Protein AF-A0A433U2Y7-F1 (afdb_monomer_lite)

Foldseek 3Di:
DVLVVLLCLQQVLDEDEAEAPQLDDQVVLVVVLVQLVQSVVCLVVVHQWGQGPNDIGGGDNSRHYHYDHDPPAPSGHDHDPSNVVSDDDDDPDDDDQLVVQLVLLVVLPDPCSNLVSVLLLVLLVVLVVFADDDLQDDSDPVLSVLLSVQLSVLVVVVQVVPPPDDPPQDNLNSLLSSLVSNCLSPVLRDDPVSVVVSVVSSCVSVPPRDHDDDDPPLLLVLLVVLCVVVVHDDDVVLSVNLVSVVSCVVRDVDDDQDDDVVPCSVVSVSSNQSSLQQSQQWDFDDPPPDPDDDDDDDDDDDDDDPDPPDTDTDRDPDHGFAEAEDEDAPVVDDPCQAAWDQDPPPRDTDGHPVRVLVVVVVVVVPPDDPPPPPDDDDDDDDDDDDDDDDDDDDDDDDDDDDDDDDDDDDDDDDDDDDDDDDDDDDDDDDDDDDDDPDDDDPPPPPPPDDNRYHYDYHNDYDDDSSVD

Structure (mmCIF, N/CA/C/O backbone):
data_AF-A0A433U2Y7-F1
#
_entry.id   AF-A0A433U2Y7-F1
#
loop_
_atom_site.group_PDB
_atom_site.id
_atom_site.type_symbol
_atom_site.label_atom_id
_atom_site.label_alt_id
_atom_site.label_comp_id
_atom_site.label_asym_id
_atom_site.label_entity_id
_atom_site.label_seq_id
_atom_site.pdbx_PDB_ins_code
_atom_site.Cartn_x
_atom_site.Cartn_y
_atom_site.Cartn_z
_atom_site.occupancy
_atom_site.B_iso_or_equiv
_atom_site.auth_seq_id
_atom_site.auth_comp_id
_atom_site.auth_asym_id
_atom_site.auth_atom_id
_atom_site.pdbx_PDB_model_num
ATOM 1 N N . MET A 1 1 ? -21.630 -8.034 16.734 1.00 72.31 1 MET A N 1
ATOM 2 C CA . MET A 1 1 ? -20.185 -8.379 16.773 1.00 72.31 1 MET A CA 1
ATOM 3 C C . MET A 1 1 ? -19.344 -7.382 17.573 1.00 72.31 1 MET A C 1
ATOM 5 O O . MET A 1 1 ? -18.579 -7.829 18.418 1.00 72.31 1 MET A O 1
ATOM 9 N N . LEU A 1 2 ? -19.508 -6.066 17.385 1.00 82.88 2 LEU A N 1
ATOM 10 C CA . LEU A 1 2 ? -18.701 -5.026 18.056 1.00 82.88 2 LEU A CA 1
ATOM 11 C C . LEU A 1 2 ? -18.719 -5.072 19.596 1.00 82.88 2 LEU A C 1
ATOM 13 O O . LEU A 1 2 ? -17.667 -4.944 20.211 1.00 82.88 2 LEU A O 1
ATOM 17 N N . GLY A 1 3 ? -19.860 -5.359 20.229 1.00 87.06 3 GLY A N 1
ATOM 18 C CA . GLY A 1 3 ? -19.926 -5.499 21.692 1.00 87.06 3 GLY A CA 1
ATOM 19 C C . GLY A 1 3 ? -19.020 -6.611 22.239 1.00 87.06 3 GLY A C 1
ATOM 20 O O . GLY A 1 3 ? -18.286 -6.414 23.206 1.00 87.06 3 GLY A O 1
ATOM 21 N N . LYS A 1 4 ? -18.950 -7.764 21.552 1.00 89.94 4 LYS A N 1
ATOM 22 C CA . LYS A 1 4 ? -18.001 -8.841 21.898 1.00 89.94 4 LYS A CA 1
ATOM 23 C C . LYS A 1 4 ? -16.546 -8.377 21.753 1.00 89.94 4 LYS A C 1
ATOM 25 O O . LYS A 1 4 ? -15.726 -8.719 22.599 1.00 89.94 4 LYS A O 1
ATOM 30 N N . PHE A 1 5 ? -16.243 -7.581 20.726 1.00 92.62 5 PHE A N 1
ATOM 31 C CA . PHE A 1 5 ? -14.908 -7.022 20.511 1.00 92.62 5 PHE A CA 1
ATOM 32 C C . PHE A 1 5 ? -14.502 -6.069 21.642 1.00 92.62 5 PHE A C 1
ATOM 34 O O . PHE A 1 5 ? -13.456 -6.260 22.255 1.00 92.62 5 PHE A O 1
ATOM 41 N N . PHE A 1 6 ? -15.349 -5.093 21.980 1.00 94.31 6 PHE A N 1
ATOM 42 C CA . PHE A 1 6 ? -15.087 -4.143 23.066 1.00 94.31 6 PHE A CA 1
ATOM 43 C C . PHE A 1 6 ? -15.024 -4.814 24.442 1.00 94.31 6 PHE A C 1
ATOM 45 O O . PHE A 1 6 ? -14.178 -4.462 25.261 1.00 94.31 6 PHE A O 1
ATOM 52 N N . SER A 1 7 ? -15.852 -5.835 24.675 1.00 94.50 7 SER A N 1
ATOM 53 C CA . SER A 1 7 ? -15.758 -6.680 25.868 1.00 94.50 7 SER A CA 1
ATOM 54 C C . SER A 1 7 ? -14.416 -7.419 25.940 1.00 94.50 7 SER A C 1
ATOM 56 O O . SER A 1 7 ? -13.819 -7.495 27.015 1.00 94.50 7 SER A O 1
ATOM 58 N N . GLY A 1 8 ? -13.919 -7.933 24.810 1.00 94.75 8 GLY A N 1
ATOM 59 C CA . GLY A 1 8 ? -12.591 -8.539 24.712 1.00 94.75 8 GLY A CA 1
ATOM 60 C C . GLY A 1 8 ? -11.474 -7.532 24.986 1.00 94.75 8 GLY A C 1
ATOM 61 O O . GLY A 1 8 ? -10.616 -7.798 25.821 1.00 94.75 8 GLY A O 1
ATOM 62 N N . LEU A 1 9 ? -11.538 -6.353 24.362 1.00 95.25 9 LEU A N 1
ATOM 63 C CA . LEU A 1 9 ? -10.577 -5.258 24.529 1.00 95.25 9 LEU A CA 1
ATOM 64 C C . LEU A 1 9 ? -10.464 -4.798 25.992 1.00 95.25 9 LEU A C 1
ATOM 66 O O . LEU A 1 9 ? -9.359 -4.651 26.519 1.00 95.25 9 LEU A O 1
ATOM 70 N N . ALA A 1 10 ? -11.607 -4.594 26.653 1.00 95.69 10 ALA A N 1
ATOM 71 C CA . ALA A 1 10 ? -11.664 -4.158 28.046 1.00 95.69 10 ALA A CA 1
ATOM 72 C C . ALA A 1 10 ? -11.059 -5.196 29.003 1.00 95.69 10 ALA A C 1
ATOM 74 O O . ALA A 1 10 ? -10.402 -4.828 29.975 1.00 95.69 10 ALA A O 1
ATOM 75 N N . GLN A 1 11 ? -11.248 -6.489 28.724 1.00 95.75 11 GLN A N 1
ATOM 76 C CA . GLN A 1 11 ? -10.745 -7.575 29.567 1.00 95.75 11 GLN A CA 1
ATOM 77 C C . GLN A 1 11 ? -9.275 -7.915 29.294 1.00 95.75 11 GLN A C 1
ATOM 79 O O . GLN A 1 11 ? -8.541 -8.222 30.235 1.00 95.75 11 GLN A O 1
ATOM 84 N N . SER A 1 12 ? -8.832 -7.854 28.034 1.00 96.31 12 SER A N 1
ATOM 85 C CA . SER A 1 12 ? -7.451 -8.168 27.657 1.00 96.31 12 SER A CA 1
ATOM 86 C C . SER A 1 12 ? -6.474 -7.064 28.055 1.00 96.31 12 SER A C 1
ATOM 88 O O . SER A 1 12 ? -5.317 -7.348 28.351 1.00 96.31 12 SER A O 1
ATOM 90 N N . GLY A 1 13 ? -6.926 -5.806 28.093 1.00 94.81 13 GLY A N 1
ATOM 91 C CA . GLY A 1 13 ? -6.047 -4.659 28.322 1.00 94.81 13 GLY A CA 1
ATOM 92 C C . GLY A 1 13 ? -5.248 -4.235 27.093 1.00 94.81 13 GLY A C 1
ATOM 93 O O . GLY A 1 13 ? -4.292 -3.471 27.227 1.00 94.81 13 GLY A O 1
ATOM 94 N N . SER A 1 14 ? -5.616 -4.732 25.911 1.00 95.69 14 SER A N 1
ATOM 95 C CA . SER A 1 14 ? -4.948 -4.415 24.649 1.00 95.69 14 SER A CA 1
ATOM 96 C C . SER A 1 14 ? -5.243 -2.985 24.191 1.00 95.69 14 SER A C 1
ATOM 98 O O . SER A 1 14 ? -6.210 -2.350 24.622 1.00 95.69 14 SER A O 1
ATOM 100 N N . TRP A 1 15 ? -4.399 -2.475 23.297 1.00 96.25 15 TRP A N 1
ATOM 101 C CA . TRP A 1 15 ? -4.652 -1.231 22.575 1.00 96.25 15 TRP A CA 1
ATOM 102 C C . TRP A 1 15 ? -5.171 -1.567 21.184 1.00 96.25 15 TRP A C 1
ATOM 104 O O . TRP A 1 15 ? -4.594 -2.402 20.493 1.00 96.25 15 TRP A O 1
ATOM 114 N N . CYS A 1 16 ? -6.260 -0.922 20.782 1.00 95.06 16 CYS A N 1
ATOM 115 C CA . CYS A 1 16 ? -6.843 -1.089 19.459 1.00 95.06 16 CYS A CA 1
ATOM 116 C C . CYS A 1 16 ? -6.884 0.250 18.732 1.00 95.06 16 CYS A C 1
ATOM 118 O O . CYS A 1 16 ? -7.354 1.241 19.287 1.00 95.06 16 CYS A O 1
ATOM 120 N N . CYS A 1 17 ? -6.428 0.262 17.482 1.00 95.06 17 CYS A N 1
ATOM 121 C CA . CYS A 1 17 ? -6.614 1.374 16.564 1.00 95.06 17 CYS A CA 1
ATOM 122 C C . CYS A 1 17 ? -7.600 0.939 15.479 1.00 95.06 17 CYS A C 1
ATOM 124 O O . CYS A 1 17 ? -7.306 0.020 14.716 1.00 95.06 17 CYS A O 1
ATOM 126 N N . PHE A 1 18 ? -8.776 1.560 15.436 1.00 91.81 18 PHE A N 1
ATOM 127 C CA . PHE A 1 18 ? -9.746 1.328 14.374 1.00 91.81 18 PHE A CA 1
ATOM 128 C C . PHE A 1 18 ? -9.403 2.224 13.191 1.00 91.81 18 PHE A C 1
ATOM 130 O O . PHE A 1 18 ? -9.591 3.443 13.249 1.00 91.81 18 PHE A O 1
ATOM 137 N N . ASP A 1 19 ? -8.883 1.607 12.136 1.00 91.81 19 ASP A N 1
ATOM 138 C CA . ASP A 1 19 ? -8.581 2.312 10.900 1.00 91.81 19 ASP A CA 1
ATOM 139 C C . ASP A 1 19 ? -9.865 2.574 10.102 1.00 91.81 19 ASP A C 1
ATOM 141 O O . ASP A 1 19 ? -10.780 1.751 10.090 1.00 91.81 19 ASP A O 1
ATOM 145 N N . GLU A 1 20 ? -9.946 3.734 9.454 1.00 88.06 20 GLU A N 1
ATOM 146 C CA . GLU A 1 20 ? -11.093 4.139 8.630 1.00 88.06 20 GLU A CA 1
ATOM 147 C C . GLU A 1 20 ? -12.459 4.090 9.336 1.00 88.06 20 GLU A C 1
ATOM 149 O O . GLU A 1 20 ? -13.489 3.799 8.725 1.00 88.06 20 GLU A O 1
ATOM 154 N N . PHE A 1 21 ? -12.486 4.436 10.623 1.00 88.88 21 PHE A N 1
ATOM 155 C CA . PHE A 1 21 ? -13.659 4.280 11.489 1.00 88.88 21 PHE A CA 1
ATOM 156 C C . PHE A 1 21 ? -14.915 5.015 10.987 1.00 88.88 21 PHE A C 1
ATOM 158 O O . PHE A 1 21 ? -16.044 4.611 11.256 1.00 88.88 21 PHE A O 1
ATOM 165 N N . ASN A 1 22 ? -14.723 6.070 10.195 1.00 84.56 22 ASN A N 1
ATOM 166 C CA . ASN A 1 22 ? -15.788 6.843 9.567 1.00 84.56 22 ASN A CA 1
ATOM 167 C C . ASN A 1 22 ? -16.426 6.192 8.320 1.00 84.56 22 ASN A C 1
ATOM 169 O O . ASN A 1 22 ? -17.208 6.847 7.636 1.00 84.56 22 ASN A O 1
ATOM 173 N N . ARG A 1 23 ? -16.110 4.931 8.002 1.00 87.06 23 ARG A N 1
ATOM 174 C CA . ARG A 1 23 ? -16.838 4.123 7.001 1.00 87.06 23 ARG A CA 1
ATOM 175 C C . ARG A 1 23 ? -17.995 3.308 7.580 1.00 87.06 23 ARG A C 1
ATOM 177 O O . ARG A 1 23 ? -18.709 2.654 6.831 1.00 87.06 23 ARG A O 1
ATOM 184 N N . ILE A 1 24 ? -18.151 3.308 8.900 1.00 86.56 24 ILE A N 1
ATOM 185 C CA . ILE A 1 24 ? -19.224 2.586 9.582 1.00 86.56 24 ILE A CA 1
ATOM 186 C C . ILE A 1 24 ? -20.518 3.401 9.493 1.00 86.56 24 ILE A C 1
ATOM 188 O O . ILE A 1 24 ? -20.497 4.623 9.654 1.00 86.56 24 ILE A O 1
ATOM 192 N N . ASP A 1 25 ? -21.642 2.715 9.289 1.00 86.12 25 ASP A N 1
ATOM 193 C CA . ASP A 1 25 ? -22.966 3.333 9.278 1.00 86.12 25 ASP A CA 1
ATOM 194 C C . ASP A 1 25 ? -23.269 4.073 10.590 1.00 86.12 25 ASP A C 1
ATOM 196 O O . ASP A 1 25 ? -22.952 3.614 11.693 1.00 86.12 25 ASP A O 1
ATOM 200 N N . VAL A 1 26 ? -23.949 5.215 10.474 1.00 84.12 26 VAL A N 1
ATOM 201 C CA . VAL A 1 26 ? -24.251 6.122 11.599 1.00 84.12 26 VAL A CA 1
ATOM 202 C C . VAL A 1 26 ? -25.037 5.433 12.715 1.00 84.12 26 VAL A C 1
ATOM 204 O O . VAL A 1 26 ? -24.801 5.686 13.901 1.00 84.12 26 VAL A O 1
ATOM 207 N N . GLU A 1 27 ? -25.950 4.533 12.352 1.00 85.19 27 GLU A N 1
ATOM 208 C CA . GLU A 1 27 ? -26.761 3.768 13.304 1.00 85.19 27 GLU A CA 1
ATOM 209 C C . GLU A 1 27 ? -25.880 2.881 14.193 1.00 85.19 27 GLU A C 1
ATOM 211 O O . GLU A 1 27 ? -26.018 2.868 15.418 1.00 85.19 27 GLU A O 1
ATOM 216 N N . VAL A 1 28 ? -24.896 2.207 13.591 1.00 87.25 28 VAL A N 1
ATOM 217 C CA . VAL A 1 28 ? -23.942 1.351 14.305 1.00 87.25 28 VAL A CA 1
ATOM 218 C C . VAL A 1 28 ? -22.992 2.198 15.151 1.00 87.25 28 VAL A C 1
ATOM 220 O O . VAL A 1 28 ? -22.738 1.860 16.309 1.00 87.25 28 VAL A O 1
ATOM 223 N N . LEU A 1 29 ? -22.510 3.328 14.621 1.00 87.25 29 LEU A N 1
ATOM 224 C CA . LEU A 1 29 ? -21.663 4.268 15.365 1.00 87.25 29 LEU A CA 1
ATOM 225 C C . LEU A 1 29 ? -22.339 4.777 16.645 1.00 87.25 29 LEU A C 1
ATOM 227 O O . LEU A 1 29 ? -21.677 4.916 17.674 1.00 87.25 29 LEU A O 1
ATOM 231 N N . SER A 1 30 ? -23.653 5.000 16.616 1.00 83.88 30 SER A N 1
ATOM 232 C CA . SER A 1 30 ? -24.413 5.450 17.788 1.00 83.88 30 SER A CA 1
ATOM 233 C C . SER A 1 30 ? -24.409 4.405 18.913 1.00 83.88 30 SER A C 1
ATOM 235 O O . SER A 1 30 ? -24.214 4.749 20.080 1.00 83.88 30 SER A O 1
ATOM 237 N N . VAL A 1 31 ? -24.539 3.117 18.575 1.00 88.25 31 VAL A N 1
ATOM 238 C CA . VAL A 1 31 ? -24.432 2.015 19.548 1.00 88.25 31 VAL A CA 1
ATOM 239 C C . VAL A 1 31 ? -23.004 1.899 20.086 1.00 88.25 31 VAL A C 1
ATOM 241 O O . VAL A 1 31 ? -22.800 1.730 21.290 1.00 88.25 31 VAL A O 1
ATOM 244 N N . VAL A 1 32 ? -22.004 2.046 19.214 1.00 90.44 32 VAL A N 1
ATOM 245 C CA . VAL A 1 32 ? -20.589 2.028 19.612 1.00 90.44 32 VAL A CA 1
ATOM 246 C C . VAL A 1 32 ? -20.262 3.176 20.570 1.00 90.44 32 VAL A C 1
ATOM 248 O O . VAL A 1 32 ? -19.521 2.969 21.530 1.00 90.44 32 VAL A O 1
ATOM 251 N N . ALA A 1 33 ? -20.852 4.359 20.384 1.00 90.38 33 ALA A N 1
ATOM 252 C CA . ALA A 1 33 ? -20.681 5.488 21.297 1.00 90.38 33 ALA A CA 1
ATOM 253 C C . ALA A 1 33 ? -21.110 5.141 22.725 1.00 90.38 33 ALA A C 1
ATOM 255 O O . ALA A 1 33 ? -20.363 5.394 23.670 1.00 90.38 33 ALA A O 1
ATOM 256 N N . MET A 1 34 ? -22.267 4.493 22.882 1.00 90.38 34 MET A N 1
ATOM 257 C CA . MET A 1 34 ? -22.733 4.018 24.185 1.00 90.38 34 MET A CA 1
ATOM 258 C C . MET A 1 34 ? -21.752 3.006 24.796 1.00 90.38 34 MET A C 1
ATOM 260 O O . MET A 1 34 ? -21.390 3.136 25.963 1.00 90.38 34 MET A O 1
ATOM 264 N N . GLN A 1 35 ? -21.271 2.038 24.010 1.00 93.25 35 GLN A N 1
ATOM 265 C CA . GLN A 1 35 ? -20.327 1.015 24.481 1.00 93.25 35 GLN A CA 1
ATOM 266 C C . GLN A 1 35 ? -18.995 1.628 24.947 1.00 93.25 35 GLN A C 1
ATOM 268 O O . GLN A 1 35 ? -18.513 1.321 26.040 1.00 93.25 35 GLN A O 1
ATOM 273 N N . ILE A 1 36 ? -18.411 2.525 24.148 1.00 93.75 36 ILE A N 1
ATOM 274 C CA . ILE A 1 36 ? -17.165 3.222 24.491 1.00 93.75 36 ILE A CA 1
ATOM 275 C C . ILE A 1 36 ? -17.370 4.106 25.722 1.00 93.75 36 ILE A C 1
ATOM 277 O O . ILE A 1 36 ? -16.521 4.107 26.614 1.00 93.75 36 ILE A O 1
ATOM 281 N N . HIS A 1 37 ? -18.501 4.811 25.813 1.00 93.75 37 HIS A N 1
ATOM 282 C CA . HIS A 1 37 ? -18.835 5.621 26.980 1.00 93.75 37 HIS A CA 1
ATOM 283 C C . HIS A 1 37 ? -18.870 4.773 28.258 1.00 93.75 37 HIS A C 1
ATOM 285 O O . HIS A 1 37 ? -18.235 5.140 29.242 1.00 93.75 37 HIS A O 1
ATOM 291 N N . THR A 1 38 ? -19.536 3.611 28.253 1.00 94.69 38 THR A N 1
ATOM 292 C CA . THR A 1 38 ? -19.577 2.709 29.418 1.00 94.69 38 THR A CA 1
ATOM 293 C C . THR A 1 38 ? -18.176 2.275 29.863 1.00 94.69 38 THR A C 1
ATOM 295 O O . THR A 1 38 ? -17.876 2.301 31.057 1.00 94.69 38 THR A O 1
ATOM 298 N N . ILE A 1 39 ? -17.296 1.927 28.917 1.00 94.81 39 ILE A N 1
ATOM 299 C CA . ILE A 1 39 ? -15.899 1.562 29.211 1.00 94.81 39 ILE A CA 1
ATOM 300 C C . ILE A 1 39 ? -15.137 2.757 29.790 1.00 94.81 39 ILE A C 1
ATOM 302 O O . ILE A 1 39 ? -14.426 2.616 30.787 1.00 94.81 39 ILE A O 1
ATOM 306 N N . LYS A 1 40 ? -15.299 3.941 29.191 1.00 94.19 40 LYS A N 1
ATOM 307 C CA . LYS A 1 40 ? -14.665 5.175 29.655 1.00 94.19 40 LYS A CA 1
ATOM 308 C C . LYS A 1 40 ? -15.088 5.517 31.082 1.00 94.19 40 LYS A C 1
ATOM 310 O O . LYS A 1 40 ? -14.219 5.743 31.915 1.00 94.19 40 LYS A O 1
ATOM 315 N N . THR A 1 41 ? -16.385 5.494 31.387 1.00 94.88 41 THR A N 1
ATOM 316 C CA . THR A 1 41 ? -16.893 5.767 32.738 1.00 94.88 41 THR A CA 1
ATOM 317 C C . THR A 1 41 ? -16.324 4.786 33.760 1.00 94.88 41 THR A C 1
ATOM 319 O O . THR A 1 41 ? -15.884 5.206 34.827 1.00 94.88 41 THR A O 1
ATOM 322 N N . ALA A 1 42 ? -16.271 3.490 33.435 1.00 95.44 42 ALA A N 1
ATOM 323 C CA . ALA A 1 42 ? -15.686 2.486 34.322 1.00 95.44 42 ALA A CA 1
ATOM 324 C C . ALA A 1 42 ? -14.183 2.719 34.562 1.00 95.44 42 ALA A C 1
ATOM 326 O O . ALA A 1 42 ? -13.700 2.545 35.684 1.00 95.44 42 ALA A O 1
ATOM 327 N N . LYS A 1 43 ? -13.451 3.153 33.527 1.00 94.69 43 LYS A N 1
ATOM 328 C CA . LYS A 1 43 ? -12.026 3.495 33.613 1.00 94.69 43 LYS A CA 1
ATOM 329 C C . LYS A 1 43 ? -11.784 4.759 34.438 1.00 94.69 43 LYS A C 1
ATOM 331 O O . LYS A 1 43 ? -10.903 4.750 35.293 1.00 94.69 43 LYS A O 1
ATOM 336 N N . ASP A 1 44 ? -12.581 5.803 34.223 1.00 94.62 44 ASP A N 1
ATOM 337 C CA . ASP A 1 44 ? -12.511 7.063 34.972 1.00 94.62 44 ASP A CA 1
ATOM 338 C C . ASP A 1 44 ? -12.844 6.840 36.460 1.00 94.62 44 ASP A C 1
ATOM 340 O O . ASP A 1 44 ? -12.199 7.411 37.335 1.00 94.62 44 ASP A O 1
ATOM 344 N N . ALA A 1 45 ? -13.788 5.941 36.758 1.00 95.88 45 ALA A N 1
ATOM 345 C CA . ALA A 1 45 ? -14.118 5.509 38.116 1.00 95.88 45 ALA A CA 1
ATOM 346 C C . ALA A 1 45 ? -13.118 4.496 38.713 1.00 95.88 45 ALA A C 1
ATOM 348 O O . ALA A 1 45 ? -13.338 4.008 39.820 1.00 95.88 45 ALA A O 1
ATOM 349 N N . GLN A 1 46 ? -12.060 4.126 37.979 1.00 94.88 46 GLN A N 1
ATOM 350 C CA . GLN A 1 46 ? -11.061 3.120 38.367 1.00 94.88 46 GLN A CA 1
ATOM 351 C C . GLN A 1 46 ? -11.676 1.792 38.852 1.00 94.88 46 GLN A C 1
ATOM 353 O O . GLN A 1 46 ? -11.165 1.134 39.760 1.00 94.88 46 GLN A O 1
ATOM 358 N N . SER A 1 47 ? -12.792 1.385 38.245 1.00 94.38 47 SER A N 1
ATOM 359 C CA . SER A 1 47 ? -13.514 0.174 38.634 1.00 94.38 47 SER A CA 1
ATOM 360 C C . SER A 1 47 ? -12.778 -1.082 38.158 1.00 94.38 47 SER A C 1
ATOM 362 O O . SER A 1 47 ? -12.348 -1.161 37.013 1.00 94.38 47 SER A O 1
ATOM 364 N N . LEU A 1 48 ? -12.660 -2.104 39.013 1.00 94.44 48 LEU A N 1
ATOM 365 C CA . LEU A 1 48 ? -12.048 -3.393 38.637 1.00 94.44 48 LEU A CA 1
ATOM 366 C C . LEU A 1 48 ? -12.972 -4.264 37.775 1.00 94.44 48 LEU A C 1
ATOM 368 O O . LEU A 1 48 ? -12.516 -5.140 37.036 1.00 94.44 48 LEU A O 1
ATOM 372 N N . ARG A 1 49 ? -14.282 -4.054 37.911 1.00 96.62 49 ARG A N 1
ATOM 373 C CA . ARG A 1 49 ? -15.349 -4.747 37.191 1.00 96.62 49 ARG A CA 1
ATOM 374 C C . ARG A 1 49 ? -16.470 -3.758 36.907 1.00 96.62 49 ARG A C 1
ATOM 376 O O . ARG A 1 49 ? -16.647 -2.808 37.668 1.00 96.62 49 ARG A O 1
ATOM 383 N N . PHE A 1 50 ? -17.195 -3.960 35.819 1.00 96.69 50 PHE A N 1
ATOM 384 C CA . PHE A 1 50 ? -18.297 -3.092 35.431 1.00 96.69 50 PHE A CA 1
ATOM 385 C C . PHE A 1 50 ? -19.313 -3.849 34.582 1.00 96.69 50 PHE A C 1
ATOM 387 O O . PHE A 1 50 ? -18.997 -4.841 33.922 1.00 96.69 50 PHE A O 1
ATOM 394 N N . MET A 1 51 ? -20.548 -3.352 34.583 1.00 95.81 51 MET A N 1
ATOM 395 C CA . MET A 1 51 ? -21.615 -3.902 33.761 1.00 95.81 51 MET A CA 1
ATOM 396 C C . MET A 1 51 ? -21.482 -3.396 32.322 1.00 95.81 51 MET A C 1
ATOM 398 O O . MET A 1 51 ? -21.589 -2.199 32.063 1.00 95.81 51 MET A O 1
ATOM 402 N N . PHE A 1 52 ? -21.286 -4.315 31.383 1.00 95.31 52 PHE A N 1
ATOM 403 C CA . PHE A 1 52 ? -21.173 -4.041 29.956 1.00 95.31 52 PHE A CA 1
ATOM 404 C C . PHE A 1 52 ? -22.114 -4.959 29.174 1.00 95.31 52 PHE A C 1
ATOM 406 O O . PHE A 1 52 ? -22.015 -6.183 29.269 1.00 95.31 52 PHE A O 1
ATOM 413 N N . GLU A 1 53 ? -23.052 -4.377 28.421 1.00 90.81 53 GLU A N 1
ATOM 414 C CA . GLU A 1 53 ? -24.098 -5.118 27.691 1.00 90.81 53 GLU A CA 1
ATOM 415 C C . GLU A 1 53 ? -24.816 -6.173 28.560 1.00 90.81 53 GLU A C 1
ATOM 417 O O . GLU A 1 53 ? -25.001 -7.321 28.158 1.00 90.81 53 GLU A O 1
ATOM 422 N N . GLY A 1 54 ? -25.159 -5.800 29.798 1.00 90.94 54 GLY A N 1
ATOM 423 C CA . GLY A 1 54 ? -25.849 -6.678 30.751 1.00 90.94 54 GLY A CA 1
ATOM 424 C C . GLY A 1 54 ? -24.978 -7.770 31.384 1.00 90.94 54 GLY A C 1
ATOM 425 O O . GLY A 1 54 ? -25.493 -8.595 32.133 1.00 90.94 54 GLY A O 1
ATOM 426 N N . ARG A 1 55 ? -23.666 -7.789 31.119 1.00 93.62 55 ARG A N 1
ATOM 427 C CA . ARG A 1 55 ? -22.717 -8.739 31.715 1.00 93.62 55 ARG A CA 1
ATOM 428 C C . ARG A 1 55 ? -21.718 -8.018 32.604 1.00 93.62 55 ARG A C 1
ATOM 430 O O . ARG A 1 55 ? -21.169 -6.994 32.214 1.00 93.62 55 ARG A O 1
ATOM 437 N N . ASP A 1 56 ? -21.461 -8.569 33.783 1.00 96.31 56 ASP A N 1
ATOM 438 C CA . ASP A 1 56 ? -20.398 -8.077 34.657 1.00 96.31 56 ASP A CA 1
ATOM 439 C C . ASP A 1 56 ? -19.039 -8.603 34.174 1.00 96.31 56 ASP A C 1
ATOM 441 O O . ASP A 1 56 ? -18.762 -9.805 34.249 1.00 96.31 56 ASP A O 1
ATOM 445 N N . ILE A 1 57 ? -18.208 -7.705 33.641 1.00 96.69 57 ILE A N 1
ATOM 446 C CA . ILE A 1 57 ? -16.905 -8.037 33.059 1.00 96.69 57 ILE A CA 1
ATOM 447 C C . ILE A 1 57 ? -15.771 -7.368 33.832 1.00 96.69 57 ILE A C 1
ATOM 449 O O . ILE A 1 57 ? -15.920 -6.286 34.399 1.00 96.69 57 ILE A O 1
ATOM 453 N N . LYS A 1 58 ? -14.601 -8.012 33.836 1.00 96.38 58 LYS A N 1
ATOM 454 C CA . LYS A 1 58 ? -13.378 -7.426 34.394 1.00 96.38 58 LYS A CA 1
ATOM 455 C C . LYS A 1 58 ? -12.913 -6.263 33.515 1.00 96.38 58 LYS A C 1
ATOM 457 O O . LYS A 1 58 ? -12.916 -6.380 32.292 1.00 96.38 58 LYS A O 1
ATOM 462 N N . LEU A 1 59 ? -12.458 -5.181 34.136 1.00 96.88 59 LEU A N 1
ATOM 463 C CA . LEU A 1 59 ? -11.771 -4.098 33.442 1.00 96.88 59 LEU A CA 1
ATOM 464 C C . LEU A 1 59 ? -10.265 -4.213 33.672 1.00 96.88 59 LEU A C 1
ATOM 466 O O . LEU A 1 59 ? -9.798 -4.281 34.810 1.00 96.88 59 LEU A O 1
ATOM 470 N N . ASN A 1 60 ? -9.500 -4.214 32.587 1.00 96.12 60 ASN A N 1
ATOM 471 C CA . ASN A 1 60 ? -8.067 -3.986 32.633 1.00 96.12 60 ASN A CA 1
ATOM 472 C C . ASN A 1 60 ? -7.787 -2.504 32.309 1.00 96.12 60 ASN A C 1
ATOM 474 O O . ASN A 1 60 ? -8.049 -2.078 31.182 1.00 96.12 60 ASN A O 1
ATOM 478 N N . PRO A 1 61 ? -7.241 -1.704 33.249 1.00 93.38 61 PRO A N 1
ATOM 479 C CA . PRO A 1 61 ? -7.039 -0.265 33.053 1.00 93.38 61 PRO A CA 1
ATOM 480 C C . PRO A 1 61 ? -6.069 0.071 31.912 1.00 93.38 61 PRO A C 1
ATOM 482 O O . PRO A 1 61 ? -6.083 1.201 31.412 1.00 93.38 61 PRO A O 1
ATOM 485 N N . THR A 1 62 ? -5.248 -0.889 31.470 1.00 95.31 62 THR A N 1
ATOM 486 C CA . THR A 1 62 ? -4.337 -0.694 30.339 1.00 95.31 62 THR A CA 1
ATOM 487 C C . THR A 1 62 ? -5.060 -0.629 29.001 1.00 95.31 62 THR A C 1
ATOM 489 O O . THR A 1 62 ? -4.444 -0.180 28.041 1.00 95.31 62 THR A O 1
ATOM 492 N N . CYS A 1 63 ? -6.338 -1.027 28.905 1.00 95.19 63 CYS A N 1
ATOM 493 C CA . CYS A 1 63 ? -7.045 -1.028 27.629 1.00 95.19 63 CYS A CA 1
ATOM 494 C C . CYS A 1 63 ? -7.098 0.379 27.012 1.00 95.19 63 CYS A C 1
ATOM 496 O O . CYS A 1 63 ? -7.359 1.381 27.697 1.00 95.19 63 CYS A O 1
ATOM 498 N N . GLY A 1 64 ? -6.865 0.443 25.704 1.00 94.06 64 GLY A N 1
ATOM 499 C CA . GLY A 1 64 ? -6.818 1.678 24.929 1.00 94.06 64 GLY A CA 1
ATOM 500 C C . GLY A 1 64 ? -7.573 1.530 23.617 1.00 94.06 64 GLY A C 1
ATOM 501 O O . GLY A 1 64 ? -7.543 0.472 22.989 1.00 94.06 64 GLY A O 1
ATOM 502 N N . TYR A 1 65 ? -8.254 2.592 23.204 1.00 93.56 65 TYR A N 1
ATOM 503 C CA . TYR A 1 65 ? -8.949 2.649 21.928 1.00 93.56 65 TYR A CA 1
ATOM 504 C C . TYR A 1 65 ? -8.579 3.947 21.209 1.00 93.56 65 TYR A C 1
ATOM 506 O O . TYR A 1 65 ? -8.568 5.027 21.798 1.00 93.56 65 TYR A O 1
ATOM 514 N N . PHE A 1 66 ? -8.268 3.820 19.928 1.00 95.31 66 PHE A N 1
ATOM 515 C CA . PHE A 1 66 ? -7.897 4.902 19.031 1.00 95.31 66 PHE A CA 1
ATOM 516 C C . PHE A 1 66 ? -8.660 4.720 17.731 1.00 95.31 66 PHE A C 1
ATOM 518 O O . PHE A 1 66 ? -9.020 3.600 17.368 1.00 95.31 66 PHE A O 1
ATOM 525 N N . ILE A 1 67 ? -8.908 5.817 17.032 1.00 93.75 67 ILE A N 1
ATOM 526 C CA . ILE A 1 67 ? -9.548 5.794 15.723 1.00 93.75 67 ILE A CA 1
ATOM 527 C C . ILE A 1 67 ? -8.714 6.627 14.764 1.00 93.75 67 ILE A C 1
ATOM 529 O O . ILE A 1 67 ? -8.143 7.646 15.158 1.00 93.75 67 ILE A O 1
ATOM 533 N N . THR A 1 68 ? -8.678 6.219 13.505 1.00 92.81 68 THR A N 1
ATOM 534 C CA . THR A 1 68 ? -8.230 7.076 12.412 1.00 92.81 68 THR A CA 1
ATOM 535 C C . THR A 1 68 ? -9.434 7.416 11.543 1.00 92.81 68 THR A C 1
ATOM 537 O O . THR A 1 68 ? -10.381 6.637 11.380 1.00 92.81 68 THR A O 1
ATOM 540 N N . MET A 1 69 ? -9.413 8.615 10.980 1.00 88.38 69 MET A N 1
ATOM 541 C CA . MET A 1 69 ? -10.393 9.037 9.996 1.00 88.38 69 MET A CA 1
ATOM 542 C C . MET A 1 69 ? -9.729 9.955 8.994 1.00 88.38 69 MET A C 1
ATOM 544 O O . MET A 1 69 ? -8.916 10.800 9.357 1.00 88.38 69 MET A O 1
ATOM 548 N N . ASN A 1 70 ? -10.146 9.814 7.744 1.00 83.62 70 ASN A N 1
ATOM 549 C CA . ASN A 1 70 ? -9.832 10.773 6.705 1.00 83.62 70 ASN A CA 1
ATOM 550 C C . ASN A 1 70 ? -11.119 11.559 6.439 1.00 83.62 70 ASN A C 1
ATOM 552 O O . ASN A 1 70 ? -12.028 11.020 5.793 1.00 83.62 70 ASN A O 1
ATOM 556 N N . PRO A 1 71 ? -11.268 12.771 7.005 1.00 72.19 71 PRO A N 1
ATOM 557 C CA . PRO A 1 71 ? -12.386 13.638 6.657 1.00 72.19 71 PRO A CA 1
ATOM 558 C C . PRO A 1 71 ? -12.300 13.976 5.162 1.00 72.19 71 PRO A C 1
ATOM 560 O O . PRO A 1 71 ? -11.203 14.002 4.612 1.00 72.19 71 PRO A O 1
ATOM 563 N N . THR A 1 72 ? -13.436 14.230 4.506 1.00 70.75 72 THR A N 1
ATOM 564 C CA . THR A 1 72 ? -13.576 14.638 3.082 1.00 70.75 72 THR A CA 1
ATOM 565 C C . THR A 1 72 ? -13.469 13.564 1.987 1.00 70.75 72 THR A C 1
ATOM 567 O O . THR A 1 72 ? -13.756 13.866 0.833 1.00 70.75 72 THR A O 1
ATOM 570 N N . TYR A 1 73 ? -13.154 12.304 2.306 1.00 67.56 73 TYR A N 1
ATOM 571 C CA . TYR A 1 73 ? -13.124 11.230 1.298 1.00 67.56 73 TYR A CA 1
ATOM 572 C C . TYR A 1 73 ? -14.520 10.652 1.004 1.00 67.56 73 TYR A C 1
ATOM 574 O O . TYR A 1 73 ? -15.381 10.599 1.882 1.00 67.56 73 TYR A O 1
ATOM 582 N N . ALA A 1 74 ? -14.744 10.174 -0.224 1.00 67.25 74 ALA A N 1
ATOM 583 C CA . ALA A 1 74 ? -16.021 9.593 -0.639 1.00 67.25 74 ALA A CA 1
ATOM 584 C C . ALA A 1 74 ? -16.409 8.352 0.195 1.00 67.25 74 ALA A C 1
ATOM 586 O O . ALA A 1 74 ? -15.562 7.531 0.560 1.00 67.25 74 ALA A O 1
ATOM 587 N N . GLY A 1 75 ? -17.708 8.211 0.490 1.00 71.06 75 GLY A N 1
ATOM 588 C CA . GLY A 1 75 ? -18.242 7.096 1.284 1.00 71.06 75 GLY A CA 1
ATOM 589 C C . GLY A 1 75 ? -17.863 7.143 2.769 1.00 71.06 75 GLY A C 1
ATOM 590 O O . GLY A 1 75 ? -17.807 6.102 3.420 1.00 71.06 75 GLY A O 1
ATOM 591 N N . ARG A 1 76 ? -17.545 8.331 3.293 1.00 81.38 76 ARG A N 1
ATOM 592 C CA . ARG A 1 76 ? -17.193 8.557 4.698 1.00 81.38 76 ARG A CA 1
ATOM 593 C C . ARG A 1 76 ? -18.265 9.408 5.357 1.00 81.38 76 ARG A C 1
ATOM 595 O O . ARG A 1 76 ? -18.718 10.388 4.771 1.00 81.38 76 ARG A O 1
ATOM 602 N N . VAL A 1 77 ? -18.627 9.057 6.583 1.00 80.69 77 VAL A N 1
ATOM 603 C CA . VAL A 1 77 ? -19.633 9.779 7.358 1.00 80.69 77 VAL A CA 1
ATOM 604 C C . VAL A 1 77 ? -18.968 10.578 8.465 1.00 80.69 77 VAL A C 1
ATOM 606 O O . VAL A 1 77 ? -17.989 10.139 9.067 1.00 80.69 77 VAL A O 1
ATOM 609 N N . GLU A 1 78 ? -19.472 11.773 8.751 1.00 82.12 78 GLU A N 1
ATOM 610 C CA . GLU A 1 78 ? -19.016 12.477 9.942 1.00 82.12 78 GLU A CA 1
ATOM 611 C C . GLU A 1 78 ? -19.401 11.715 11.208 1.00 82.12 78 GLU A C 1
ATOM 613 O O . GLU A 1 78 ? -20.479 11.128 11.307 1.00 82.12 78 GLU A O 1
ATOM 618 N N . LEU A 1 79 ? -18.518 11.753 12.206 1.00 86.44 79 LEU A N 1
ATOM 619 C CA . LEU A 1 79 ? -18.855 11.179 13.497 1.00 86.44 79 LEU A CA 1
ATOM 620 C C . LEU A 1 79 ? -20.007 11.954 14.157 1.00 86.44 79 LEU A C 1
ATOM 622 O O . LEU A 1 79 ? -19.965 13.188 14.191 1.00 86.44 79 LEU A O 1
ATOM 626 N N . PRO A 1 80 ? -20.968 11.248 14.771 1.00 87.69 80 PRO A N 1
ATOM 627 C CA . PRO A 1 80 ? -21.935 11.847 15.683 1.00 87.69 80 PRO A CA 1
ATOM 628 C C . PRO A 1 80 ? -21.260 12.625 16.826 1.00 87.69 80 PRO A C 1
ATOM 630 O O . PRO A 1 80 ? -20.214 12.215 17.335 1.00 87.69 80 PRO A O 1
ATOM 633 N N . ASP A 1 81 ? -21.857 13.733 17.271 1.00 86.31 81 ASP A N 1
ATOM 634 C CA . ASP A 1 81 ? -21.241 14.624 18.270 1.00 86.31 81 ASP A CA 1
ATOM 635 C C . ASP A 1 81 ? -21.031 13.959 19.639 1.00 86.31 81 ASP A C 1
ATOM 637 O O . ASP A 1 81 ? -20.008 14.168 20.296 1.00 86.31 81 ASP A O 1
ATOM 641 N N . ASN A 1 82 ? -21.956 13.084 20.042 1.00 85.00 82 ASN A N 1
ATOM 642 C CA . ASN A 1 82 ? -21.829 12.259 21.248 1.00 85.00 82 ASN A CA 1
ATOM 643 C C . ASN A 1 82 ? -20.602 11.334 21.199 1.00 85.00 82 ASN A C 1
ATOM 645 O O . ASN A 1 82 ? -19.992 11.059 22.230 1.00 85.00 82 ASN A O 1
ATOM 649 N N . LEU A 1 83 ? -20.226 10.875 20.006 1.00 88.12 83 LEU A N 1
ATOM 650 C CA . LEU A 1 83 ? -19.048 10.052 19.782 1.00 88.12 83 LEU A CA 1
ATOM 651 C C . LEU A 1 83 ? -17.790 10.916 19.699 1.00 88.12 83 LEU A C 1
ATOM 653 O O . LEU A 1 83 ? -16.795 10.567 20.324 1.00 88.12 83 LEU A O 1
ATOM 657 N N . LYS A 1 84 ? -17.840 12.072 19.019 1.00 89.31 84 LYS A N 1
ATOM 658 C CA . LYS A 1 84 ? -16.726 13.038 18.955 1.00 89.31 84 LYS A CA 1
ATOM 659 C C . LYS A 1 84 ? -16.236 13.430 20.356 1.00 89.31 84 LYS A C 1
ATOM 661 O O . LYS A 1 84 ? -15.029 13.460 20.576 1.00 89.31 84 LYS A O 1
ATOM 666 N N . TYR A 1 85 ? -17.145 13.643 21.315 1.00 89.62 85 TYR A N 1
ATOM 667 C CA . TYR A 1 85 ? -16.799 13.989 22.704 1.00 89.62 85 TYR A CA 1
ATOM 668 C C . TYR A 1 85 ? -15.970 12.912 23.435 1.00 89.62 85 TYR A C 1
ATOM 670 O O . TYR A 1 85 ? -15.218 13.222 24.358 1.00 89.62 85 TYR A O 1
ATOM 678 N N . LEU A 1 86 ? -16.066 11.644 23.022 1.00 91.75 86 LEU A N 1
ATOM 679 C CA . LEU A 1 86 ? -15.325 10.533 23.633 1.00 91.75 86 LEU A CA 1
ATOM 680 C C . LEU A 1 86 ? -13.862 10.452 23.178 1.00 91.75 86 LEU A C 1
ATOM 682 O O . LEU A 1 86 ? -13.099 9.655 23.733 1.00 91.75 86 LEU A O 1
ATOM 686 N N . PHE A 1 87 ? -13.467 11.263 22.194 1.00 93.25 87 PHE A N 1
ATOM 687 C CA . PHE A 1 87 ? -12.131 11.263 21.615 1.00 93.25 87 PHE A CA 1
ATOM 688 C C . PHE A 1 87 ? -11.452 12.621 21.752 1.00 93.25 87 PHE A C 1
ATOM 690 O O . PHE A 1 87 ? -12.074 13.679 21.715 1.00 93.25 87 PHE A O 1
ATOM 697 N N . ARG A 1 88 ? -10.122 12.583 21.849 1.00 94.25 88 ARG A N 1
ATOM 698 C CA . ARG A 1 88 ? -9.282 13.772 21.726 1.00 94.25 88 ARG A CA 1
ATOM 699 C C . ARG A 1 88 ? -8.759 13.860 20.288 1.00 94.25 88 ARG A C 1
ATOM 701 O O . ARG A 1 88 ? -8.036 12.950 19.883 1.00 94.25 88 ARG A O 1
ATOM 708 N N . PRO A 1 89 ? -9.084 14.916 19.522 1.00 92.75 89 PRO A N 1
ATOM 709 C CA . PRO A 1 89 ? -8.598 15.051 18.156 1.00 92.75 89 PRO A CA 1
ATOM 710 C C . PRO A 1 89 ? -7.102 15.384 18.130 1.00 92.75 89 PRO A C 1
ATOM 712 O O . PRO A 1 89 ? -6.600 16.136 18.970 1.00 92.75 89 PRO A O 1
ATOM 715 N N . VAL A 1 90 ? -6.404 14.842 17.132 1.00 93.31 90 VAL A N 1
ATOM 716 C CA . VAL A 1 90 ? -5.007 15.156 16.812 1.00 93.31 90 VAL A CA 1
ATOM 717 C C . VAL A 1 90 ? -4.930 15.433 15.314 1.00 93.31 90 VAL A C 1
ATOM 719 O O . VAL A 1 90 ? -5.359 14.610 14.509 1.00 93.31 90 VAL A O 1
ATOM 722 N N . ALA A 1 91 ? -4.417 16.603 14.937 1.00 90.88 91 ALA A N 1
ATOM 723 C CA . ALA A 1 91 ? -4.280 16.989 13.538 1.00 90.88 91 ALA A CA 1
ATOM 724 C C . ALA A 1 91 ? -2.980 16.415 12.951 1.00 90.88 91 ALA A C 1
ATOM 726 O O . ALA A 1 91 ? -1.892 16.774 13.393 1.00 90.88 91 ALA A O 1
ATOM 727 N N . MET A 1 92 ? -3.102 15.553 11.938 1.00 89.44 92 MET A N 1
ATOM 728 C CA . MET A 1 92 ? -1.982 14.877 11.263 1.00 89.44 92 MET A CA 1
ATOM 729 C C . MET A 1 92 ? -1.903 15.303 9.785 1.00 89.44 92 MET A C 1
ATOM 731 O O . MET A 1 92 ? -1.958 14.465 8.891 1.00 89.44 92 MET A O 1
ATOM 735 N N . MET A 1 93 ? -1.859 16.617 9.523 1.00 84.62 93 MET A N 1
ATOM 736 C CA . MET A 1 93 ? -2.075 17.173 8.174 1.00 84.62 93 MET A CA 1
ATOM 737 C C . MET A 1 93 ? -0.878 17.022 7.227 1.00 84.62 93 MET A C 1
ATOM 739 O O . MET A 1 93 ? -1.050 16.583 6.095 1.00 84.62 93 MET A O 1
ATOM 743 N N . VAL A 1 94 ? 0.326 17.416 7.654 1.00 86.69 94 VAL A N 1
ATOM 744 C CA . VAL A 1 94 ? 1.517 17.440 6.789 1.00 86.69 94 VAL A CA 1
ATOM 745 C C . VAL A 1 94 ? 2.720 16.929 7.581 1.00 86.69 94 VAL A C 1
ATOM 747 O O . VAL A 1 94 ? 3.092 17.564 8.569 1.00 86.69 94 VAL A O 1
ATOM 750 N N . PRO A 1 95 ? 3.318 15.788 7.199 1.00 92.12 95 PRO A N 1
ATOM 751 C CA . PRO A 1 95 ? 4.557 15.318 7.803 1.00 92.12 95 PRO A CA 1
ATOM 752 C C . PRO A 1 95 ? 5.780 16.010 7.179 1.00 92.12 95 PRO A C 1
ATOM 754 O O . PRO A 1 95 ? 5.719 16.555 6.077 1.00 92.12 95 PRO A O 1
ATOM 757 N N . ASP A 1 96 ? 6.916 15.940 7.869 1.00 93.69 96 ASP A N 1
ATOM 758 C CA . ASP A 1 96 ? 8.203 16.419 7.360 1.00 93.69 96 ASP A CA 1
ATOM 759 C C . ASP A 1 96 ? 8.794 15.402 6.364 1.00 93.69 96 ASP A C 1
ATOM 761 O O . ASP A 1 96 ? 9.437 14.424 6.754 1.00 93.69 96 ASP A O 1
ATOM 765 N N . TYR A 1 97 ? 8.526 15.590 5.066 1.00 95.06 97 TYR A N 1
ATOM 766 C CA . TYR A 1 97 ? 9.021 14.678 4.027 1.00 95.06 97 TYR A CA 1
ATOM 767 C C . TYR A 1 97 ? 10.557 14.612 3.948 1.00 95.06 97 TYR A C 1
ATOM 769 O O . TYR A 1 97 ? 11.068 13.490 3.876 1.00 95.06 97 TYR A O 1
ATOM 777 N N . PRO A 1 98 ? 11.307 15.739 3.960 1.00 95.31 98 PRO A N 1
ATOM 778 C CA . PRO A 1 98 ? 12.768 15.697 3.883 1.00 95.31 98 PRO A CA 1
ATOM 779 C C . PRO A 1 98 ? 13.409 14.896 5.014 1.00 95.31 98 PRO A C 1
ATOM 781 O O . PRO A 1 98 ? 14.250 14.039 4.739 1.00 95.31 98 PRO A O 1
ATOM 784 N N . LEU A 1 99 ? 12.979 15.121 6.260 1.00 96.44 99 LEU A N 1
ATOM 785 C CA . LEU A 1 99 ? 13.539 14.432 7.422 1.00 96.44 99 LEU A CA 1
ATOM 786 C C . LEU A 1 99 ? 13.279 12.923 7.364 1.00 96.44 99 LEU A C 1
ATOM 788 O O . LEU A 1 99 ? 14.181 12.123 7.610 1.00 96.44 99 LEU A O 1
ATOM 792 N N . ILE A 1 100 ? 12.056 12.519 7.008 1.00 96.19 100 ILE A N 1
ATOM 793 C CA . ILE A 1 100 ? 11.710 11.097 6.898 1.00 96.19 100 ILE A CA 1
ATOM 794 C C . ILE A 1 100 ? 12.524 10.436 5.780 1.00 96.19 100 ILE A C 1
ATOM 796 O O . ILE A 1 100 ? 13.063 9.348 5.978 1.00 96.19 100 ILE A O 1
ATOM 800 N N . ALA A 1 101 ? 12.638 11.086 4.618 1.00 96.88 101 ALA A N 1
ATOM 801 C CA . ALA A 1 101 ? 13.407 10.558 3.496 1.00 96.88 101 ALA A CA 1
ATOM 802 C C . ALA A 1 101 ? 14.904 10.437 3.822 1.00 96.88 101 ALA A C 1
ATOM 804 O O . ALA A 1 101 ? 15.514 9.431 3.468 1.00 96.88 101 ALA A O 1
ATOM 805 N N . GLU A 1 102 ? 15.481 11.411 4.533 1.00 97.06 102 GLU A N 1
ATOM 806 C CA . GLU A 1 102 ? 16.874 11.370 4.995 1.00 97.06 102 GLU A CA 1
ATOM 807 C C . GLU A 1 102 ? 17.121 10.179 5.923 1.00 97.06 102 GLU A C 1
ATOM 809 O O . GLU A 1 102 ? 18.021 9.384 5.662 1.00 97.06 102 GLU A O 1
ATOM 814 N N . ILE A 1 103 ? 16.287 10.005 6.956 1.00 96.81 103 ILE A N 1
ATOM 815 C CA . ILE A 1 103 ? 16.414 8.897 7.915 1.00 96.81 103 ILE A CA 1
ATOM 816 C C . ILE A 1 103 ? 16.268 7.545 7.210 1.00 96.81 103 ILE A C 1
ATOM 818 O O . ILE A 1 103 ? 17.025 6.618 7.492 1.00 96.81 103 ILE A O 1
ATOM 822 N N . MET A 1 104 ? 15.324 7.425 6.273 1.00 95.75 104 MET A N 1
ATOM 823 C CA . MET A 1 104 ? 15.120 6.191 5.516 1.00 95.75 104 MET A CA 1
ATOM 824 C C . MET A 1 104 ? 16.320 5.856 4.622 1.00 95.75 104 MET A C 1
ATOM 826 O O . MET A 1 104 ? 16.818 4.734 4.682 1.00 95.75 104 MET A O 1
ATOM 830 N N . LEU A 1 105 ? 16.824 6.814 3.836 1.00 95.69 105 LEU A N 1
ATOM 831 C CA . LEU A 1 105 ? 18.025 6.606 3.017 1.00 95.69 105 LEU A CA 1
ATOM 832 C C . LEU A 1 105 ? 19.230 6.244 3.888 1.00 95.69 105 LEU A C 1
ATOM 834 O O . LEU A 1 105 ? 19.950 5.296 3.582 1.00 95.69 105 LEU A O 1
ATOM 838 N N . PHE A 1 106 ? 19.415 6.955 5.000 1.00 95.12 106 PHE A N 1
ATOM 839 C CA . PHE A 1 106 ? 20.495 6.680 5.938 1.00 95.12 106 PHE A CA 1
ATOM 840 C C . PHE A 1 106 ? 20.391 5.265 6.527 1.00 95.12 106 PHE A C 1
ATOM 842 O O . PHE A 1 106 ? 21.394 4.560 6.601 1.00 95.12 106 PHE A O 1
ATOM 849 N N . SER A 1 107 ? 19.182 4.802 6.868 1.00 94.56 107 SER A N 1
ATOM 850 C CA . SER A 1 107 ? 18.957 3.440 7.376 1.00 94.56 107 SER A CA 1
ATOM 851 C C . SER A 1 107 ? 19.254 2.336 6.352 1.00 94.56 107 SER A C 1
ATOM 853 O O . SER A 1 107 ? 19.654 1.243 6.737 1.00 94.56 107 SER A O 1
ATOM 855 N N . GLU A 1 108 ? 19.137 2.632 5.054 1.00 91.44 108 GLU A N 1
ATOM 856 C CA . GLU A 1 108 ? 19.535 1.737 3.955 1.00 91.44 108 GLU A CA 1
ATOM 857 C C . GLU A 1 108 ? 21.045 1.839 3.632 1.00 91.44 108 GLU A C 1
ATOM 859 O O . GLU A 1 108 ? 21.551 1.161 2.736 1.00 91.44 108 GLU A O 1
ATOM 864 N N . GLY A 1 109 ? 21.781 2.688 4.359 1.00 90.56 109 GLY A N 1
ATOM 865 C CA . GLY A 1 109 ? 23.233 2.851 4.282 1.00 90.56 109 GLY A CA 1
ATOM 866 C C . GLY A 1 109 ? 23.720 4.012 3.412 1.00 90.56 109 GLY A C 1
ATOM 867 O O . GLY A 1 109 ? 24.931 4.133 3.220 1.00 90.56 109 GLY A O 1
ATOM 868 N N . PHE A 1 110 ? 22.832 4.848 2.863 1.00 93.25 110 PHE A N 1
ATOM 869 C CA . PHE A 1 110 ? 23.232 5.961 1.993 1.00 93.25 110 PHE A CA 1
ATOM 870 C C . PHE A 1 110 ? 24.093 6.988 2.731 1.00 93.25 110 PHE A C 1
ATOM 872 O O . PHE A 1 110 ? 23.689 7.506 3.773 1.00 93.25 110 PHE A O 1
ATOM 879 N N . THR A 1 111 ? 25.263 7.310 2.177 1.00 92.62 111 THR A N 1
ATOM 880 C CA . THR A 1 111 ? 26.190 8.297 2.753 1.00 92.62 111 THR A CA 1
ATOM 881 C C . THR A 1 111 ? 25.741 9.719 2.429 1.00 92.62 111 THR A C 1
ATOM 883 O O . THR A 1 111 ? 25.764 10.596 3.293 1.00 92.62 111 THR A O 1
ATOM 886 N N . SER A 1 112 ? 25.221 9.935 1.219 1.00 92.75 112 SER A N 1
ATOM 887 C CA . SER A 1 112 ? 24.746 11.234 0.728 1.00 92.75 112 SER A CA 1
ATOM 888 C C . SER A 1 112 ? 23.251 11.497 1.011 1.00 92.75 112 SER A C 1
ATOM 890 O O . SER A 1 112 ? 22.624 12.366 0.395 1.00 92.75 112 SER A O 1
ATOM 892 N N . ALA A 1 113 ? 22.675 10.787 1.994 1.00 95.00 113 ALA A N 1
ATOM 893 C CA . ALA A 1 113 ? 21.244 10.767 2.324 1.00 95.00 113 ALA A CA 1
ATOM 894 C C . ALA A 1 113 ? 20.603 12.159 2.466 1.00 95.00 113 ALA A C 1
ATOM 896 O O . ALA A 1 113 ? 19.508 12.382 1.952 1.00 95.00 113 ALA A O 1
ATOM 897 N N . LYS A 1 114 ? 21.294 13.111 3.105 1.00 94.69 114 LYS A N 1
ATOM 898 C CA . LYS A 1 114 ? 20.802 14.481 3.325 1.00 94.69 114 LYS A CA 1
ATOM 899 C C . LYS A 1 114 ? 20.619 15.282 2.033 1.00 94.69 114 LYS A C 1
ATOM 901 O O . LYS A 1 114 ? 19.660 16.035 1.895 1.00 94.69 114 LYS A O 1
ATOM 906 N N . SER A 1 115 ? 21.551 15.145 1.091 1.00 94.75 115 SER A N 1
ATOM 907 C CA . SER A 1 115 ? 21.468 15.825 -0.209 1.00 94.75 115 SER A CA 1
ATOM 908 C C . SER A 1 115 ? 20.389 15.176 -1.078 1.00 94.75 115 SER A C 1
ATOM 910 O O . SER A 1 115 ? 19.542 15.852 -1.663 1.00 94.75 115 SER A O 1
ATOM 912 N N . LEU A 1 116 ? 20.370 13.841 -1.108 1.00 95.12 116 LEU A N 1
ATOM 913 C CA . LEU A 1 116 ? 19.427 13.065 -1.906 1.00 95.12 116 LEU A CA 1
ATOM 914 C C . LEU A 1 116 ? 17.974 13.217 -1.430 1.00 95.12 116 LEU A C 1
ATOM 916 O O . LEU A 1 116 ? 17.081 13.358 -2.264 1.00 95.12 116 LEU A O 1
ATOM 920 N N . SER A 1 117 ? 17.719 13.253 -0.119 1.00 96.31 117 SER A N 1
ATOM 921 C CA . SER A 1 117 ? 16.367 13.409 0.437 1.00 96.31 117 SER A CA 1
ATOM 922 C C . SER A 1 117 ? 15.704 14.713 -0.010 1.00 96.31 117 SER A C 1
ATOM 924 O O . SER A 1 117 ? 14.554 14.705 -0.456 1.00 96.31 117 SER A O 1
ATOM 926 N N . GLN A 1 118 ? 16.447 15.824 0.021 1.00 95.94 118 GLN A N 1
ATOM 927 C CA . GLN A 1 118 ? 15.974 17.128 -0.443 1.00 95.94 118 GLN A CA 1
ATOM 928 C C . GLN A 1 118 ? 15.633 17.099 -1.934 1.00 95.94 118 GLN A C 1
ATOM 930 O O . GLN A 1 118 ? 14.580 17.597 -2.332 1.00 95.94 118 GLN A O 1
ATOM 935 N N . LYS A 1 119 ? 16.474 16.461 -2.758 1.00 94.94 119 LYS A N 1
ATOM 936 C CA . LYS A 1 119 ? 16.215 16.310 -4.198 1.00 94.94 119 LYS A CA 1
ATOM 937 C C . LYS A 1 119 ? 14.950 15.505 -4.478 1.00 94.94 119 LYS A C 1
ATOM 939 O O . LYS A 1 119 ? 14.158 15.922 -5.315 1.00 94.94 119 LYS A O 1
ATOM 944 N N . ILE A 1 120 ? 14.721 14.399 -3.765 1.00 95.00 120 ILE A N 1
ATOM 945 C CA . ILE A 1 120 ? 13.507 13.577 -3.929 1.00 95.00 120 ILE A CA 1
ATOM 946 C C . ILE A 1 120 ? 12.263 14.396 -3.600 1.00 95.00 120 ILE A C 1
ATOM 948 O O . ILE A 1 120 ? 11.311 14.416 -4.375 1.00 95.00 120 ILE A O 1
ATOM 952 N N . VAL A 1 121 ? 12.258 15.085 -2.459 1.00 95.25 121 VAL A N 1
ATOM 953 C CA . VAL A 1 121 ? 11.094 15.876 -2.047 1.00 95.25 121 VAL A CA 1
ATOM 954 C C . VAL A 1 121 ? 10.835 17.011 -3.035 1.00 95.25 121 VAL A C 1
ATOM 956 O O . VAL A 1 121 ? 9.690 17.203 -3.443 1.00 95.25 121 VAL A O 1
ATOM 959 N N . ASN A 1 122 ? 11.882 17.706 -3.483 1.00 95.31 122 ASN A N 1
ATOM 960 C CA . ASN A 1 122 ? 11.759 18.761 -4.487 1.00 95.31 122 ASN A CA 1
ATOM 961 C C . ASN A 1 122 ? 11.246 18.218 -5.827 1.00 95.31 122 ASN A C 1
ATOM 963 O O . ASN A 1 122 ? 10.362 18.835 -6.414 1.00 95.31 122 ASN A O 1
ATOM 967 N N . LEU A 1 123 ? 11.719 17.050 -6.276 1.00 95.38 123 LEU A N 1
ATOM 968 C CA . LEU A 1 123 ? 11.220 16.383 -7.483 1.00 95.38 123 LEU A CA 1
ATOM 969 C C . LEU A 1 123 ? 9.711 16.153 -7.391 1.00 95.38 123 LEU A C 1
ATOM 971 O O . LEU A 1 123 ? 8.986 16.555 -8.289 1.00 95.38 123 LEU A O 1
ATOM 975 N N . TYR A 1 124 ? 9.218 15.558 -6.302 1.00 94.75 124 TYR A N 1
ATOM 976 C CA . TYR A 1 124 ? 7.784 15.297 -6.125 1.00 94.75 124 TYR A CA 1
ATOM 977 C C . TYR A 1 124 ? 6.957 16.589 -5.986 1.00 94.75 124 TYR A C 1
ATOM 979 O O . TYR A 1 124 ? 5.842 16.679 -6.505 1.00 94.75 124 TYR A O 1
ATOM 987 N N . GLN A 1 125 ? 7.506 17.622 -5.342 1.00 93.94 125 GLN A N 1
ATOM 988 C CA . GLN A 1 125 ? 6.862 18.936 -5.258 1.00 93.94 125 GLN A CA 1
ATOM 989 C C . GLN A 1 125 ? 6.771 19.642 -6.615 1.00 93.94 125 GLN A C 1
ATOM 991 O O . GLN A 1 125 ? 5.746 20.251 -6.907 1.00 93.94 125 GLN A O 1
ATOM 996 N N . LEU A 1 126 ? 7.819 19.582 -7.438 1.00 95.06 126 LEU A N 1
ATOM 997 C CA . LEU A 1 126 ? 7.803 20.125 -8.797 1.00 95.06 126 LEU A CA 1
ATOM 998 C C . LEU A 1 126 ? 6.886 19.295 -9.689 1.00 95.06 126 LEU A C 1
ATOM 1000 O O . LEU A 1 126 ? 6.057 19.854 -10.402 1.00 95.06 126 LEU A O 1
ATOM 1004 N N . ALA A 1 127 ? 6.962 17.971 -9.565 1.00 94.38 127 ALA A N 1
ATOM 1005 C CA . ALA A 1 127 ? 6.171 17.054 -10.354 1.00 94.38 127 ALA A CA 1
ATOM 1006 C C . ALA A 1 127 ? 4.664 17.288 -10.150 1.00 94.38 127 ALA A C 1
ATOM 1008 O O . ALA A 1 127 ? 3.928 17.499 -11.108 1.00 94.38 127 ALA A O 1
ATOM 1009 N N . SER A 1 128 ? 4.217 17.385 -8.895 1.00 93.75 128 SER A N 1
ATOM 1010 C CA . SER A 1 128 ? 2.811 17.675 -8.572 1.00 93.75 128 SER A CA 1
ATOM 1011 C C . SER A 1 128 ? 2.291 19.027 -9.086 1.00 93.75 128 SER A C 1
ATOM 1013 O O . SER A 1 128 ? 1.080 19.216 -9.154 1.00 93.75 128 SER A O 1
ATOM 1015 N N . LYS A 1 129 ? 3.179 19.970 -9.431 1.00 93.94 129 LYS A N 1
ATOM 1016 C CA . LYS A 1 129 ? 2.821 21.302 -9.945 1.00 93.94 129 LYS A CA 1
ATOM 1017 C C . LYS A 1 129 ? 2.921 21.419 -11.465 1.00 93.94 129 LYS A C 1
ATOM 1019 O O . LYS A 1 129 ? 2.256 22.281 -12.031 1.00 93.94 129 LYS A O 1
ATOM 1024 N N . GLN A 1 130 ? 3.801 20.643 -12.093 1.00 93.50 130 GLN A N 1
ATOM 1025 C CA . GLN A 1 130 ? 4.131 20.773 -13.515 1.00 93.50 130 GLN A CA 1
ATOM 1026 C C . GLN A 1 130 ? 3.476 19.707 -14.394 1.00 93.50 130 GLN A C 1
ATOM 1028 O O . GLN A 1 130 ? 3.189 19.990 -15.554 1.00 93.50 130 GLN A O 1
ATOM 1033 N N . LEU A 1 131 ? 3.252 18.501 -13.867 1.00 94.56 131 LEU A N 1
ATOM 1034 C CA . LEU A 1 131 ? 2.562 17.446 -14.605 1.00 94.56 131 LEU A CA 1
ATOM 1035 C C . LEU A 1 131 ? 1.057 17.701 -14.661 1.00 94.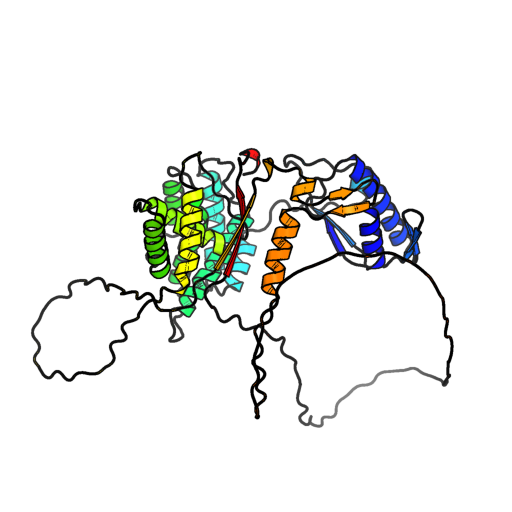56 131 LEU A C 1
ATOM 1037 O O . LEU A 1 131 ? 0.497 18.440 -13.845 1.00 94.56 131 LEU A O 1
ATOM 1041 N N . SER A 1 132 ? 0.396 17.055 -15.621 1.00 93.88 132 SER A N 1
ATOM 1042 C CA . SER A 1 132 ? -1.057 17.114 -15.721 1.00 93.88 132 SER A CA 1
ATOM 1043 C C . SER A 1 132 ? -1.746 16.557 -14.463 1.00 93.88 132 SER A C 1
ATOM 1045 O O . SER A 1 132 ? -1.242 15.660 -13.782 1.00 93.88 132 SER A O 1
ATOM 1047 N N . GLN A 1 133 ? -2.924 17.095 -14.138 1.00 90.56 133 GLN A N 1
ATOM 1048 C CA . GLN A 1 133 ? -3.725 16.597 -13.025 1.00 90.56 133 GLN A CA 1
ATOM 1049 C C . GLN A 1 133 ? -4.467 15.329 -13.459 1.00 90.56 133 GLN A C 1
ATOM 1051 O O . GLN A 1 133 ? -5.399 15.396 -14.258 1.00 90.56 133 GLN A O 1
ATOM 1056 N N . GLN A 1 134 ? -4.056 14.185 -12.916 1.00 89.50 134 GLN A N 1
ATOM 1057 C CA . GLN A 1 134 ? -4.693 12.889 -13.140 1.00 89.50 134 GLN A CA 1
ATOM 1058 C C . GLN A 1 134 ? -5.139 12.285 -11.810 1.00 89.50 134 GLN A C 1
ATOM 1060 O O . GLN A 1 134 ? -4.397 12.356 -10.832 1.00 89.50 134 GLN A O 1
ATOM 1065 N N . ASP A 1 135 ? -6.299 11.624 -11.792 1.00 85.25 135 ASP A N 1
ATOM 1066 C CA . ASP A 1 135 ? -6.839 10.988 -10.576 1.00 85.25 135 ASP A CA 1
ATOM 1067 C C . ASP A 1 135 ? -5.869 9.945 -9.991 1.00 85.25 135 ASP A C 1
ATOM 1069 O O . ASP A 1 135 ? -5.688 9.842 -8.785 1.00 85.25 135 ASP A O 1
ATOM 1073 N N . HIS A 1 136 ? -5.154 9.237 -10.867 1.00 87.44 136 HIS A N 1
ATOM 1074 C CA . HIS A 1 136 ? -4.242 8.151 -10.511 1.00 87.44 136 HIS A CA 1
ATOM 1075 C C . HIS A 1 136 ? -2.822 8.594 -10.132 1.00 87.44 136 HIS A C 1
ATOM 1077 O O . HIS A 1 136 ? -1.956 7.748 -9.872 1.00 87.44 136 HIS A O 1
ATOM 1083 N N . TYR A 1 137 ? -2.536 9.898 -10.148 1.00 91.94 137 TYR A N 1
ATOM 1084 C CA . TYR A 1 137 ? -1.228 10.411 -9.756 1.00 91.94 137 TYR A CA 1
ATOM 1085 C C . TYR A 1 137 ? -1.150 10.566 -8.236 1.00 91.94 137 TYR A C 1
ATOM 1087 O O . TYR A 1 137 ? -1.856 11.363 -7.627 1.00 91.94 137 TYR A O 1
ATOM 1095 N N . ASP A 1 138 ? -0.220 9.831 -7.626 1.00 89.25 138 ASP A N 1
ATOM 1096 C CA . ASP A 1 138 ? 0.105 9.937 -6.203 1.00 89.25 138 ASP A CA 1
ATOM 1097 C C . ASP A 1 138 ? 1.522 10.492 -6.036 1.00 89.25 138 ASP A C 1
ATOM 1099 O O . ASP A 1 138 ? 2.511 9.818 -6.348 1.00 89.25 138 ASP A O 1
ATOM 1103 N N . PHE A 1 139 ? 1.601 11.717 -5.517 1.00 91.38 139 PHE A N 1
ATOM 1104 C CA . PHE A 1 139 ? 2.844 12.397 -5.147 1.00 91.38 139 PHE A CA 1
ATOM 1105 C C . PHE A 1 139 ? 3.010 12.534 -3.620 1.00 91.38 139 PHE A C 1
ATOM 1107 O O . PHE A 1 139 ? 3.836 13.315 -3.150 1.00 91.38 139 PHE A O 1
ATOM 1114 N N . GLY A 1 140 ? 2.213 11.805 -2.830 1.00 90.38 140 GLY A N 1
ATOM 1115 C CA . GLY A 1 140 ? 2.252 11.838 -1.371 1.00 90.38 140 GLY A CA 1
ATOM 1116 C C . GLY A 1 140 ? 3.327 10.937 -0.749 1.00 90.38 140 GLY A C 1
ATOM 1117 O O . GLY A 1 140 ? 4.137 10.295 -1.423 1.00 90.38 140 GLY A O 1
ATOM 1118 N N . MET A 1 141 ? 3.303 10.825 0.586 1.00 89.81 141 MET A N 1
ATOM 1119 C CA . MET A 1 141 ? 4.311 10.063 1.345 1.00 89.81 141 MET A CA 1
ATOM 1120 C C . MET A 1 141 ? 4.403 8.588 0.941 1.00 89.81 141 MET A C 1
ATOM 1122 O O . MET A 1 141 ? 5.472 7.987 1.019 1.00 89.81 141 MET A O 1
ATOM 1126 N N . ARG A 1 142 ? 3.291 7.972 0.522 1.00 90.06 142 ARG A N 1
ATOM 1127 C CA . ARG A 1 142 ? 3.274 6.560 0.107 1.00 90.06 142 ARG A CA 1
ATOM 1128 C C . ARG A 1 142 ? 4.088 6.342 -1.169 1.00 90.06 142 ARG A C 1
ATOM 1130 O O . ARG A 1 142 ? 4.822 5.351 -1.259 1.00 90.06 142 ARG A O 1
ATOM 1137 N N . ALA A 1 143 ? 4.007 7.271 -2.121 1.00 90.69 143 ALA A N 1
ATOM 1138 C CA . ALA A 1 143 ? 4.830 7.260 -3.323 1.00 90.69 143 ALA A CA 1
ATOM 1139 C C . ALA A 1 143 ? 6.315 7.443 -2.985 1.00 90.69 143 ALA A C 1
ATOM 1141 O O . ALA A 1 143 ? 7.126 6.605 -3.383 1.00 90.69 143 ALA A O 1
ATOM 1142 N N . ILE A 1 144 ? 6.649 8.440 -2.158 1.00 93.50 144 ILE A N 1
ATOM 1143 C CA . ILE A 1 144 ? 8.025 8.687 -1.696 1.00 93.50 144 ILE A CA 1
ATOM 1144 C C . ILE A 1 144 ? 8.585 7.449 -0.981 1.00 93.50 144 ILE A C 1
ATOM 1146 O O . ILE A 1 144 ? 9.644 6.951 -1.351 1.00 93.50 144 ILE A O 1
ATOM 1150 N N . LYS A 1 145 ? 7.842 6.874 -0.027 1.00 91.69 145 LYS A N 1
ATOM 1151 C CA . LYS A 1 145 ? 8.240 5.650 0.686 1.00 91.69 145 LYS A CA 1
ATOM 1152 C C . LYS A 1 145 ? 8.533 4.494 -0.276 1.00 91.69 145 LYS A C 1
ATOM 1154 O O . LYS A 1 145 ? 9.503 3.773 -0.074 1.00 91.69 145 LYS A O 1
ATOM 1159 N N . SER A 1 146 ? 7.719 4.326 -1.321 1.00 90.69 146 SER A N 1
ATOM 1160 C CA . SER A 1 146 ? 7.924 3.264 -2.320 1.00 90.69 146 SER A CA 1
ATOM 1161 C C . SER A 1 146 ? 9.256 3.426 -3.058 1.00 90.69 146 SER A C 1
ATOM 1163 O O . SER A 1 146 ? 9.977 2.447 -3.219 1.00 90.69 146 SER A O 1
ATOM 1165 N N . VAL A 1 147 ? 9.602 4.656 -3.461 1.00 94.00 147 VAL A N 1
ATOM 1166 C CA . VAL A 1 147 ? 10.896 4.958 -4.101 1.00 94.00 147 VAL A CA 1
ATOM 1167 C C . VAL A 1 147 ? 12.054 4.663 -3.159 1.00 94.00 147 VAL A C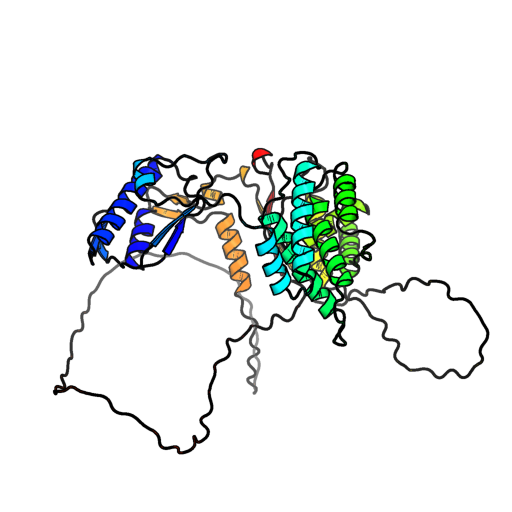 1
ATOM 1169 O O . VAL A 1 147 ? 13.041 4.071 -3.575 1.00 94.00 147 VAL A O 1
ATOM 1172 N N . LEU A 1 148 ? 11.946 5.068 -1.893 1.00 93.88 148 LEU A N 1
ATOM 1173 C CA . LEU A 1 148 ? 13.017 4.879 -0.913 1.00 93.88 148 LEU A CA 1
ATOM 1174 C C . LEU A 1 148 ? 13.300 3.392 -0.667 1.00 93.88 148 LEU A C 1
ATOM 1176 O O . LEU A 1 148 ? 14.457 2.982 -0.632 1.00 93.88 148 LEU A O 1
ATOM 1180 N N . VAL A 1 149 ? 12.248 2.572 -0.591 1.00 91.56 149 VAL A N 1
ATOM 1181 C CA . VAL A 1 149 ? 12.372 1.109 -0.497 1.00 91.56 149 VAL A CA 1
ATOM 1182 C C . VAL A 1 149 ? 12.986 0.516 -1.774 1.00 91.56 149 VAL A C 1
ATOM 1184 O O . VAL A 1 149 ? 13.862 -0.346 -1.684 1.00 91.56 149 VAL A O 1
ATOM 1187 N N . MET A 1 150 ? 12.584 0.996 -2.960 1.00 91.00 150 MET A N 1
ATOM 1188 C CA . MET A 1 150 ? 13.213 0.611 -4.236 1.00 91.00 150 MET A CA 1
ATOM 1189 C C . MET A 1 150 ? 14.710 0.938 -4.252 1.00 91.00 150 MET A C 1
ATOM 1191 O O . MET A 1 150 ? 15.508 0.083 -4.631 1.00 91.00 150 MET A O 1
ATOM 1195 N N . ALA A 1 151 ? 15.096 2.125 -3.779 1.00 92.81 151 ALA A N 1
ATOM 1196 C CA . ALA A 1 151 ? 16.487 2.565 -3.730 1.00 92.81 151 ALA A CA 1
ATOM 1197 C C . ALA A 1 151 ? 17.328 1.705 -2.779 1.00 92.81 151 ALA A C 1
ATOM 1199 O O . ALA A 1 151 ? 18.425 1.282 -3.145 1.00 92.81 151 ALA A O 1
ATOM 1200 N N . GLY A 1 152 ? 16.796 1.369 -1.600 1.00 91.50 152 GLY A N 1
ATOM 1201 C CA . GLY A 1 152 ? 17.445 0.446 -0.665 1.00 91.50 152 GLY A CA 1
ATOM 1202 C C . GLY A 1 152 ? 17.656 -0.953 -1.252 1.00 91.50 152 GLY A C 1
ATOM 1203 O O . GLY A 1 152 ? 18.734 -1.542 -1.137 1.00 91.50 152 GLY A O 1
ATOM 1204 N N . HIS A 1 153 ? 16.658 -1.489 -1.960 1.00 88.38 153 HIS A N 1
ATOM 1205 C CA . HIS A 1 153 ? 16.796 -2.765 -2.667 1.00 88.38 153 HIS A CA 1
ATOM 1206 C C . HIS A 1 153 ? 17.810 -2.690 -3.821 1.00 88.38 153 HIS A C 1
ATOM 1208 O O . HIS A 1 153 ? 18.668 -3.565 -3.939 1.00 88.38 153 HIS A O 1
ATOM 1214 N N . GLY A 1 154 ? 17.768 -1.626 -4.629 1.00 88.12 154 GLY A N 1
ATOM 1215 C CA . GLY A 1 154 ? 18.720 -1.394 -5.717 1.00 88.12 154 GLY A CA 1
ATOM 1216 C C . GLY A 1 154 ? 20.163 -1.330 -5.218 1.00 88.12 154 GLY A C 1
ATOM 1217 O O . GLY A 1 154 ? 21.044 -1.981 -5.777 1.00 88.12 154 GLY A O 1
ATOM 1218 N N . ARG A 1 155 ? 20.396 -0.643 -4.095 1.00 88.50 155 ARG A N 1
ATOM 1219 C CA . ARG A 1 155 ? 21.703 -0.599 -3.430 1.00 88.50 155 ARG A CA 1
ATOM 1220 C C . ARG A 1 155 ? 22.183 -1.990 -3.011 1.00 88.50 155 ARG A C 1
ATOM 1222 O O . ARG A 1 155 ? 23.316 -2.361 -3.312 1.00 88.50 155 ARG A O 1
ATOM 1229 N N . ARG A 1 156 ? 21.326 -2.783 -2.358 1.00 87.25 156 ARG A N 1
ATOM 1230 C CA . ARG A 1 156 ? 21.660 -4.160 -1.947 1.00 87.25 156 ARG A CA 1
ATOM 1231 C C . ARG A 1 156 ? 22.026 -5.049 -3.136 1.00 87.25 156 ARG A C 1
ATOM 1233 O O . ARG A 1 156 ? 22.981 -5.814 -3.042 1.00 87.25 156 ARG A O 1
ATOM 1240 N N . GLN A 1 157 ? 21.331 -4.916 -4.266 1.00 82.00 157 GLN A N 1
ATOM 1241 C CA . GLN A 1 157 ? 21.660 -5.670 -5.481 1.00 82.00 157 GLN A CA 1
ATOM 1242 C C . GLN A 1 157 ? 23.031 -5.311 -6.056 1.00 82.00 157 GLN A C 1
ATOM 1244 O O . GLN A 1 157 ? 23.752 -6.201 -6.504 1.00 82.00 157 GLN A O 1
ATOM 1249 N N . VAL A 1 158 ? 23.399 -4.026 -6.051 1.00 82.12 158 VAL A N 1
ATOM 1250 C CA . VAL A 1 158 ? 24.728 -3.585 -6.503 1.00 82.12 158 VAL A CA 1
ATOM 1251 C C . VAL A 1 158 ? 25.817 -4.211 -5.630 1.00 82.12 158 VAL A C 1
ATOM 1253 O O . VAL A 1 158 ? 26.770 -4.766 -6.166 1.00 82.12 158 VAL A O 1
ATOM 1256 N N . LEU A 1 159 ? 25.627 -4.221 -4.306 1.00 80.62 159 LEU A N 1
ATOM 1257 C CA . LEU A 1 159 ? 26.570 -4.842 -3.368 1.00 80.62 159 LEU A CA 1
ATOM 1258 C C . LEU A 1 159 ? 26.695 -6.362 -3.553 1.00 80.62 159 LEU A C 1
ATOM 1260 O O . LEU A 1 159 ? 27.781 -6.905 -3.393 1.00 80.62 159 LEU A O 1
ATOM 1264 N N . GLN A 1 160 ? 25.604 -7.054 -3.892 1.00 73.50 160 GLN A N 1
ATOM 1265 C CA . GLN A 1 160 ? 25.613 -8.508 -4.098 1.00 73.50 160 GLN A CA 1
ATOM 1266 C C . GLN A 1 160 ? 26.280 -8.937 -5.412 1.00 73.50 160 GLN A C 1
ATOM 1268 O O . GLN A 1 160 ? 26.870 -10.014 -5.464 1.00 73.50 160 GLN A O 1
ATOM 1273 N N . LYS A 1 161 ? 26.186 -8.125 -6.476 1.00 70.00 161 LYS A N 1
ATOM 1274 C CA . LYS A 1 161 ? 26.802 -8.438 -7.780 1.00 70.00 161 LYS A CA 1
ATOM 1275 C C . LYS A 1 161 ? 28.333 -8.437 -7.717 1.00 70.00 161 LYS A C 1
ATOM 1277 O O . LYS A 1 161 ? 28.963 -9.214 -8.434 1.00 70.00 161 LYS A O 1
ATOM 1282 N N . ASP A 1 162 ? 28.922 -7.638 -6.831 1.00 65.81 162 ASP A N 1
ATOM 1283 C CA . ASP A 1 162 ? 30.356 -7.672 -6.541 1.00 65.81 162 ASP A CA 1
ATOM 1284 C C . ASP A 1 162 ? 30.675 -8.776 -5.517 1.00 65.81 162 ASP A C 1
ATOM 1286 O O . ASP A 1 162 ? 30.979 -8.530 -4.351 1.00 65.81 162 ASP A O 1
ATOM 1290 N N . HIS A 1 163 ? 30.664 -10.032 -5.980 1.00 54.66 163 HIS A N 1
ATOM 1291 C CA . HIS A 1 163 ? 31.034 -11.232 -5.207 1.00 54.66 163 HIS A CA 1
ATOM 1292 C C . HIS A 1 163 ? 32.460 -11.215 -4.602 1.00 54.66 163 HIS A C 1
ATOM 1294 O O . HIS A 1 163 ? 32.838 -12.158 -3.911 1.00 54.66 163 HIS A O 1
ATOM 1300 N N . LEU A 1 164 ? 33.260 -10.174 -4.859 1.00 51.62 164 LEU A N 1
ATOM 1301 C CA . LEU A 1 164 ? 34.655 -10.039 -4.423 1.00 51.62 164 LEU A CA 1
ATOM 1302 C C . LEU A 1 164 ? 34.878 -9.044 -3.276 1.00 51.62 164 LEU A C 1
ATOM 1304 O O . LEU A 1 164 ? 36.005 -8.935 -2.807 1.00 51.62 164 LEU A O 1
ATOM 1308 N N . GLY A 1 165 ? 33.823 -8.402 -2.766 1.00 53.53 165 GLY A N 1
ATOM 1309 C CA . GLY A 1 165 ? 33.908 -7.572 -1.567 1.00 53.53 165 GLY A CA 1
ATOM 1310 C C . GLY A 1 165 ? 34.579 -6.214 -1.799 1.00 53.53 165 GLY A C 1
ATOM 1311 O O . GLY A 1 165 ? 35.689 -6.107 -2.308 1.00 53.53 165 GLY A O 1
ATOM 1312 N N . ILE A 1 166 ? 33.905 -5.171 -1.310 1.00 56.56 166 ILE A N 1
ATOM 1313 C CA . ILE A 1 166 ? 34.386 -3.785 -1.217 1.00 56.56 166 ILE A CA 1
ATOM 1314 C C . ILE A 1 166 ? 34.460 -3.052 -2.570 1.00 56.56 166 ILE A C 1
ATOM 1316 O O . ILE A 1 166 ? 35.503 -2.535 -2.964 1.00 56.56 166 ILE A O 1
ATOM 1320 N N . LYS A 1 167 ? 33.319 -2.900 -3.253 1.00 64.44 167 LYS A N 1
ATOM 1321 C CA . LYS A 1 167 ? 33.101 -1.654 -3.998 1.00 64.44 167 LYS A CA 1
ATOM 1322 C C . LYS A 1 167 ? 32.510 -0.643 -3.019 1.00 64.44 167 LYS A C 1
ATOM 1324 O O . LYS A 1 167 ? 31.368 -0.794 -2.587 1.00 64.44 167 LYS A O 1
ATOM 1329 N N . GLU A 1 168 ? 33.293 0.365 -2.637 1.00 70.50 168 GLU A N 1
ATOM 1330 C CA . GLU A 1 168 ? 32.721 1.554 -2.005 1.00 70.50 168 GLU A CA 1
ATOM 1331 C C . GLU A 1 168 ? 31.756 2.192 -3.007 1.00 70.50 168 GLU A C 1
ATOM 1333 O O . GLU A 1 168 ? 32.137 2.544 -4.125 1.00 70.50 168 GLU A O 1
ATOM 1338 N N . ILE A 1 169 ? 30.481 2.273 -2.628 1.00 80.94 169 ILE A N 1
ATOM 1339 C CA . ILE A 1 169 ? 29.472 2.958 -3.429 1.00 80.94 169 ILE A CA 1
ATOM 1340 C C . ILE A 1 169 ? 29.783 4.448 -3.335 1.00 80.94 169 ILE A C 1
ATOM 1342 O O . ILE A 1 169 ? 29.728 5.034 -2.254 1.00 80.94 169 ILE A O 1
ATOM 1346 N N . THR A 1 170 ? 30.136 5.048 -4.467 1.00 86.50 170 THR A N 1
ATOM 1347 C CA . THR A 1 170 ? 30.400 6.485 -4.536 1.00 86.50 170 THR A CA 1
ATOM 1348 C C . THR A 1 170 ? 29.094 7.276 -4.451 1.00 86.50 170 THR A C 1
ATOM 1350 O O . THR A 1 170 ? 28.019 6.756 -4.750 1.00 86.50 170 THR A O 1
ATOM 1353 N N . GLU A 1 171 ? 29.164 8.565 -4.116 1.00 84.94 171 GLU A N 1
ATOM 1354 C CA . GLU A 1 171 ? 27.979 9.441 -4.131 1.00 84.94 171 GLU A CA 1
ATOM 1355 C C . GLU A 1 171 ? 27.285 9.468 -5.510 1.00 84.94 171 GLU A C 1
ATOM 1357 O O . GLU A 1 171 ? 26.061 9.571 -5.601 1.00 84.94 171 GLU A O 1
ATOM 1362 N N . ALA A 1 172 ? 28.053 9.320 -6.596 1.00 86.12 172 ALA A N 1
ATOM 1363 C CA . ALA A 1 172 ? 27.515 9.223 -7.951 1.00 86.12 172 ALA A CA 1
ATOM 1364 C C . ALA A 1 172 ? 26.752 7.907 -8.178 1.00 86.12 172 ALA A C 1
ATOM 1366 O O . ALA A 1 172 ? 25.665 7.923 -8.753 1.00 86.12 172 ALA A O 1
ATOM 1367 N N . ASP A 1 173 ? 27.274 6.781 -7.677 1.00 87.31 173 ASP A N 1
ATOM 1368 C CA . ASP A 1 173 ? 26.574 5.492 -7.722 1.00 87.31 173 ASP A CA 1
ATOM 1369 C C . ASP A 1 173 ? 25.255 5.549 -6.923 1.00 87.31 173 ASP A C 1
ATOM 1371 O O . ASP A 1 173 ? 24.230 5.041 -7.381 1.00 87.31 173 ASP A O 1
ATOM 1375 N N . GLU A 1 174 ? 25.248 6.209 -5.757 1.00 91.06 174 GLU A N 1
ATOM 1376 C CA . GLU A 1 174 ? 24.029 6.427 -4.962 1.00 91.06 174 GLU A CA 1
ATOM 1377 C C . GLU A 1 174 ? 22.983 7.246 -5.730 1.00 91.06 174 GLU A C 1
ATOM 1379 O O . GLU A 1 174 ? 21.797 6.898 -5.735 1.00 91.06 174 GLU A O 1
ATOM 1384 N N . ALA A 1 175 ? 23.419 8.297 -6.432 1.00 91.69 175 ALA A N 1
ATOM 1385 C CA . ALA A 1 175 ? 22.550 9.081 -7.299 1.00 91.69 175 ALA A CA 1
ATOM 1386 C C . ALA A 1 175 ? 21.990 8.240 -8.461 1.00 91.69 175 ALA A C 1
ATOM 1388 O O . ALA A 1 175 ? 20.796 8.331 -8.746 1.00 91.69 175 ALA A O 1
ATOM 1389 N N . PHE A 1 176 ? 22.793 7.372 -9.089 1.00 91.38 176 PHE A N 1
ATOM 1390 C CA . PHE A 1 176 ? 22.314 6.472 -10.147 1.00 91.38 176 PHE A CA 1
ATOM 1391 C C . PHE A 1 176 ? 21.238 5.507 -9.644 1.00 91.38 176 PHE A C 1
ATOM 1393 O O . PHE A 1 176 ? 20.187 5.371 -10.274 1.00 91.38 176 PHE A O 1
ATOM 1400 N N . ILE A 1 177 ? 21.463 4.877 -8.486 1.00 91.44 177 ILE A N 1
ATOM 1401 C CA . ILE A 1 177 ? 20.489 3.974 -7.852 1.00 91.44 177 ILE A CA 1
ATOM 1402 C C . ILE A 1 177 ? 19.170 4.708 -7.595 1.00 91.44 177 ILE A C 1
ATOM 1404 O O . ILE A 1 177 ? 18.083 4.175 -7.854 1.00 91.44 177 ILE A O 1
ATOM 1408 N N . LEU A 1 178 ? 19.254 5.947 -7.109 1.00 93.25 178 LEU A N 1
ATOM 1409 C CA . LEU A 1 178 ? 18.076 6.749 -6.831 1.00 93.25 178 LEU A CA 1
ATOM 1410 C C . LEU A 1 178 ? 17.320 7.138 -8.107 1.00 93.25 178 LEU A C 1
ATOM 1412 O O . LEU A 1 178 ? 16.097 7.011 -8.142 1.00 93.25 178 LEU A O 1
ATOM 1416 N N . ILE A 1 179 ? 18.019 7.568 -9.160 1.00 92.81 179 ILE A N 1
ATOM 1417 C CA . ILE A 1 179 ? 17.406 7.930 -10.448 1.00 92.81 179 ILE A CA 1
ATOM 1418 C C . ILE A 1 179 ? 16.686 6.722 -11.060 1.00 92.81 179 ILE A C 1
ATOM 1420 O O . ILE A 1 179 ? 15.547 6.860 -11.508 1.00 92.81 179 ILE A O 1
ATOM 1424 N N . HIS A 1 180 ? 17.293 5.531 -11.025 1.00 90.88 180 HIS A N 1
ATOM 1425 C CA . HIS A 1 180 ? 16.622 4.300 -11.456 1.00 90.88 180 HIS A CA 1
ATOM 1426 C C . HIS A 1 180 ? 15.344 4.041 -10.665 1.00 90.88 180 HIS A C 1
ATOM 1428 O O . HIS A 1 180 ? 14.286 3.836 -11.252 1.00 90.88 180 HIS A O 1
ATOM 1434 N N . SER A 1 181 ? 15.422 4.138 -9.340 1.00 92.62 181 SER A N 1
ATOM 1435 C CA . SER A 1 181 ? 14.277 3.910 -8.455 1.00 92.62 181 SER A CA 1
ATOM 1436 C C . SER A 1 181 ? 13.149 4.916 -8.700 1.00 92.62 181 SER A C 1
ATOM 1438 O O . SER A 1 181 ? 11.972 4.559 -8.681 1.00 92.62 181 SER A O 1
ATOM 1440 N N . LEU A 1 182 ? 13.493 6.179 -8.969 1.00 94.00 182 LEU A N 1
ATOM 1441 C CA . LEU A 1 182 ? 12.540 7.232 -9.314 1.00 94.00 182 LEU A CA 1
ATOM 1442 C C . LEU A 1 182 ? 11.846 6.970 -10.651 1.00 94.00 182 LEU A C 1
ATOM 1444 O O . LEU A 1 182 ? 10.630 7.157 -10.743 1.00 94.00 182 LEU A O 1
ATOM 1448 N N . ARG A 1 183 ? 12.594 6.523 -11.666 1.00 92.12 183 ARG A N 1
ATOM 1449 C CA . ARG A 1 183 ? 12.042 6.147 -12.973 1.00 92.12 183 ARG A CA 1
ATOM 1450 C C . ARG A 1 183 ? 11.137 4.924 -12.842 1.00 92.12 183 ARG A C 1
ATOM 1452 O O . ARG A 1 183 ? 9.969 4.991 -13.219 1.00 92.12 183 ARG A O 1
ATOM 1459 N N . ASP A 1 184 ? 11.616 3.852 -12.222 1.00 90.06 184 ASP A N 1
ATOM 1460 C CA . ASP A 1 184 ? 10.861 2.607 -12.054 1.00 90.06 184 ASP A CA 1
ATOM 1461 C C . ASP A 1 184 ? 9.552 2.813 -11.286 1.00 90.06 184 ASP A C 1
ATOM 1463 O O . ASP A 1 184 ? 8.524 2.225 -11.634 1.00 90.06 184 ASP A O 1
ATOM 1467 N N . ALA A 1 185 ? 9.561 3.678 -10.267 1.00 91.75 185 ALA A N 1
ATOM 1468 C CA . ALA A 1 185 ? 8.385 3.973 -9.459 1.00 91.75 185 ALA A CA 1
ATOM 1469 C C . ALA A 1 185 ? 7.304 4.772 -10.198 1.00 91.75 185 ALA A C 1
ATOM 1471 O O . ALA A 1 185 ? 6.125 4.635 -9.856 1.00 91.75 185 ALA A O 1
ATOM 1472 N N . ASN A 1 186 ? 7.686 5.636 -11.144 1.00 92.50 186 ASN A N 1
ATOM 1473 C CA . ASN A 1 186 ? 6.803 6.686 -11.658 1.00 92.50 186 ASN A CA 1
ATOM 1474 C C . ASN A 1 186 ? 6.501 6.583 -13.153 1.00 92.50 186 ASN A C 1
ATOM 1476 O O . ASN A 1 186 ? 5.355 6.789 -13.544 1.00 92.50 186 ASN A O 1
ATOM 1480 N N . MET A 1 187 ? 7.457 6.150 -13.976 1.00 91.56 187 MET A N 1
ATOM 1481 C CA . MET A 1 187 ? 7.256 5.960 -15.419 1.00 91.56 187 MET A CA 1
ATOM 1482 C C . MET A 1 187 ? 6.071 5.045 -15.775 1.00 91.56 187 MET A C 1
ATOM 1484 O O . MET A 1 187 ? 5.397 5.316 -16.768 1.00 91.56 187 MET A O 1
ATOM 1488 N N . PRO A 1 188 ? 5.739 3.986 -15.003 1.00 91.38 188 PRO A N 1
ATOM 1489 C CA . PRO A 1 188 ? 4.567 3.166 -15.305 1.00 91.38 188 PRO A CA 1
ATOM 1490 C C . PRO A 1 188 ? 3.229 3.895 -15.125 1.00 91.38 188 PRO A C 1
ATOM 1492 O O . PRO A 1 188 ? 2.229 3.428 -15.668 1.00 91.38 188 PRO A O 1
ATOM 1495 N N . LYS A 1 189 ? 3.209 4.988 -14.348 1.00 90.94 189 LYS A N 1
ATOM 1496 C CA . LYS A 1 189 ? 2.003 5.747 -13.996 1.00 90.94 189 LYS A CA 1
ATOM 1497 C C . LYS A 1 189 ? 1.718 6.875 -14.980 1.00 90.94 189 LYS A C 1
ATOM 1499 O O . LYS A 1 189 ? 0.556 7.178 -15.196 1.00 90.94 189 LYS A O 1
ATOM 1504 N N . PHE A 1 190 ? 2.756 7.501 -15.532 1.00 93.19 190 PHE A N 1
ATOM 1505 C CA . PHE A 1 190 ? 2.600 8.722 -16.317 1.00 93.19 190 PHE A CA 1
ATOM 1506 C C . PHE A 1 190 ? 2.009 8.491 -17.707 1.00 93.19 190 PHE A C 1
ATOM 1508 O O . PHE A 1 190 ? 2.237 7.467 -18.358 1.00 93.19 190 PHE A O 1
ATOM 1515 N N . LEU A 1 191 ? 1.279 9.502 -18.173 1.00 92.81 191 LEU A N 1
ATOM 1516 C CA . LEU A 1 191 ? 0.887 9.642 -19.569 1.00 92.81 191 LEU A CA 1
ATOM 1517 C C . LEU A 1 191 ? 2.115 9.912 -20.449 1.00 92.81 191 LEU A C 1
ATOM 1519 O O . LEU A 1 191 ? 3.118 10.458 -19.997 1.00 92.81 191 LEU A O 1
ATOM 1523 N N . ALA A 1 192 ? 2.026 9.570 -21.735 1.00 91.75 192 ALA A N 1
ATOM 1524 C CA . ALA A 1 192 ? 3.140 9.743 -22.670 1.00 91.75 192 ALA A CA 1
ATOM 1525 C C . ALA A 1 192 ? 3.593 11.210 -22.815 1.00 91.75 192 ALA A C 1
ATOM 1527 O O . ALA A 1 192 ? 4.774 11.460 -23.018 1.00 91.75 192 ALA A O 1
ATOM 1528 N N . GLU A 1 193 ? 2.669 12.165 -22.687 1.00 93.88 193 GLU A N 1
ATOM 1529 C CA . GLU A 1 193 ? 2.939 13.613 -22.765 1.00 93.88 193 GLU A CA 1
ATOM 1530 C C . GLU A 1 193 ? 3.640 14.155 -21.511 1.00 93.88 193 GLU A C 1
ATOM 1532 O O . GLU A 1 193 ? 4.395 15.120 -21.571 1.00 93.88 193 GLU A O 1
ATOM 1537 N N . ASP A 1 194 ? 3.408 13.493 -20.381 1.00 95.94 194 ASP A N 1
ATOM 1538 C CA . ASP A 1 194 ? 3.900 13.851 -19.054 1.00 95.94 194 ASP A CA 1
ATOM 1539 C C . ASP A 1 194 ? 5.304 13.279 -18.783 1.00 95.94 194 ASP A C 1
ATOM 1541 O O . ASP A 1 194 ? 6.062 13.815 -17.973 1.00 95.94 194 ASP A O 1
ATOM 1545 N N . VAL A 1 195 ? 5.677 12.205 -19.487 1.00 94.19 195 VAL A N 1
ATOM 1546 C CA . VAL A 1 195 ? 6.992 11.557 -19.367 1.00 94.19 195 VAL A CA 1
ATOM 1547 C C . VAL A 1 195 ? 8.152 12.525 -19.660 1.00 94.19 195 VAL A C 1
ATOM 1549 O O . VAL A 1 195 ? 9.019 12.645 -18.793 1.00 94.19 195 VAL A O 1
ATOM 1552 N N . PRO A 1 196 ? 8.179 13.270 -20.787 1.00 95.19 196 PRO A N 1
ATOM 1553 C CA . PRO A 1 196 ? 9.262 14.217 -21.061 1.00 95.19 196 PRO A CA 1
ATOM 1554 C C . PRO A 1 196 ? 9.360 15.341 -20.024 1.00 95.19 196 PRO A C 1
ATOM 1556 O O . PRO A 1 196 ? 10.456 15.791 -19.697 1.00 95.19 196 PRO A O 1
ATOM 1559 N N . LEU A 1 197 ? 8.220 15.782 -19.475 1.00 95.06 197 LEU A N 1
ATOM 1560 C CA . LEU A 1 197 ? 8.193 16.792 -18.415 1.00 95.06 197 LEU A CA 1
ATOM 1561 C C . LEU A 1 197 ? 8.867 16.253 -17.154 1.00 95.06 197 LEU A C 1
ATOM 1563 O O . LEU A 1 197 ? 9.762 16.898 -16.613 1.00 95.06 197 LEU A O 1
ATOM 1567 N N . PHE A 1 198 ? 8.506 15.045 -16.722 1.00 95.12 198 PHE A N 1
ATOM 1568 C CA . PHE A 1 198 ? 9.151 14.411 -15.576 1.00 95.12 198 PHE A CA 1
ATOM 1569 C C . PHE A 1 198 ? 10.655 14.198 -15.789 1.00 95.12 198 PHE A C 1
ATOM 1571 O O . PHE A 1 198 ? 11.441 14.448 -14.875 1.00 95.12 198 PHE A O 1
ATOM 1578 N N . GLU A 1 199 ? 11.063 13.761 -16.982 1.00 93.38 199 GLU A N 1
ATOM 1579 C CA . GLU A 1 199 ? 12.478 13.587 -17.323 1.00 93.38 199 GLU A CA 1
ATOM 1580 C C . GLU A 1 199 ? 13.247 14.912 -17.256 1.00 93.38 199 GLU A C 1
ATOM 1582 O O . GLU A 1 199 ? 14.324 14.940 -16.667 1.00 93.38 199 GLU A O 1
ATOM 1587 N N . SER A 1 200 ? 12.664 16.021 -17.724 1.00 93.19 200 SER A N 1
ATOM 1588 C CA . SER A 1 200 ? 13.287 17.349 -17.617 1.00 93.19 200 SER A CA 1
ATOM 1589 C C . SER A 1 200 ? 13.491 17.794 -16.162 1.00 93.19 200 SER A C 1
ATOM 1591 O O . SER A 1 200 ? 14.575 18.242 -15.794 1.00 93.19 200 SER A O 1
ATOM 1593 N N . VAL A 1 201 ? 12.500 17.570 -15.287 1.00 94.12 201 VAL A N 1
ATOM 1594 C CA . VAL A 1 201 ? 12.617 17.883 -13.850 1.00 94.12 201 VAL A CA 1
ATOM 1595 C C . VAL A 1 201 ? 13.709 17.030 -13.196 1.00 94.12 201 VAL A C 1
ATOM 1597 O O . VAL A 1 201 ? 14.420 17.483 -12.296 1.00 94.12 201 VAL A O 1
ATOM 1600 N N . LEU A 1 202 ? 13.842 15.777 -13.632 1.00 92.94 202 LEU A N 1
ATOM 1601 C CA . LEU A 1 202 ? 14.863 14.862 -13.139 1.00 92.94 202 LEU A CA 1
ATOM 1602 C C . LEU A 1 202 ? 16.269 15.303 -13.575 1.00 92.94 202 LEU A C 1
ATOM 1604 O O . LEU A 1 202 ? 17.181 15.286 -12.751 1.00 92.94 202 LEU A O 1
ATOM 1608 N N . GLU A 1 203 ? 16.436 15.731 -14.827 1.00 92.56 203 GLU A N 1
ATOM 1609 C CA . GLU A 1 203 ? 17.698 16.265 -15.358 1.00 92.56 203 GLU A CA 1
ATOM 1610 C C . GLU A 1 203 ? 18.126 17.558 -14.647 1.00 92.56 203 GLU A C 1
ATOM 1612 O O . GLU A 1 203 ? 19.295 17.693 -14.279 1.00 92.56 203 GLU A O 1
ATOM 1617 N N . ASP A 1 204 ? 17.181 18.455 -14.351 1.00 92.62 204 ASP A N 1
ATOM 1618 C CA . ASP A 1 204 ? 17.441 19.702 -13.620 1.00 92.62 204 ASP A CA 1
ATOM 1619 C C . ASP A 1 204 ? 17.941 19.456 -12.182 1.00 92.62 204 ASP A C 1
ATOM 1621 O O . ASP A 1 204 ? 18.809 20.171 -11.674 1.00 92.62 204 ASP A O 1
ATOM 1625 N N . LEU A 1 205 ? 17.415 18.431 -11.500 1.00 90.94 205 LEU A N 1
ATOM 1626 C CA . LEU A 1 205 ? 17.803 18.090 -10.121 1.00 90.94 205 LEU A CA 1
ATOM 1627 C C . LEU A 1 205 ? 19.081 17.237 -10.036 1.00 90.94 205 LEU A C 1
ATOM 1629 O O . LEU A 1 205 ? 19.768 17.221 -8.999 1.00 90.94 205 LEU A O 1
ATOM 1633 N N . PHE A 1 206 ? 19.416 16.530 -11.115 1.00 89.38 206 PHE A N 1
ATOM 1634 C CA . PHE A 1 206 ? 20.588 15.663 -11.230 1.00 89.38 206 PHE A CA 1
ATOM 1635 C C . PHE A 1 206 ? 21.411 15.995 -12.492 1.00 89.38 206 PHE A C 1
ATOM 1637 O O . PHE A 1 206 ? 21.557 15.153 -13.382 1.00 89.38 206 PHE A O 1
ATOM 1644 N N . PRO A 1 207 ? 22.000 17.204 -12.573 1.00 87.19 207 PRO A N 1
ATOM 1645 C CA . PRO A 1 207 ? 22.708 17.646 -13.769 1.00 87.19 207 PRO A CA 1
ATOM 1646 C C . PRO A 1 207 ? 23.965 16.803 -14.016 1.00 87.19 207 PRO A C 1
ATOM 1648 O O . PRO A 1 207 ? 24.765 16.579 -13.107 1.00 87.19 207 PRO A O 1
ATOM 1651 N N . GLY A 1 208 ? 24.156 16.350 -15.258 1.00 81.00 208 GLY A N 1
ATOM 1652 C CA . GLY A 1 208 ? 25.332 15.568 -15.666 1.00 81.00 208 GLY A CA 1
ATOM 1653 C C . GLY A 1 208 ? 25.358 14.121 -15.158 1.00 81.00 208 GLY A C 1
ATOM 1654 O O . GLY A 1 208 ? 26.361 13.433 -15.341 1.00 81.00 208 GLY A O 1
ATOM 1655 N N . VAL A 1 209 ? 24.272 13.642 -14.545 1.00 78.31 209 VAL A N 1
ATOM 1656 C CA . VAL A 1 209 ? 24.161 12.290 -13.985 1.00 78.31 209 VAL A CA 1
ATOM 1657 C C . VAL A 1 209 ? 23.294 11.438 -14.914 1.00 78.31 209 VAL A C 1
ATOM 1659 O O . VAL A 1 209 ? 22.071 11.423 -14.808 1.00 78.31 209 VAL A O 1
ATOM 1662 N N . THR A 1 210 ? 23.924 10.717 -15.843 1.00 79.06 210 THR A N 1
ATOM 1663 C CA . THR A 1 210 ? 23.228 9.754 -16.712 1.00 79.06 210 THR A CA 1
ATOM 1664 C C . THR A 1 210 ? 23.489 8.333 -16.213 1.00 79.06 210 THR A C 1
ATOM 1666 O O . THR A 1 210 ? 24.616 7.848 -16.314 1.00 79.06 210 THR A O 1
ATOM 1669 N N . PRO A 1 211 ? 22.489 7.662 -15.614 1.00 77.88 211 PRO A N 1
ATOM 1670 C CA . PRO A 1 211 ? 22.685 6.309 -15.121 1.00 77.88 211 PRO A CA 1
ATOM 1671 C C . PRO A 1 211 ? 22.806 5.311 -16.289 1.00 77.88 211 PRO A C 1
ATOM 1673 O O . PRO A 1 211 ? 22.160 5.509 -17.323 1.00 77.88 211 PRO A O 1
ATOM 1676 N N . PRO A 1 212 ? 23.604 4.238 -16.142 1.00 79.19 212 PRO A N 1
ATOM 1677 C CA . PRO A 1 212 ? 23.716 3.189 -17.153 1.00 79.19 212 PRO A CA 1
ATOM 1678 C C . PRO A 1 212 ? 22.403 2.412 -17.297 1.00 79.19 212 PRO A C 1
ATOM 1680 O O . PRO A 1 212 ? 21.648 2.280 -16.339 1.00 79.19 212 PRO A O 1
ATOM 1683 N N . ASP A 1 213 ? 22.141 1.840 -18.472 1.00 76.25 213 ASP A N 1
ATOM 1684 C CA . ASP A 1 213 ? 20.946 1.015 -18.670 1.00 76.25 213 ASP A CA 1
ATOM 1685 C C . ASP A 1 213 ? 20.932 -0.201 -17.729 1.00 76.25 213 ASP A C 1
ATOM 1687 O O . ASP A 1 213 ? 21.939 -0.887 -17.524 1.00 76.25 213 ASP A O 1
ATOM 1691 N N . GLN A 1 214 ? 19.762 -0.485 -17.159 1.00 72.69 214 GLN A N 1
ATOM 1692 C CA . GLN A 1 214 ? 19.587 -1.584 -16.217 1.00 72.69 214 GLN A CA 1
ATOM 1693 C C . GLN A 1 214 ? 19.516 -2.922 -16.968 1.00 72.69 214 GLN A C 1
ATOM 1695 O O . GLN A 1 214 ? 18.671 -3.119 -17.842 1.00 72.69 214 GLN A O 1
ATOM 1700 N N . ASP A 1 215 ? 20.397 -3.863 -16.621 1.00 73.38 215 ASP A N 1
ATOM 1701 C CA . ASP A 1 215 ? 20.419 -5.187 -17.248 1.00 73.38 215 ASP A CA 1
ATOM 1702 C C . ASP A 1 215 ? 19.326 -6.101 -16.668 1.00 73.38 215 ASP A C 1
ATOM 1704 O O . ASP A 1 215 ? 19.423 -6.589 -15.537 1.00 73.38 215 ASP A O 1
ATOM 1708 N N . TYR A 1 216 ? 18.292 -6.350 -17.474 1.00 75.31 216 TYR A N 1
ATOM 1709 C CA . TYR A 1 216 ? 17.188 -7.266 -17.178 1.00 75.31 216 TYR A CA 1
ATOM 1710 C C . TYR A 1 216 ? 17.424 -8.695 -17.698 1.00 75.31 216 TYR A C 1
ATOM 1712 O O . TYR A 1 216 ? 16.495 -9.501 -17.667 1.00 75.31 216 TYR A O 1
ATOM 1720 N N . GLY A 1 217 ? 18.619 -9.034 -18.194 1.00 81.31 217 GLY A N 1
ATOM 1721 C CA . GLY A 1 217 ? 18.886 -10.158 -19.103 1.00 81.31 217 GLY A CA 1
ATOM 1722 C C . GLY A 1 217 ? 18.111 -11.461 -18.860 1.00 81.31 217 GLY A C 1
ATOM 1723 O O . GLY A 1 217 ? 17.445 -11.960 -19.772 1.00 81.31 217 GLY A O 1
ATOM 1724 N N . ALA A 1 218 ? 18.136 -12.013 -17.641 1.00 86.19 218 ALA A N 1
ATOM 1725 C CA . ALA A 1 218 ? 17.406 -13.249 -17.330 1.00 86.19 218 ALA A CA 1
ATOM 1726 C C . ALA A 1 218 ? 15.875 -13.076 -17.417 1.00 86.19 218 ALA A C 1
ATOM 1728 O O . ALA A 1 218 ? 15.185 -13.917 -17.999 1.00 86.19 218 ALA A O 1
ATOM 1729 N N . LEU A 1 219 ? 15.354 -11.960 -16.898 1.00 89.50 219 LEU A N 1
ATOM 1730 C CA . LEU A 1 219 ? 13.935 -11.610 -16.947 1.00 89.50 219 LEU A CA 1
ATOM 1731 C C . LEU A 1 219 ? 13.474 -11.339 -18.378 1.00 89.50 219 LEU A C 1
ATOM 1733 O O . LEU A 1 219 ? 12.459 -11.877 -18.810 1.00 89.50 219 LEU A O 1
ATOM 1737 N N . GLU A 1 220 ? 14.229 -10.561 -19.148 1.00 91.06 220 GLU A N 1
ATOM 1738 C CA . GLU A 1 220 ? 13.887 -10.258 -20.539 1.00 91.06 220 GLU A CA 1
ATOM 1739 C C . GLU A 1 220 ? 13.847 -11.519 -21.412 1.00 91.06 220 GLU A C 1
ATOM 1741 O O . GLU A 1 220 ? 12.943 -11.688 -22.242 1.00 91.06 220 GLU A O 1
ATOM 1746 N N . LYS A 1 221 ? 14.772 -12.459 -21.175 1.00 90.25 221 LYS A N 1
ATOM 1747 C CA . LYS A 1 221 ? 14.744 -13.767 -21.828 1.00 90.25 221 LYS A CA 1
ATOM 1748 C C . LYS A 1 221 ? 13.520 -14.586 -21.405 1.00 90.25 221 LYS A C 1
ATOM 1750 O O . LYS A 1 221 ? 12.855 -15.149 -22.278 1.00 90.25 221 LYS A O 1
ATOM 1755 N N . ALA A 1 222 ? 13.180 -14.611 -20.113 1.00 92.38 222 ALA A N 1
ATOM 1756 C CA . ALA A 1 222 ? 11.989 -15.296 -19.598 1.00 92.38 222 ALA A CA 1
ATOM 1757 C C . ALA A 1 222 ? 10.697 -14.754 -20.229 1.00 92.38 222 ALA A C 1
ATOM 1759 O O . ALA A 1 222 ? 9.832 -15.521 -20.662 1.00 92.38 222 ALA A O 1
ATOM 1760 N N . ILE A 1 223 ? 10.588 -13.426 -20.332 1.00 94.62 223 ILE A N 1
ATOM 1761 C CA . ILE A 1 223 ? 9.460 -12.734 -20.961 1.00 94.62 223 ILE A CA 1
ATOM 1762 C C . ILE A 1 223 ? 9.387 -13.097 -22.444 1.00 94.62 223 ILE A C 1
ATOM 1764 O O . ILE A 1 223 ? 8.333 -13.501 -22.927 1.00 94.62 223 ILE A O 1
ATOM 1768 N N . SER A 1 224 ? 10.509 -13.030 -23.162 1.00 93.19 224 SER A N 1
ATOM 1769 C CA . SER A 1 224 ? 10.557 -13.341 -24.596 1.00 93.19 224 SER A CA 1
ATOM 1770 C C . SER A 1 224 ? 10.162 -14.791 -24.900 1.00 93.19 224 SER A C 1
ATOM 1772 O O . SER A 1 224 ? 9.455 -15.049 -25.876 1.00 93.19 224 SER A O 1
ATOM 1774 N N . MET A 1 225 ? 10.569 -15.742 -24.052 1.00 92.38 225 MET A N 1
ATOM 1775 C CA . MET A 1 225 ? 10.121 -17.138 -24.133 1.00 92.38 225 MET A CA 1
ATOM 1776 C C . MET A 1 225 ? 8.616 -17.257 -23.858 1.00 92.38 225 MET A C 1
ATOM 1778 O O . MET A 1 225 ? 7.898 -17.901 -24.616 1.00 92.38 225 MET A O 1
ATOM 1782 N N . SER A 1 226 ? 8.118 -16.556 -22.839 1.00 93.69 226 SER A N 1
ATOM 1783 C CA . SER A 1 226 ? 6.700 -16.566 -22.460 1.00 93.69 226 SER A CA 1
ATOM 1784 C C . SER A 1 226 ? 5.780 -16.002 -23.543 1.00 93.69 226 SER A C 1
ATOM 1786 O O . SER A 1 226 ? 4.713 -16.561 -23.787 1.00 93.69 226 SER A O 1
ATOM 1788 N N . VAL A 1 227 ? 6.199 -14.926 -24.220 1.00 95.06 227 VAL A N 1
ATOM 1789 C CA . VAL A 1 227 ? 5.487 -14.328 -25.364 1.00 95.06 227 VAL A CA 1
ATOM 1790 C C . VAL A 1 227 ? 5.332 -15.352 -26.490 1.00 95.06 227 VAL A C 1
ATOM 1792 O O . VAL A 1 227 ? 4.232 -15.527 -27.014 1.00 95.06 227 VAL A O 1
ATOM 1795 N N . ARG A 1 228 ? 6.406 -16.085 -26.811 1.00 93.69 228 ARG A N 1
ATOM 1796 C CA . ARG A 1 228 ? 6.385 -17.146 -27.828 1.00 93.69 228 ARG A CA 1
ATOM 1797 C C . ARG A 1 228 ? 5.474 -18.301 -27.423 1.00 93.69 228 ARG A C 1
ATOM 1799 O O . ARG A 1 228 ? 4.653 -18.732 -28.226 1.00 93.69 228 ARG A O 1
ATOM 1806 N N . ASP A 1 229 ? 5.566 -18.756 -26.178 1.00 93.25 229 ASP A N 1
ATOM 1807 C CA . ASP A 1 229 ? 4.750 -19.863 -25.671 1.00 93.25 229 ASP A CA 1
ATOM 1808 C C . ASP A 1 229 ? 3.259 -19.508 -25.568 1.00 93.25 229 ASP A C 1
ATOM 1810 O O . ASP A 1 229 ? 2.414 -20.396 -25.468 1.00 93.25 229 ASP A O 1
ATOM 1814 N N . LEU A 1 230 ? 2.920 -18.220 -25.497 1.00 93.50 230 LEU A N 1
ATOM 1815 C CA . LEU A 1 230 ? 1.543 -17.716 -25.551 1.00 93.50 230 LEU A CA 1
ATOM 1816 C C . LEU A 1 230 ? 1.095 -17.380 -26.981 1.00 93.50 230 LEU A C 1
ATOM 1818 O O . LEU A 1 230 ? -0.036 -16.944 -27.167 1.00 93.50 230 LEU A O 1
ATOM 1822 N N . SER A 1 231 ? 1.948 -17.614 -27.985 1.00 95.19 231 SER A N 1
ATOM 1823 C CA . SER A 1 231 ? 1.693 -17.288 -29.395 1.00 95.19 231 SER A CA 1
ATOM 1824 C C . SER A 1 231 ? 1.363 -15.809 -29.635 1.00 95.19 231 SER A C 1
ATOM 1826 O O . SER A 1 231 ? 0.583 -15.473 -30.525 1.00 95.19 231 SER A O 1
ATOM 1828 N N . PHE A 1 232 ? 1.955 -14.909 -28.847 1.00 93.56 232 PHE A N 1
ATOM 1829 C CA . PHE A 1 232 ? 1.834 -13.468 -29.054 1.00 93.56 232 PHE A CA 1
ATOM 1830 C C . PHE A 1 232 ? 2.917 -12.941 -29.998 1.00 93.56 232 PHE A C 1
ATOM 1832 O O . PHE A 1 232 ? 4.024 -13.479 -30.080 1.00 93.56 232 PHE A O 1
ATOM 1839 N N . GLN A 1 233 ? 2.603 -11.851 -30.700 1.00 93.06 233 GLN A N 1
ATOM 1840 C CA . GLN A 1 233 ? 3.592 -11.121 -31.485 1.00 93.06 233 GLN A CA 1
ATOM 1841 C C . GLN A 1 233 ? 4.606 -10.455 -30.551 1.00 93.06 233 GLN A C 1
ATOM 1843 O O . GLN A 1 233 ? 4.246 -9.867 -29.533 1.00 93.06 233 GLN A O 1
ATOM 1848 N N . HIS A 1 234 ? 5.884 -10.522 -30.917 1.00 91.62 234 HIS A N 1
ATOM 1849 C CA . HIS A 1 234 ? 6.935 -9.839 -30.178 1.00 91.62 234 HIS A CA 1
ATOM 1850 C C . HIS A 1 234 ? 6.827 -8.323 -30.383 1.00 91.62 234 HIS A C 1
ATOM 1852 O O . HIS A 1 234 ? 7.093 -7.821 -31.475 1.00 91.62 234 HIS A O 1
ATOM 1858 N N . TRP A 1 235 ? 6.433 -7.604 -29.331 1.00 92.56 235 TRP A N 1
ATOM 1859 C CA . TRP A 1 235 ? 6.294 -6.150 -29.338 1.00 92.56 235 TRP A CA 1
ATOM 1860 C C . TRP A 1 235 ? 7.100 -5.528 -28.183 1.00 92.56 235 TRP A C 1
ATOM 1862 O O . TRP A 1 235 ? 6.770 -5.791 -27.025 1.00 92.56 235 TRP A O 1
ATOM 1872 N N . PRO A 1 236 ? 8.127 -4.693 -28.458 1.00 91.62 236 PRO A N 1
ATOM 1873 C CA . PRO A 1 236 ? 9.005 -4.149 -27.415 1.00 91.62 236 PRO A CA 1
ATOM 1874 C C . PRO A 1 236 ? 8.280 -3.402 -26.287 1.00 91.62 236 PRO A C 1
ATOM 1876 O O . PRO A 1 236 ? 8.480 -3.717 -25.120 1.00 91.62 236 PRO A O 1
ATOM 1879 N N . HIS A 1 237 ? 7.331 -2.521 -26.616 1.00 91.50 237 HIS A N 1
ATOM 1880 C CA . HIS A 1 237 ? 6.579 -1.759 -25.609 1.00 91.50 237 HIS A CA 1
ATOM 1881 C C . HIS A 1 237 ? 5.781 -2.659 -24.652 1.00 91.50 237 HIS A C 1
ATOM 1883 O O . HIS A 1 237 ? 5.613 -2.337 -23.477 1.00 91.50 237 HIS A O 1
ATOM 1889 N N . GLN A 1 238 ? 5.292 -3.808 -25.133 1.00 92.88 238 GLN A N 1
ATOM 1890 C CA . GLN A 1 238 ? 4.613 -4.779 -24.277 1.00 92.88 238 GLN A CA 1
ATOM 1891 C C . GLN A 1 238 ? 5.591 -5.419 -23.285 1.00 92.88 238 GLN A C 1
ATOM 1893 O O . GLN A 1 238 ? 5.236 -5.621 -22.126 1.00 92.88 238 GLN A O 1
ATOM 1898 N N . ILE A 1 239 ? 6.820 -5.707 -23.718 1.00 93.25 239 ILE A N 1
ATOM 1899 C CA . ILE A 1 239 ? 7.881 -6.265 -22.869 1.00 93.25 239 ILE A CA 1
ATOM 1900 C C . ILE A 1 239 ? 8.272 -5.262 -21.789 1.00 93.25 239 ILE A C 1
ATOM 1902 O O . ILE A 1 239 ? 8.378 -5.643 -20.625 1.00 93.25 239 ILE A O 1
ATOM 1906 N N . ASP A 1 240 ? 8.395 -3.985 -22.142 1.00 92.38 240 ASP A N 1
ATOM 1907 C CA . ASP A 1 240 ? 8.695 -2.931 -21.173 1.00 92.38 240 ASP A CA 1
ATOM 1908 C C . ASP A 1 240 ? 7.582 -2.802 -20.131 1.00 92.38 240 ASP A C 1
ATOM 1910 O O . ASP A 1 240 ? 7.862 -2.713 -18.939 1.00 92.38 240 ASP A O 1
ATOM 1914 N N . LYS A 1 241 ? 6.310 -2.919 -20.533 1.00 94.50 241 LYS A N 1
ATOM 1915 C CA . LYS A 1 241 ? 5.184 -2.954 -19.584 1.00 94.50 241 LYS A CA 1
ATOM 1916 C C . LYS A 1 241 ? 5.204 -4.188 -18.675 1.00 94.50 241 LYS A C 1
ATOM 1918 O O . LYS A 1 241 ? 4.826 -4.082 -17.510 1.00 94.50 241 LYS A O 1
ATOM 1923 N N . VAL A 1 242 ? 5.681 -5.337 -19.159 1.00 95.75 242 VAL A N 1
ATOM 1924 C CA . VAL A 1 242 ? 5.881 -6.536 -18.325 1.00 95.75 242 VAL A CA 1
ATOM 1925 C C . VAL A 1 242 ? 7.021 -6.327 -17.318 1.00 95.75 242 VAL A C 1
ATOM 1927 O O . VAL A 1 242 ? 6.850 -6.668 -16.147 1.00 95.75 242 VAL A O 1
ATOM 1930 N N . LYS A 1 243 ? 8.147 -5.723 -17.732 1.00 93.25 243 LYS A N 1
ATOM 1931 C CA . LYS A 1 243 ? 9.262 -5.350 -16.836 1.00 93.25 243 LYS A CA 1
ATOM 1932 C C . LYS A 1 243 ? 8.797 -4.361 -15.759 1.00 93.25 243 LYS A C 1
ATOM 1934 O O . LYS A 1 243 ? 9.028 -4.582 -14.575 1.00 93.25 243 LYS A O 1
ATOM 1939 N N . GLN A 1 244 ? 8.055 -3.328 -16.161 1.00 93.31 244 GLN A N 1
ATOM 1940 C CA . GLN A 1 244 ? 7.462 -2.347 -15.248 1.00 93.31 244 GLN A CA 1
ATOM 1941 C C . GLN A 1 244 ? 6.536 -3.016 -14.223 1.00 93.31 244 GLN A C 1
ATOM 1943 O O . GLN A 1 244 ? 6.644 -2.739 -13.031 1.00 93.31 244 GLN A O 1
ATOM 1948 N N . LEU A 1 245 ? 5.664 -3.935 -14.653 1.00 94.81 245 LEU A N 1
ATOM 1949 C CA . LEU A 1 245 ? 4.792 -4.676 -13.739 1.00 94.81 245 LEU A CA 1
ATOM 1950 C C . LEU A 1 245 ? 5.592 -5.528 -12.741 1.00 94.81 245 LEU A C 1
ATOM 1952 O O . LEU A 1 245 ? 5.264 -5.533 -11.556 1.00 94.81 245 LEU A O 1
ATOM 1956 N N . TYR A 1 246 ? 6.645 -6.214 -13.197 1.00 92.62 246 TYR A N 1
ATOM 1957 C CA . TYR A 1 246 ? 7.530 -6.987 -12.322 1.00 92.62 246 TYR A CA 1
ATOM 1958 C C . TYR A 1 246 ? 8.142 -6.104 -11.227 1.00 92.62 246 TYR A C 1
ATOM 1960 O O . TYR A 1 246 ? 7.985 -6.410 -10.046 1.00 92.62 246 TYR A O 1
ATOM 1968 N N . ASN A 1 247 ? 8.746 -4.972 -11.604 1.00 89.06 247 ASN A N 1
ATOM 1969 C CA . ASN A 1 247 ? 9.366 -4.044 -10.655 1.00 89.06 247 ASN A CA 1
ATOM 1970 C C . ASN A 1 247 ? 8.358 -3.516 -9.620 1.00 89.06 247 ASN A C 1
ATOM 1972 O O . ASN A 1 247 ? 8.683 -3.400 -8.439 1.00 89.06 247 ASN A O 1
ATOM 1976 N N . GLN A 1 248 ? 7.117 -3.243 -10.036 1.00 90.75 248 GLN A N 1
ATOM 1977 C CA . GLN A 1 248 ? 6.066 -2.773 -9.129 1.00 90.75 248 GLN A CA 1
ATOM 1978 C C . GLN A 1 248 ? 5.617 -3.854 -8.134 1.00 90.75 248 GLN A C 1
ATOM 1980 O O . GLN A 1 248 ? 5.441 -3.551 -6.954 1.00 90.75 248 GLN A O 1
ATOM 1985 N N . ILE A 1 249 ? 5.482 -5.111 -8.571 1.00 91.38 249 ILE A N 1
ATOM 1986 C CA . ILE A 1 249 ? 5.095 -6.234 -7.697 1.00 91.38 249 ILE A CA 1
ATOM 1987 C C . ILE A 1 249 ? 6.196 -6.565 -6.676 1.00 91.38 249 ILE A C 1
ATOM 1989 O O . ILE A 1 249 ? 5.877 -6.983 -5.566 1.00 91.38 249 ILE A O 1
ATOM 1993 N N . MET A 1 250 ? 7.477 -6.342 -6.999 1.00 86.38 250 MET A N 1
ATOM 1994 C CA . MET A 1 250 ? 8.567 -6.545 -6.027 1.00 86.38 250 MET A CA 1
ATOM 1995 C C . MET A 1 250 ? 8.474 -5.608 -4.815 1.00 86.38 250 MET A C 1
ATOM 1997 O O . MET A 1 250 ? 9.003 -5.920 -3.753 1.00 86.38 250 MET A O 1
ATOM 2001 N N . VAL A 1 251 ? 7.844 -4.441 -4.973 1.00 84.75 251 VAL A N 1
ATOM 2002 C CA . VAL A 1 251 ? 7.878 -3.362 -3.971 1.00 84.75 251 VAL A CA 1
ATOM 2003 C C . VAL A 1 251 ? 6.529 -3.186 -3.289 1.00 84.75 251 VAL A C 1
ATOM 2005 O O . VAL A 1 251 ? 6.460 -2.756 -2.138 1.00 84.75 251 VAL A O 1
ATOM 2008 N N . ARG A 1 252 ? 5.437 -3.492 -3.994 1.00 85.19 252 ARG A N 1
ATOM 2009 C CA . ARG A 1 252 ? 4.071 -3.270 -3.522 1.00 85.19 252 ARG A CA 1
ATOM 2010 C C . ARG A 1 252 ? 3.291 -4.574 -3.507 1.00 85.19 252 ARG A C 1
ATOM 2012 O O . ARG A 1 252 ? 3.254 -5.304 -4.489 1.00 85.19 252 ARG A O 1
ATOM 2019 N N . HIS A 1 253 ? 2.556 -4.795 -2.419 1.00 87.75 253 HIS A N 1
ATOM 2020 C CA . HIS A 1 253 ? 1.624 -5.922 -2.307 1.00 87.75 253 HIS A CA 1
ATOM 2021 C C . HIS A 1 253 ? 0.394 -5.788 -3.220 1.00 87.75 253 HIS A C 1
ATOM 2023 O O . HIS A 1 253 ? -0.246 -6.787 -3.532 1.00 87.75 253 HIS A O 1
ATOM 2029 N N . GLY A 1 254 ? 0.049 -4.565 -3.639 1.00 90.81 254 GLY A N 1
ATOM 2030 C CA . GLY A 1 254 ? -1.080 -4.282 -4.523 1.00 90.81 254 GLY A CA 1
ATOM 2031 C C . GLY A 1 254 ? -0.656 -3.411 -5.701 1.00 90.81 254 GLY A C 1
ATOM 2032 O O . GLY A 1 254 ? -0.019 -2.373 -5.514 1.00 90.81 254 GLY A O 1
ATOM 2033 N N . VAL A 1 255 ? -1.029 -3.832 -6.911 1.00 91.69 255 VAL A N 1
ATOM 2034 C CA . VAL A 1 255 ? -0.766 -3.116 -8.165 1.00 91.69 255 VAL A CA 1
ATOM 2035 C C . VAL A 1 255 ? -2.050 -3.077 -8.986 1.00 91.69 255 VAL A C 1
ATOM 2037 O O . VAL A 1 255 ? -2.764 -4.075 -9.080 1.00 91.69 255 VAL A O 1
ATOM 2040 N N . MET A 1 256 ? -2.335 -1.926 -9.591 1.00 91.31 256 MET A N 1
ATOM 2041 C CA . MET A 1 256 ? -3.465 -1.750 -10.497 1.00 91.31 256 MET A CA 1
ATOM 2042 C C . MET A 1 256 ? -2.973 -1.708 -11.942 1.00 91.31 256 MET A C 1
ATOM 2044 O O . MET A 1 256 ? -2.009 -1.016 -12.261 1.00 91.31 256 MET A O 1
ATOM 2048 N N . LEU A 1 257 ? -3.654 -2.439 -12.823 1.00 92.31 257 LEU A N 1
ATOM 2049 C CA . LEU A 1 257 ? -3.455 -2.347 -14.266 1.00 92.31 257 LEU A CA 1
ATOM 2050 C C . LEU A 1 257 ? -4.605 -1.533 -14.856 1.00 92.31 257 LEU A C 1
ATOM 2052 O O . LEU A 1 257 ? -5.736 -2.015 -14.922 1.00 92.31 257 LEU A O 1
ATOM 2056 N N . VAL A 1 258 ? -4.310 -0.311 -15.293 1.00 89.50 258 VAL A N 1
ATOM 2057 C CA . VAL A 1 258 ? -5.304 0.644 -15.803 1.00 89.50 258 VAL A CA 1
ATOM 2058 C C . VAL A 1 258 ? -5.151 0.806 -17.315 1.00 89.50 258 VAL A C 1
ATOM 2060 O O . VAL A 1 258 ? -4.055 0.709 -17.860 1.00 89.50 258 VAL A O 1
ATOM 2063 N N . GLY A 1 259 ? -6.270 0.983 -18.016 1.00 88.81 259 GLY A N 1
ATOM 2064 C CA . GLY A 1 259 ? -6.303 1.172 -19.466 1.00 88.81 259 GLY A CA 1
ATOM 2065 C C . GLY A 1 259 ? -7.602 0.669 -20.101 1.00 88.81 259 GLY A C 1
ATOM 2066 O O . GLY A 1 259 ? -8.378 -0.036 -19.446 1.00 88.81 259 GLY A O 1
ATOM 2067 N N . PRO A 1 260 ? -7.844 0.966 -21.386 1.00 89.50 260 PRO A N 1
ATOM 2068 C CA . PRO A 1 260 ? -9.089 0.618 -22.069 1.00 89.50 260 PRO A CA 1
ATOM 2069 C C . PRO A 1 260 ? -9.253 -0.894 -22.281 1.00 89.50 260 PRO A C 1
ATOM 2071 O O . PRO A 1 260 ? -8.300 -1.684 -22.187 1.00 89.50 260 PRO A O 1
ATOM 2074 N N . THR A 1 261 ? -10.483 -1.322 -22.569 1.00 89.81 261 THR A N 1
ATOM 2075 C CA . THR A 1 261 ? -10.780 -2.694 -23.012 1.00 89.81 261 THR A CA 1
ATOM 2076 C C . THR A 1 261 ? -9.962 -3.027 -24.257 1.00 89.81 261 THR A C 1
ATOM 2078 O O . THR A 1 261 ? -9.811 -2.197 -25.146 1.00 89.81 261 THR A O 1
ATOM 2081 N N . GLY A 1 262 ? -9.377 -4.225 -24.302 1.00 89.94 262 GLY A N 1
ATOM 2082 C CA . GLY A 1 262 ? -8.486 -4.620 -25.399 1.00 89.94 262 GLY A CA 1
ATOM 2083 C C . GLY A 1 262 ? -7.073 -4.022 -25.336 1.00 89.94 262 GLY A C 1
ATOM 2084 O O . GLY A 1 262 ? -6.225 -4.430 -26.118 1.00 89.94 262 GLY A O 1
ATOM 2085 N N . GLY A 1 263 ? -6.756 -3.153 -24.367 1.00 89.75 263 GLY A N 1
ATOM 2086 C CA . GLY A 1 263 ? -5.427 -2.533 -24.221 1.00 89.75 263 GLY A CA 1
ATOM 2087 C C . GLY A 1 263 ? -4.289 -3.463 -23.758 1.00 89.75 263 GLY A C 1
ATOM 2088 O O . GLY A 1 263 ? -3.246 -2.982 -23.338 1.00 89.75 263 GLY A O 1
ATOM 2089 N N . GLY A 1 264 ? -4.480 -4.787 -23.756 1.00 91.94 264 GLY A N 1
ATOM 2090 C CA . GLY A 1 264 ? -3.416 -5.758 -23.451 1.00 91.94 264 GLY A CA 1
ATOM 2091 C C . GLY A 1 264 ? -3.072 -5.966 -21.968 1.00 91.94 264 GLY A C 1
ATOM 2092 O O . GLY A 1 264 ? -2.161 -6.734 -21.673 1.00 91.94 264 GLY A O 1
ATOM 2093 N N . LYS A 1 265 ? -3.810 -5.357 -21.029 1.00 93.06 265 LYS A N 1
ATOM 2094 C CA . LYS A 1 265 ? -3.579 -5.457 -19.568 1.00 93.06 265 LYS A CA 1
ATOM 2095 C C . LYS A 1 265 ? -3.496 -6.904 -19.068 1.00 93.06 265 LYS A C 1
ATOM 2097 O O . LYS A 1 265 ? -2.510 -7.313 -18.458 1.00 93.06 265 LYS A O 1
ATOM 2102 N N . THR A 1 266 ? -4.517 -7.701 -19.381 1.00 93.81 266 THR A N 1
ATOM 2103 C CA . THR A 1 266 ? -4.587 -9.118 -18.999 1.00 93.81 266 THR A CA 1
ATOM 2104 C C . THR A 1 266 ? -3.472 -9.923 -19.663 1.00 93.81 266 THR A C 1
ATOM 2106 O O . THR A 1 266 ? -2.882 -10.793 -19.028 1.00 93.81 266 THR A O 1
ATOM 2109 N N . SER A 1 267 ? -3.121 -9.591 -20.910 1.00 94.69 267 SER A N 1
ATOM 2110 C CA . SER A 1 267 ? -2.009 -10.221 -21.625 1.00 94.69 267 SER A CA 1
ATOM 2111 C C . SER A 1 267 ? -0.670 -9.950 -20.939 1.00 94.69 267 SER A C 1
ATOM 2113 O O . SER A 1 267 ? 0.078 -10.894 -20.721 1.00 94.69 267 SER A O 1
ATOM 2115 N N . VAL A 1 268 ? -0.390 -8.707 -20.522 1.00 96.31 268 VAL A N 1
ATOM 2116 C CA . VAL A 1 268 ? 0.828 -8.337 -19.770 1.00 96.31 268 VAL A CA 1
ATOM 2117 C C . VAL A 1 268 ? 0.940 -9.146 -18.475 1.00 96.31 268 VAL A C 1
ATOM 2119 O O . VAL A 1 268 ? 1.980 -9.755 -18.221 1.00 96.31 268 VAL A O 1
ATOM 2122 N N . ARG A 1 269 ? -0.146 -9.239 -17.695 1.00 95.75 269 ARG A N 1
ATOM 2123 C CA . ARG A 1 269 ? -0.195 -10.065 -16.475 1.00 95.75 269 ARG A CA 1
ATOM 2124 C C . ARG A 1 269 ? 0.083 -11.543 -16.771 1.00 95.75 269 ARG A C 1
ATOM 2126 O O . ARG A 1 269 ? 0.880 -12.164 -16.077 1.00 95.75 269 ARG A O 1
ATOM 2133 N N . ASN A 1 270 ? -0.558 -12.104 -17.797 1.00 95.44 270 ASN A N 1
ATOM 2134 C CA . ASN A 1 270 ? -0.409 -13.517 -18.157 1.00 95.44 270 ASN A CA 1
ATOM 2135 C C . ASN A 1 270 ? 1.005 -13.834 -18.683 1.00 95.44 270 ASN A C 1
ATOM 2137 O O . ASN A 1 270 ? 1.544 -14.900 -18.386 1.00 95.44 270 ASN A O 1
ATOM 2141 N N . ILE A 1 271 ? 1.622 -12.909 -19.430 1.00 96.56 271 ILE A N 1
ATOM 2142 C CA . ILE A 1 271 ? 3.024 -13.021 -19.854 1.00 96.56 271 ILE A CA 1
ATOM 2143 C C . ILE A 1 271 ? 3.928 -13.045 -18.621 1.00 96.56 271 ILE A C 1
ATOM 2145 O O . ILE A 1 271 ? 4.773 -13.932 -18.521 1.00 96.56 271 ILE A O 1
ATOM 2149 N N . LEU A 1 272 ? 3.727 -12.127 -17.666 1.00 96.19 272 LEU A N 1
ATOM 2150 C CA . LEU A 1 272 ? 4.529 -12.088 -16.444 1.00 96.19 272 LEU A CA 1
ATOM 2151 C C . LEU A 1 272 ? 4.371 -13.363 -15.611 1.00 96.19 272 LEU A C 1
ATOM 2153 O O . LEU A 1 272 ? 5.367 -13.935 -15.184 1.00 96.19 272 LEU A O 1
ATOM 2157 N N . GLN A 1 273 ? 3.138 -13.840 -15.425 1.00 95.12 273 GLN A N 1
ATOM 2158 C CA . GLN A 1 273 ? 2.852 -15.085 -14.708 1.00 95.12 273 GLN A CA 1
ATOM 2159 C C . GLN A 1 273 ? 3.672 -16.249 -15.272 1.00 95.12 273 GLN A C 1
ATOM 2161 O O . GLN A 1 273 ? 4.306 -16.996 -14.532 1.00 95.12 273 GLN A O 1
ATOM 2166 N N . LYS A 1 274 ? 3.688 -16.393 -16.599 1.00 93.81 274 LYS A N 1
ATOM 2167 C CA . LYS A 1 274 ? 4.436 -17.459 -17.270 1.00 93.81 274 LYS A CA 1
ATOM 2168 C C . LYS A 1 274 ? 5.949 -17.222 -17.193 1.00 93.81 274 LYS A C 1
ATOM 2170 O O . LYS A 1 274 ? 6.700 -18.170 -16.975 1.00 93.81 274 LYS A O 1
ATOM 2175 N N . ALA A 1 275 ? 6.385 -15.965 -17.280 1.00 93.94 275 ALA A N 1
ATOM 2176 C CA . ALA A 1 275 ? 7.791 -15.596 -17.159 1.00 93.94 275 ALA A CA 1
ATOM 2177 C C . ALA A 1 275 ? 8.346 -15.944 -15.776 1.00 93.94 275 ALA A C 1
ATOM 2179 O O . ALA A 1 275 ? 9.436 -16.496 -15.701 1.00 93.94 275 ALA A O 1
ATOM 2180 N N . LEU A 1 276 ? 7.588 -15.722 -14.701 1.00 92.69 276 LEU A N 1
ATOM 2181 C CA . LEU A 1 276 ? 7.989 -16.061 -13.330 1.00 92.69 276 LEU A CA 1
ATOM 2182 C C . LEU A 1 276 ? 8.150 -17.570 -13.098 1.00 92.69 276 LEU A C 1
ATOM 2184 O O . LEU A 1 276 ? 9.012 -17.981 -12.329 1.00 92.69 276 LEU A O 1
ATOM 2188 N N . VAL A 1 277 ? 7.387 -18.409 -13.803 1.00 91.62 277 VAL A N 1
ATOM 2189 C CA . VAL A 1 277 ? 7.565 -19.874 -13.772 1.00 91.62 277 VAL A CA 1
ATOM 2190 C C . VAL A 1 277 ? 8.896 -20.288 -14.414 1.00 91.62 277 VAL A C 1
ATOM 2192 O O . VAL A 1 277 ? 9.543 -21.237 -13.965 1.00 91.62 277 VAL A O 1
ATOM 2195 N N . ILE A 1 278 ? 9.305 -19.586 -15.474 1.00 89.69 278 ILE A N 1
ATOM 2196 C CA . ILE A 1 278 ? 10.504 -19.895 -16.267 1.00 89.69 278 ILE A CA 1
ATOM 2197 C C . ILE A 1 278 ? 11.754 -19.225 -15.682 1.00 89.69 278 ILE A C 1
ATOM 2199 O O . ILE A 1 278 ? 12.849 -19.765 -15.817 1.00 89.69 278 ILE A O 1
ATOM 2203 N N . LEU A 1 279 ? 11.605 -18.072 -15.028 1.00 88.75 279 LEU A N 1
ATOM 2204 C CA . LEU A 1 279 ? 12.699 -17.226 -14.553 1.00 88.75 279 LEU A CA 1
ATOM 2205 C C . LEU A 1 279 ? 13.738 -17.993 -13.711 1.00 88.75 279 LEU A C 1
ATOM 2207 O O . LEU A 1 279 ? 14.918 -17.884 -14.044 1.00 88.75 279 LEU A O 1
ATOM 2211 N N . PRO A 1 280 ? 13.361 -18.847 -12.733 1.00 86.06 280 PRO A N 1
ATOM 2212 C CA . PRO A 1 280 ? 14.327 -19.631 -11.956 1.00 86.06 280 PRO A CA 1
ATOM 2213 C C . PRO A 1 280 ? 15.142 -20.638 -12.781 1.00 86.06 280 PRO A C 1
ATOM 2215 O O . PRO A 1 280 ? 16.147 -21.155 -12.311 1.00 86.06 280 PRO A O 1
ATOM 2218 N N . MET A 1 281 ? 14.726 -20.951 -14.012 1.00 82.50 281 MET A N 1
ATOM 2219 C CA . MET A 1 281 ? 15.449 -21.866 -14.903 1.00 82.50 281 MET A CA 1
ATOM 2220 C C . MET A 1 281 ? 16.543 -21.158 -15.712 1.00 82.50 281 MET A C 1
ATOM 2222 O O . MET A 1 281 ? 17.416 -21.821 -16.279 1.00 82.50 281 MET A O 1
ATOM 2226 N N . ILE A 1 282 ? 16.501 -19.825 -15.791 1.00 80.88 282 ILE A N 1
ATOM 2227 C CA . ILE A 1 282 ? 17.403 -19.018 -16.611 1.00 80.88 282 ILE A CA 1
ATOM 2228 C C . ILE A 1 282 ? 18.550 -18.525 -15.733 1.00 80.88 282 ILE A C 1
ATOM 2230 O O . ILE A 1 282 ? 18.422 -17.542 -15.011 1.00 80.88 282 ILE A O 1
ATOM 2234 N N . HIS A 1 283 ? 19.694 -19.199 -15.835 1.00 67.25 283 HIS A N 1
ATOM 2235 C CA . HIS A 1 283 ? 20.916 -18.794 -15.148 1.00 67.25 283 HIS A CA 1
ATOM 2236 C C . HIS A 1 283 ? 21.845 -18.064 -16.129 1.00 67.25 283 HIS A C 1
ATOM 2238 O O . HIS A 1 283 ? 22.044 -18.544 -17.254 1.00 67.25 283 HIS A O 1
ATOM 2244 N N . PRO A 1 284 ? 22.417 -16.909 -15.750 1.00 57.03 284 PRO A N 1
ATOM 2245 C CA . PRO A 1 284 ? 23.476 -16.286 -16.530 1.00 57.03 284 PRO A CA 1
ATOM 2246 C C . PRO A 1 284 ? 24.748 -17.143 -16.433 1.00 57.03 284 PRO A C 1
ATOM 2248 O O . PRO A 1 284 ? 25.258 -17.371 -15.341 1.00 57.03 284 PRO A O 1
ATOM 2251 N N . HIS A 1 285 ? 25.287 -17.614 -17.562 1.00 47.38 285 HIS A N 1
ATOM 2252 C CA . HIS A 1 285 ? 26.657 -18.132 -17.582 1.00 47.38 285 HIS A CA 1
ATOM 2253 C C . HIS A 1 285 ? 27.631 -16.953 -17.623 1.00 47.38 285 HIS A C 1
ATOM 2255 O O . HIS A 1 285 ? 27.690 -16.220 -18.612 1.00 47.38 285 HIS A O 1
ATOM 2261 N N . THR A 1 286 ? 28.445 -16.800 -16.582 1.00 40.88 286 THR A N 1
ATOM 2262 C CA . THR A 1 286 ? 29.734 -16.124 -16.710 1.00 40.88 286 THR A CA 1
ATOM 2263 C C . THR A 1 286 ? 30.702 -17.113 -17.357 1.00 40.88 286 THR A C 1
ATOM 2265 O O . THR A 1 286 ? 31.039 -18.144 -16.780 1.00 40.88 286 THR A O 1
ATOM 2268 N N . ASN A 1 287 ? 31.151 -16.833 -18.583 1.00 33.38 287 ASN A N 1
ATOM 2269 C CA . ASN A 1 287 ? 32.338 -17.498 -19.118 1.00 33.38 287 ASN A CA 1
ATOM 2270 C C . ASN A 1 287 ? 33.533 -17.037 -18.275 1.00 33.38 287 ASN A C 1
ATOM 2272 O O . ASN A 1 287 ? 34.164 -16.027 -18.585 1.00 33.38 287 ASN A O 1
ATOM 2276 N N . VAL A 1 288 ? 33.831 -17.747 -17.188 1.00 36.50 288 VAL A N 1
ATOM 2277 C CA . VAL A 1 288 ? 35.147 -17.669 -16.561 1.00 36.50 288 VAL A CA 1
ATOM 2278 C C . VAL A 1 288 ? 36.089 -18.365 -17.534 1.00 36.50 288 VAL A C 1
ATOM 2280 O O . VAL A 1 288 ? 36.079 -19.588 -17.654 1.00 36.50 288 VAL A O 1
ATOM 2283 N N . ALA A 1 289 ? 36.850 -17.584 -18.297 1.00 36.03 289 ALA A N 1
ATOM 2284 C CA . ALA A 1 289 ? 37.986 -18.114 -19.031 1.00 36.03 289 ALA A CA 1
ATOM 2285 C C . ALA A 1 289 ? 38.965 -18.695 -17.997 1.00 36.03 289 ALA A C 1
ATOM 2287 O O . ALA A 1 289 ? 39.686 -17.956 -17.331 1.00 36.03 289 ALA A O 1
ATOM 2288 N N . GLY A 1 290 ? 38.930 -20.012 -17.798 1.00 29.77 290 GLY A N 1
ATOM 2289 C CA . GLY A 1 290 ? 39.957 -20.717 -17.041 1.00 29.77 290 GLY A CA 1
ATOM 2290 C C . GLY A 1 290 ? 41.299 -20.615 -17.778 1.00 29.77 290 GLY A C 1
ATOM 2291 O O . GLY A 1 290 ? 41.314 -20.647 -19.012 1.00 29.77 290 GLY A O 1
ATOM 2292 N N . PRO A 1 291 ? 42.433 -20.483 -17.069 1.00 39.75 291 PRO A N 1
ATOM 2293 C CA . PRO A 1 291 ? 43.735 -20.362 -17.700 1.00 39.75 291 PRO A CA 1
ATOM 2294 C C . PRO A 1 291 ? 44.210 -21.754 -18.122 1.00 39.75 291 PRO A C 1
ATOM 2296 O O . PRO A 1 291 ? 44.919 -22.431 -17.385 1.00 39.75 291 PRO A O 1
ATOM 2299 N N . THR A 1 292 ? 43.812 -22.215 -19.304 1.00 34.62 292 THR A N 1
ATOM 2300 C CA . THR A 1 292 ? 44.363 -23.447 -19.883 1.00 34.62 292 THR A CA 1
ATOM 2301 C C . THR A 1 292 ? 44.561 -23.282 -21.381 1.00 34.62 292 THR A C 1
ATOM 2303 O O . THR A 1 292 ? 43.602 -23.343 -22.148 1.00 34.62 292 THR A O 1
ATOM 2306 N N . GLY A 1 293 ? 45.815 -23.096 -21.795 1.00 31.64 293 GLY A N 1
ATOM 2307 C CA . GLY A 1 293 ? 46.212 -23.163 -23.199 1.00 31.64 293 GLY A CA 1
ATOM 2308 C C . GLY A 1 293 ? 47.415 -22.285 -23.514 1.00 31.64 293 GLY A C 1
ATOM 2309 O O . GLY A 1 293 ? 47.271 -21.106 -23.806 1.00 31.64 293 GLY A O 1
ATOM 2310 N N . SER A 1 294 ? 48.602 -22.878 -23.456 1.00 37.72 294 SER A N 1
ATOM 2311 C CA . SER A 1 294 ? 49.857 -22.341 -23.980 1.00 37.72 294 SER A CA 1
ATOM 2312 C C . SER A 1 294 ? 49.715 -21.773 -25.398 1.00 37.72 294 SER A C 1
ATOM 2314 O O . SER A 1 294 ? 49.321 -22.503 -26.308 1.00 37.72 294 SER A O 1
ATOM 2316 N N . ALA A 1 295 ? 50.137 -20.526 -25.608 1.00 32.31 295 ALA A N 1
ATOM 2317 C CA . ALA A 1 295 ? 50.425 -19.996 -26.937 1.00 32.31 295 ALA A CA 1
ATOM 2318 C C . ALA A 1 295 ? 51.683 -19.120 -26.884 1.00 32.31 295 ALA A C 1
ATOM 2320 O O . ALA A 1 295 ? 51.658 -17.954 -26.504 1.00 32.31 295 ALA A O 1
ATOM 2321 N N . THR A 1 296 ? 52.806 -19.721 -27.262 1.00 31.64 296 THR A N 1
ATOM 2322 C CA . THR A 1 296 ? 53.953 -19.021 -27.838 1.00 31.64 296 THR A CA 1
ATOM 2323 C C . THR A 1 296 ? 53.545 -18.473 -29.208 1.00 31.64 296 THR A C 1
ATOM 2325 O O . THR A 1 296 ? 53.139 -19.266 -30.057 1.00 31.64 296 THR A O 1
ATOM 2328 N N . GLY A 1 297 ? 53.680 -17.167 -29.458 1.00 29.28 297 GLY A N 1
ATOM 2329 C CA . GLY A 1 297 ? 53.578 -16.631 -30.822 1.00 29.28 297 GLY A CA 1
ATOM 2330 C C . GLY A 1 297 ? 53.189 -15.156 -30.938 1.00 29.28 297 GLY A C 1
ATOM 2331 O O . GLY A 1 297 ? 52.011 -14.837 -30.899 1.00 29.28 297 GLY A O 1
ATOM 2332 N N . SER A 1 298 ? 54.213 -14.316 -31.123 1.00 28.84 298 SER A N 1
ATOM 2333 C CA . SER A 1 298 ? 54.277 -13.059 -31.900 1.00 28.84 298 SER A CA 1
ATOM 2334 C C . SER A 1 298 ? 53.120 -12.046 -31.867 1.00 28.84 298 SER A C 1
ATOM 2336 O O . SER A 1 298 ? 52.039 -12.275 -32.405 1.00 28.84 298 SER A O 1
ATOM 2338 N N . GLU A 1 299 ? 53.469 -10.851 -31.387 1.00 32.09 299 GLU A N 1
ATOM 2339 C CA . GLU A 1 299 ? 52.802 -9.565 -31.605 1.00 32.09 299 GLU A CA 1
ATOM 2340 C C . GLU A 1 299 ? 52.602 -9.250 -33.099 1.00 32.09 299 GLU A C 1
ATOM 2342 O O . GLU A 1 299 ? 53.505 -9.455 -33.907 1.00 32.09 299 GLU A O 1
ATOM 2347 N N . THR A 1 300 ? 51.433 -8.716 -33.460 1.00 29.34 300 THR A N 1
ATOM 2348 C CA . THR A 1 300 ? 51.260 -7.676 -34.495 1.00 29.34 300 THR A CA 1
ATOM 2349 C C . THR A 1 300 ? 49.900 -6.994 -34.313 1.00 29.34 300 THR A C 1
ATOM 2351 O O . THR A 1 300 ? 48.894 -7.637 -34.013 1.00 29.34 300 THR A O 1
ATOM 2354 N N . ASP A 1 301 ? 49.914 -5.673 -34.470 1.00 33.31 301 ASP A N 1
ATOM 2355 C CA . ASP A 1 301 ? 48.855 -4.696 -34.206 1.00 33.31 301 ASP A CA 1
ATOM 2356 C C . ASP A 1 301 ? 47.483 -4.991 -34.835 1.00 33.31 301 ASP A C 1
ATOM 2358 O O . ASP A 1 301 ? 47.394 -5.298 -36.026 1.00 33.31 301 ASP A O 1
ATOM 2362 N N . ARG A 1 302 ? 46.400 -4.781 -34.063 1.00 30.45 302 ARG A N 1
ATOM 2363 C CA . ARG A 1 302 ? 45.037 -4.486 -34.558 1.00 30.45 302 ARG A CA 1
ATOM 2364 C C . ARG A 1 302 ? 44.168 -3.821 -33.475 1.00 30.45 302 ARG A C 1
ATOM 2366 O O . ARG A 1 302 ? 44.145 -4.257 -32.329 1.00 30.45 302 ARG A O 1
ATOM 2373 N N . GLU A 1 303 ? 43.469 -2.760 -33.876 1.00 25.69 303 GLU A N 1
ATOM 2374 C CA . GLU A 1 303 ? 42.607 -1.864 -33.083 1.00 25.69 303 GLU A CA 1
ATOM 2375 C C . GLU A 1 303 ? 41.477 -2.569 -32.294 1.00 25.69 303 GLU A C 1
ATOM 2377 O O . GLU A 1 303 ? 40.960 -3.600 -32.740 1.00 25.69 303 GLU A O 1
ATOM 2382 N N . PRO A 1 304 ? 41.002 -1.998 -31.163 1.00 30.25 304 PRO A N 1
ATOM 2383 C CA . PRO A 1 304 ? 39.923 -2.588 -30.383 1.00 30.25 304 PRO A CA 1
ATOM 2384 C C . PRO A 1 304 ? 38.564 -2.260 -31.017 1.00 30.25 304 PRO A C 1
ATOM 2386 O O . PRO A 1 304 ? 38.011 -1.177 -30.845 1.00 30.25 304 PRO A O 1
ATOM 2389 N N . THR A 1 305 ? 37.987 -3.221 -31.735 1.00 28.28 305 THR A N 1
ATOM 2390 C CA . THR A 1 305 ? 36.579 -3.179 -32.150 1.00 28.28 305 THR A CA 1
ATOM 2391 C C . THR A 1 305 ? 35.691 -3.660 -31.001 1.00 28.28 305 THR A C 1
ATOM 2393 O O . THR A 1 305 ? 35.827 -4.779 -30.502 1.00 28.28 305 THR A O 1
ATOM 2396 N N . THR A 1 306 ? 34.769 -2.796 -30.573 1.00 32.88 306 THR A N 1
ATOM 2397 C CA . THR A 1 306 ? 33.804 -2.983 -29.481 1.00 32.88 306 THR A CA 1
ATOM 2398 C C . THR A 1 306 ? 32.880 -4.176 -29.749 1.00 32.88 306 THR A C 1
ATOM 2400 O O . THR A 1 306 ? 31.777 -4.043 -30.276 1.00 32.88 306 THR A O 1
ATOM 2403 N N . THR A 1 307 ? 33.330 -5.381 -29.404 1.00 32.25 307 THR A N 1
ATOM 2404 C CA . THR A 1 307 ? 32.544 -6.604 -29.587 1.00 32.25 307 THR A CA 1
ATOM 2405 C C . THR A 1 307 ? 31.661 -6.812 -28.358 1.00 32.25 307 THR A C 1
ATOM 2407 O O . THR A 1 307 ? 32.128 -7.198 -27.287 1.00 32.25 307 THR A O 1
ATOM 2410 N N . ARG A 1 308 ? 30.365 -6.519 -28.512 1.00 35.56 308 ARG A N 1
ATOM 2411 C CA . ARG A 1 308 ? 29.288 -6.778 -27.543 1.00 35.56 308 ARG A CA 1
ATOM 2412 C C . ARG A 1 308 ? 29.384 -8.222 -27.026 1.00 35.56 308 ARG A C 1
ATOM 2414 O O . ARG A 1 308 ? 29.102 -9.157 -27.772 1.00 35.56 308 ARG A O 1
ATOM 2421 N N . ARG A 1 309 ? 29.769 -8.414 -25.757 1.00 35.19 309 ARG A N 1
ATOM 2422 C CA . ARG A 1 309 ? 29.729 -9.724 -25.078 1.00 35.19 309 ARG A CA 1
ATOM 2423 C C . ARG A 1 309 ? 28.292 -10.258 -25.124 1.00 35.19 309 ARG A C 1
ATOM 2425 O O . ARG A 1 309 ? 27.422 -9.743 -24.431 1.00 35.19 309 ARG A O 1
ATOM 2432 N N . GLN A 1 310 ? 28.030 -11.264 -25.957 1.00 35.78 310 GLN A N 1
ATOM 2433 C CA . GLN A 1 310 ? 26.758 -11.987 -25.953 1.00 35.78 310 GLN A CA 1
ATOM 2434 C C . GLN A 1 310 ? 26.747 -12.976 -24.785 1.00 35.78 310 GLN A C 1
ATOM 2436 O O . GLN A 1 310 ? 27.459 -13.979 -24.795 1.00 35.78 310 GLN A O 1
ATOM 2441 N N . THR A 1 311 ? 25.933 -12.696 -23.773 1.00 40.56 311 THR A N 1
ATOM 2442 C CA . THR A 1 311 ? 25.636 -13.619 -22.676 1.00 40.56 311 THR A CA 1
ATOM 2443 C C . THR A 1 311 ? 24.798 -14.784 -23.213 1.00 40.56 311 THR A C 1
ATOM 2445 O O . THR A 1 311 ? 23.671 -14.603 -23.677 1.00 40.56 311 THR A O 1
ATOM 2448 N N . VAL A 1 312 ? 25.348 -16.000 -23.182 1.00 43.53 312 VAL A N 1
ATOM 2449 C CA . VAL A 1 312 ? 24.651 -17.222 -23.609 1.00 43.53 312 VAL A CA 1
ATOM 2450 C C . VAL A 1 312 ? 23.926 -17.813 -22.399 1.00 43.53 312 VAL A C 1
ATOM 2452 O O . VAL A 1 312 ? 24.560 -18.247 -21.445 1.00 43.53 312 VAL A O 1
ATOM 2455 N N . PHE A 1 313 ? 22.592 -17.840 -22.419 1.00 50.38 313 PHE A N 1
ATOM 2456 C CA . PHE A 1 313 ? 21.795 -18.456 -21.346 1.00 50.38 313 PHE A CA 1
ATOM 2457 C C . PHE A 1 313 ? 21.322 -19.854 -21.762 1.00 50.38 313 PHE A C 1
ATOM 2459 O O . PHE A 1 313 ? 20.630 -19.977 -22.781 1.00 50.38 313 PHE A O 1
ATOM 2466 N N . ILE A 1 314 ? 21.619 -20.876 -20.960 1.00 49.09 314 ILE A N 1
ATOM 2467 C CA . ILE A 1 314 ? 21.122 -22.249 -21.133 1.00 49.09 314 ILE A CA 1
ATOM 2468 C C . ILE A 1 314 ? 19.951 -22.465 -20.165 1.00 49.09 314 ILE A C 1
ATOM 2470 O O . ILE A 1 314 ? 20.019 -22.063 -19.007 1.00 49.09 314 ILE A O 1
ATOM 2474 N N . ALA A 1 315 ? 18.871 -23.095 -20.633 1.00 48.81 315 ALA A N 1
ATOM 2475 C CA . ALA A 1 315 ? 17.813 -23.574 -19.747 1.00 48.81 315 ALA A CA 1
ATOM 2476 C C . ALA A 1 315 ? 18.345 -24.794 -18.981 1.00 48.81 315 ALA A C 1
ATOM 2478 O O . ALA A 1 315 ? 18.530 -25.861 -19.571 1.00 48.81 315 ALA A O 1
ATOM 2479 N N . SER A 1 316 ? 18.644 -24.644 -17.690 1.00 49.28 316 SER A N 1
ATOM 2480 C CA . SER A 1 316 ? 19.015 -25.790 -16.855 1.00 49.28 316 SER A CA 1
ATOM 2481 C C . SER A 1 316 ? 17.761 -26.596 -16.489 1.00 49.28 316 SER A C 1
ATOM 2483 O O . SER A 1 316 ? 16.641 -26.082 -16.514 1.00 49.28 316 SER A O 1
ATOM 2485 N N . ARG A 1 317 ? 17.926 -27.868 -16.098 1.00 53.72 317 ARG A N 1
ATOM 2486 C CA . ARG A 1 317 ? 16.862 -28.665 -15.450 1.00 53.72 317 ARG A CA 1
ATOM 2487 C C . ARG A 1 317 ? 16.610 -28.196 -14.000 1.00 53.72 317 ARG A C 1
ATOM 2489 O O . ARG A 1 317 ? 16.500 -29.019 -13.098 1.00 53.72 317 ARG A O 1
ATOM 2496 N N . GLY A 1 318 ? 16.585 -26.884 -13.762 1.00 58.56 318 GLY A N 1
ATOM 2497 C CA . GLY A 1 318 ? 16.245 -26.294 -12.469 1.00 58.56 318 GLY A CA 1
ATOM 2498 C C . GLY A 1 318 ? 14.766 -26.489 -12.126 1.00 58.56 318 GLY A C 1
ATOM 2499 O O . GLY A 1 318 ? 13.942 -26.783 -12.997 1.00 58.56 318 GLY A O 1
ATOM 2500 N N . LYS A 1 319 ? 14.412 -26.329 -10.848 1.00 71.00 319 LYS A N 1
ATOM 2501 C CA . LYS A 1 319 ? 13.014 -26.349 -10.395 1.00 71.00 319 LYS A CA 1
ATOM 2502 C C . LYS A 1 319 ? 12.274 -25.161 -11.030 1.00 71.00 319 LYS A C 1
ATOM 2504 O O . LYS A 1 319 ? 12.754 -24.033 -10.959 1.00 71.00 319 LYS A O 1
ATOM 2509 N N . LYS A 1 320 ? 11.128 -25.414 -11.677 1.00 80.25 320 LYS A N 1
ATOM 2510 C CA . LYS A 1 320 ? 10.244 -24.341 -12.171 1.00 80.25 320 LYS A CA 1
ATOM 2511 C C . LYS A 1 320 ? 9.759 -23.507 -10.991 1.00 80.25 320 LYS A C 1
ATOM 2513 O O . LYS A 1 320 ? 9.477 -24.073 -9.936 1.00 80.25 320 LYS A O 1
ATOM 2518 N N . GLY A 1 321 ? 9.614 -22.202 -11.200 1.00 84.75 321 GLY A N 1
ATOM 2519 C CA . GLY A 1 321 ? 8.821 -21.381 -10.293 1.00 84.75 321 GLY A CA 1
ATOM 2520 C C . GLY A 1 321 ? 7.352 -21.804 -10.330 1.00 84.75 321 GLY A C 1
ATOM 2521 O O . GLY A 1 321 ? 6.902 -22.461 -11.274 1.00 84.75 321 GLY A O 1
ATOM 2522 N N . HIS A 1 322 ? 6.592 -21.417 -9.318 1.00 88.81 322 HIS A N 1
ATOM 2523 C CA . HIS A 1 322 ? 5.161 -21.657 -9.230 1.00 88.81 322 HIS A CA 1
ATOM 2524 C C . HIS A 1 322 ? 4.427 -20.328 -9.075 1.00 88.81 322 HIS A C 1
ATOM 2526 O O . HIS A 1 322 ? 4.842 -19.468 -8.306 1.00 88.81 322 HIS A O 1
ATOM 2532 N N . VAL A 1 323 ? 3.324 -20.149 -9.805 1.00 92.38 323 VAL A N 1
ATOM 2533 C CA . VAL A 1 323 ? 2.454 -18.978 -9.652 1.00 92.38 323 VAL A CA 1
ATOM 2534 C C . VAL A 1 323 ? 1.020 -19.454 -9.489 1.00 92.38 323 VAL A C 1
ATOM 2536 O O . VAL A 1 323 ? 0.379 -19.872 -10.455 1.00 92.38 323 VAL A O 1
ATOM 2539 N N . GLU A 1 324 ? 0.519 -19.386 -8.261 1.00 92.50 324 GLU A N 1
ATOM 2540 C CA . GLU A 1 324 ? -0.873 -19.661 -7.931 1.00 92.50 324 GLU A CA 1
ATOM 2541 C C . GLU A 1 324 ? -1.709 -18.394 -8.112 1.00 92.50 324 GLU A C 1
ATOM 2543 O O . GLU A 1 324 ? -1.332 -17.318 -7.650 1.00 92.50 324 GLU A O 1
ATOM 2548 N N . THR A 1 325 ? -2.861 -18.498 -8.769 1.00 93.38 325 THR A N 1
ATOM 2549 C CA . THR A 1 325 ? -3.736 -17.346 -9.017 1.00 93.38 325 THR A CA 1
ATOM 2550 C C . THR A 1 325 ? -5.159 -17.639 -8.573 1.00 93.38 325 THR A C 1
ATOM 2552 O O . THR A 1 325 ? -5.748 -18.625 -9.015 1.00 93.38 325 THR A O 1
ATOM 2555 N N . PHE A 1 326 ? -5.741 -16.745 -7.779 1.00 95.25 326 PHE A N 1
ATOM 2556 C CA . PHE A 1 326 ? -7.174 -16.707 -7.503 1.00 95.25 326 PHE A CA 1
ATOM 2557 C C . PHE A 1 326 ? -7.769 -15.487 -8.203 1.00 95.25 326 PHE A C 1
ATOM 2559 O O . PHE A 1 326 ? -7.399 -14.359 -7.886 1.00 95.25 326 PHE A O 1
ATOM 2566 N N . ILE A 1 327 ? -8.657 -15.707 -9.174 1.00 94.69 327 ILE A N 1
ATOM 2567 C CA . ILE A 1 327 ? -9.234 -14.644 -10.005 1.00 94.69 327 ILE A CA 1
ATOM 2568 C C . ILE A 1 327 ? -10.721 -14.522 -9.686 1.00 94.69 327 ILE A C 1
ATOM 2570 O O . ILE A 1 327 ? -11.446 -15.513 -9.744 1.00 94.69 327 ILE A O 1
ATOM 2574 N N . ILE A 1 328 ? -11.179 -13.309 -9.383 1.00 93.50 328 ILE A N 1
ATOM 2575 C CA . ILE A 1 328 ? -12.586 -13.021 -9.107 1.00 93.50 328 ILE A CA 1
ATOM 2576 C C . ILE A 1 328 ? -12.975 -11.648 -9.651 1.00 93.50 328 ILE A C 1
ATOM 2578 O O . ILE A 1 328 ? -12.204 -10.698 -9.547 1.00 93.50 328 ILE A O 1
ATOM 2582 N N . ASN A 1 329 ? -14.191 -11.529 -10.186 1.00 92.56 329 ASN A N 1
ATOM 2583 C CA . ASN A 1 329 ? -14.808 -10.226 -10.402 1.00 92.56 329 ASN A CA 1
ATOM 2584 C C . ASN A 1 329 ? -15.596 -9.832 -9.145 1.00 92.56 329 ASN A C 1
ATOM 2586 O O . ASN A 1 329 ? -16.670 -10.398 -8.917 1.00 92.56 329 ASN A O 1
ATOM 2590 N N . PRO A 1 330 ? -15.116 -8.870 -8.334 1.00 91.38 330 PRO A N 1
ATOM 2591 C CA . PRO A 1 330 ? -15.782 -8.511 -7.084 1.00 91.38 330 PRO A CA 1
ATOM 2592 C C . PRO A 1 330 ? -17.176 -7.908 -7.306 1.00 91.38 330 PRO A C 1
ATOM 2594 O O . PRO A 1 330 ? -18.003 -7.962 -6.406 1.00 91.38 330 PRO A O 1
ATOM 2597 N N . LYS A 1 331 ? -17.468 -7.367 -8.499 1.00 89.69 331 LYS A N 1
ATOM 2598 C CA . LYS A 1 331 ? -18.783 -6.795 -8.836 1.00 89.69 331 LYS A CA 1
ATOM 2599 C C . LYS A 1 331 ? -19.824 -7.845 -9.242 1.00 89.69 331 LYS A C 1
ATOM 2601 O O . LYS A 1 331 ? -20.995 -7.508 -9.368 1.00 89.69 331 LYS A O 1
ATOM 2606 N N . CYS A 1 332 ? -19.419 -9.098 -9.455 1.00 90.56 332 CYS A N 1
ATOM 2607 C CA . CYS A 1 332 ? -20.333 -10.194 -9.795 1.00 90.56 332 CYS A CA 1
ATOM 2608 C C . CYS A 1 332 ? -20.813 -10.994 -8.576 1.00 90.56 332 CYS A C 1
ATOM 2610 O O . CYS A 1 332 ? -21.599 -11.922 -8.745 1.00 90.56 332 CYS A O 1
ATOM 2612 N N . VAL A 1 333 ? -20.340 -10.663 -7.374 1.00 91.56 333 VAL A N 1
ATOM 2613 C CA . VAL A 1 333 ? -20.666 -11.365 -6.127 1.00 91.56 333 VAL A CA 1
ATOM 2614 C C . VAL A 1 333 ? -21.181 -10.383 -5.086 1.00 91.56 333 VAL A C 1
ATOM 2616 O O . VAL A 1 333 ? -20.861 -9.192 -5.126 1.00 91.56 333 VAL A O 1
ATOM 2619 N N . LYS A 1 334 ? -21.992 -10.866 -4.143 1.00 92.50 334 LYS A N 1
ATOM 2620 C CA . LYS A 1 334 ? -22.453 -10.024 -3.034 1.00 92.50 334 LYS A CA 1
ATOM 2621 C C . LYS A 1 334 ? -21.303 -9.729 -2.074 1.00 92.50 334 LYS A C 1
ATOM 2623 O O . LYS A 1 334 ? -20.361 -10.508 -1.951 1.00 92.50 334 LYS A O 1
ATOM 2628 N N . LEU A 1 335 ? -21.409 -8.625 -1.334 1.00 89.81 335 LEU A N 1
ATOM 2629 C CA . LEU A 1 335 ? -20.378 -8.217 -0.375 1.00 89.81 335 LEU A CA 1
ATOM 2630 C C . LEU A 1 335 ? -20.130 -9.286 0.706 1.00 89.81 335 LEU A C 1
ATOM 2632 O O . LEU A 1 335 ? -18.976 -9.585 1.010 1.00 89.81 335 LEU A O 1
ATOM 2636 N N . GLY A 1 336 ? -21.202 -9.896 1.223 1.00 90.81 336 GLY A N 1
ATOM 2637 C CA . GLY A 1 336 ? -21.129 -10.993 2.190 1.00 90.81 336 GLY A CA 1
ATOM 2638 C C . GLY A 1 336 ? -20.504 -12.268 1.620 1.00 90.81 336 GLY A C 1
ATOM 2639 O O . GLY A 1 336 ? -19.687 -12.895 2.279 1.00 90.81 336 GLY A O 1
ATOM 2640 N N . GLU A 1 337 ? -20.769 -12.608 0.357 1.00 93.00 337 GLU A N 1
ATOM 2641 C CA . GLU A 1 337 ? -20.106 -13.737 -0.318 1.00 93.00 337 GLU A CA 1
ATOM 2642 C C . GLU A 1 337 ? -18.616 -13.456 -0.570 1.00 93.00 337 GLU A C 1
ATOM 2644 O O . GLU A 1 337 ? -17.787 -14.364 -0.539 1.00 93.00 337 GLU A O 1
ATOM 2649 N N . LEU A 1 338 ? -18.253 -12.194 -0.817 1.00 93.50 338 LEU A N 1
ATOM 2650 C CA . LEU A 1 338 ? -16.881 -11.788 -1.104 1.00 93.50 338 LEU A CA 1
ATOM 2651 C C . LEU A 1 338 ? -15.999 -11.791 0.155 1.00 93.50 338 LEU A C 1
ATOM 2653 O O . LEU A 1 338 ? -14.925 -12.402 0.150 1.00 93.50 338 LEU A O 1
ATOM 2657 N N . TYR A 1 339 ? -16.448 -11.117 1.217 1.00 92.44 339 TYR A N 1
ATOM 2658 C CA . TYR A 1 339 ? -15.677 -10.895 2.449 1.00 92.44 339 TYR A CA 1
ATOM 2659 C C . TYR A 1 339 ? -16.047 -11.836 3.600 1.00 92.44 339 TYR A C 1
ATOM 2661 O O . TYR A 1 339 ? -15.229 -12.064 4.491 1.00 92.44 339 TYR A O 1
ATOM 2669 N N . GLY A 1 340 ? -17.238 -12.422 3.555 1.00 93.50 340 GLY A N 1
ATOM 2670 C CA . GLY A 1 340 ? -17.842 -13.172 4.644 1.00 93.50 340 GLY A CA 1
ATOM 2671 C C . GLY A 1 340 ? -18.918 -12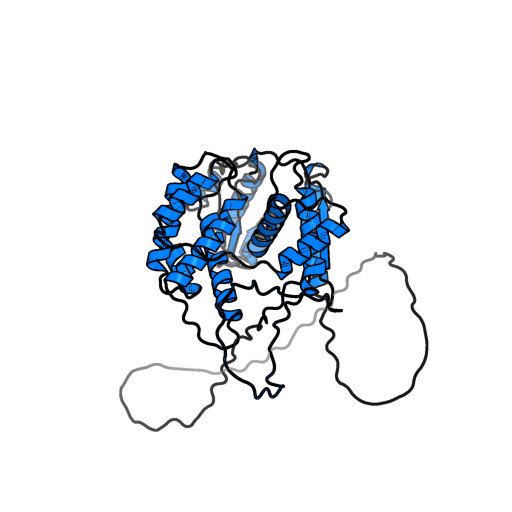.351 5.340 1.00 93.50 340 GLY A C 1
ATOM 2672 O O . GLY A 1 340 ? -18.884 -11.117 5.354 1.00 93.50 340 GLY A O 1
ATOM 2673 N N . GLU A 1 341 ? -19.882 -13.046 5.924 1.00 91.62 341 GLU A N 1
ATOM 2674 C CA . GLU A 1 341 ? -20.973 -12.430 6.667 1.00 91.62 341 GLU A CA 1
ATOM 2675 C C . GLU A 1 341 ? -21.369 -13.283 7.868 1.00 91.62 341 GLU A C 1
ATOM 2677 O O . GLU A 1 341 ? -21.078 -14.476 7.955 1.00 91.62 341 GLU A O 1
ATOM 2682 N N . THR A 1 342 ? -22.008 -12.638 8.838 1.00 90.00 342 THR A N 1
ATOM 2683 C CA . THR A 1 342 ? -22.627 -13.334 9.966 1.00 90.00 342 THR A CA 1
ATOM 2684 C C . THR A 1 342 ? -24.115 -13.405 9.724 1.00 90.00 342 THR A C 1
ATOM 2686 O O . THR A 1 342 ? -24.740 -12.370 9.493 1.00 90.00 342 THR A O 1
ATOM 2689 N N . ASP A 1 343 ? -24.677 -14.603 9.824 1.00 88.44 343 ASP A N 1
ATOM 2690 C CA . ASP A 1 343 ? -26.120 -14.785 9.749 1.00 88.44 343 ASP A CA 1
ATOM 2691 C C . ASP A 1 343 ? -26.781 -14.063 10.944 1.00 88.44 343 ASP A C 1
ATOM 2693 O O . ASP A 1 343 ? -26.412 -14.310 12.099 1.00 88.44 343 ASP A O 1
ATOM 2697 N N . PRO A 1 344 ? -27.733 -13.143 10.707 1.00 86.31 344 PRO A N 1
ATOM 2698 C CA . PRO A 1 344 ? -28.343 -12.346 11.769 1.00 86.31 344 PRO A CA 1
ATOM 2699 C C . PRO A 1 344 ? -29.241 -13.156 12.716 1.00 86.31 344 PRO A C 1
ATOM 2701 O O . PRO A 1 344 ? -29.493 -12.704 13.832 1.00 86.31 344 PRO A O 1
ATOM 2704 N N . ASN A 1 345 ? -29.722 -14.330 12.298 1.00 90.75 345 ASN A N 1
ATOM 2705 C CA . ASN A 1 345 ? -30.595 -15.195 13.089 1.00 90.75 345 ASN A CA 1
ATOM 2706 C C . ASN A 1 345 ? -29.796 -16.223 13.896 1.00 90.75 345 ASN A C 1
ATOM 2708 O O . ASN A 1 345 ? -30.100 -16.457 15.065 1.00 90.75 345 ASN A O 1
ATOM 2712 N N . THR A 1 346 ? -28.785 -16.848 13.286 1.00 90.94 346 THR A N 1
ATOM 2713 C CA . THR A 1 346 ? -27.989 -17.897 13.953 1.00 90.94 346 THR A CA 1
ATOM 2714 C C . THR A 1 346 ? -26.746 -17.348 14.651 1.00 90.94 346 THR A C 1
ATOM 2716 O O . THR A 1 346 ? -26.189 -18.010 15.526 1.00 90.94 346 THR A O 1
ATOM 2719 N N . PHE A 1 347 ? -26.317 -16.130 14.303 1.00 84.75 347 PHE A N 1
ATOM 2720 C CA . PHE A 1 347 ? -25.039 -15.534 14.705 1.00 84.75 347 PHE A CA 1
ATOM 2721 C C . PHE A 1 347 ? -23.807 -16.361 14.303 1.00 84.75 347 PHE A C 1
ATOM 2723 O O . PHE A 1 347 ? -22.725 -16.168 14.870 1.00 84.75 347 PHE A O 1
ATOM 2730 N N . GLU A 1 348 ? -23.952 -17.264 13.332 1.00 90.88 348 GLU A N 1
ATOM 2731 C CA . GLU A 1 348 ? -22.849 -18.044 12.781 1.00 90.88 348 GLU A CA 1
ATOM 2732 C C . GLU A 1 348 ? -22.117 -17.260 11.690 1.00 90.88 348 GLU A C 1
ATOM 2734 O O . GLU A 1 348 ? -22.717 -16.537 10.894 1.00 90.88 348 GLU A O 1
ATOM 2739 N N . TRP A 1 349 ? -20.791 -17.395 11.672 1.00 90.56 349 TRP A N 1
ATOM 2740 C CA . TRP A 1 349 ? -19.930 -16.767 10.677 1.00 90.56 349 TRP A CA 1
ATOM 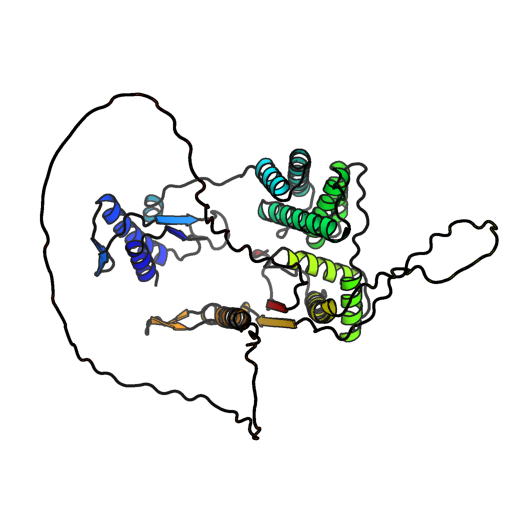2741 C C . TRP A 1 349 ? -19.769 -17.673 9.456 1.00 90.56 349 TRP A C 1
ATOM 2743 O O . TRP A 1 349 ? -19.387 -18.836 9.598 1.00 90.56 349 TRP A O 1
ATOM 2753 N N . SER A 1 350 ? -19.982 -17.111 8.268 1.00 92.19 350 SER A N 1
ATOM 2754 C CA . SER A 1 350 ? -19.675 -17.744 6.987 1.00 92.19 350 SER A CA 1
ATOM 2755 C C . SER A 1 350 ? -18.485 -17.042 6.332 1.00 92.19 350 SER A C 1
ATOM 2757 O O . SER A 1 350 ? -18.512 -15.832 6.111 1.00 92.19 350 SER A O 1
ATOM 2759 N N . ASP A 1 351 ? -17.428 -17.800 6.023 1.00 92.00 351 ASP A N 1
ATOM 2760 C CA . ASP A 1 351 ? -16.234 -17.279 5.346 1.00 92.00 351 ASP A CA 1
ATOM 2761 C C . ASP A 1 351 ? -16.559 -16.851 3.904 1.00 92.00 351 ASP A C 1
ATOM 2763 O O . ASP A 1 351 ? -17.178 -17.600 3.147 1.00 92.00 351 ASP A O 1
ATOM 2767 N N . GLY A 1 352 ? -16.065 -15.678 3.500 1.00 94.00 352 GLY A N 1
ATOM 2768 C CA . GLY A 1 352 ? -16.151 -15.212 2.116 1.00 94.00 352 GLY A CA 1
ATOM 2769 C C . GLY A 1 352 ? -15.095 -15.819 1.192 1.00 94.00 352 GLY A C 1
ATOM 2770 O O . GLY A 1 352 ? -14.101 -16.411 1.627 1.00 94.00 352 GLY A O 1
ATOM 2771 N N . LEU A 1 353 ? -15.273 -15.612 -0.111 1.00 94.44 353 LEU A N 1
ATOM 2772 C CA . LEU A 1 353 ? -14.389 -16.113 -1.166 1.00 94.44 353 LEU A CA 1
ATOM 2773 C C . LEU A 1 353 ? -12.941 -15.626 -1.010 1.00 94.44 353 LEU A C 1
ATOM 2775 O O . LEU A 1 353 ? -12.014 -16.429 -1.130 1.00 94.44 353 LEU A O 1
ATOM 2779 N N . ILE A 1 354 ? -12.732 -14.341 -0.693 1.00 93.88 354 ILE A N 1
ATOM 2780 C CA . ILE A 1 354 ? -11.381 -13.790 -0.478 1.00 93.88 354 ILE A CA 1
ATOM 2781 C C . ILE A 1 354 ? -10.754 -14.377 0.788 1.00 93.88 354 ILE A C 1
ATOM 2783 O O . ILE A 1 354 ? -9.571 -14.728 0.784 1.00 93.88 354 ILE A O 1
ATOM 2787 N N . ALA A 1 355 ? -11.529 -14.509 1.868 1.00 91.75 355 ALA A N 1
ATOM 2788 C CA . ALA A 1 355 ? -11.047 -15.091 3.117 1.00 91.75 355 ALA A CA 1
ATOM 2789 C C . ALA A 1 355 ? -10.587 -16.541 2.907 1.00 91.75 355 ALA A C 1
ATOM 2791 O O . ALA A 1 355 ? -9.487 -16.909 3.320 1.00 91.75 355 ALA A O 1
ATOM 2792 N N . ASN A 1 356 ? -11.376 -17.344 2.188 1.00 92.06 356 ASN A N 1
ATOM 2793 C CA . ASN A 1 356 ? -11.034 -18.727 1.871 1.00 92.06 356 ASN A CA 1
ATOM 2794 C C . ASN A 1 356 ? -9.783 -18.825 0.976 1.00 92.06 356 ASN A C 1
ATOM 2796 O O . ASN A 1 356 ? -8.860 -19.581 1.286 1.00 92.06 356 ASN A O 1
ATOM 2800 N N . ALA A 1 357 ? -9.695 -18.000 -0.076 1.00 92.69 357 ALA A N 1
ATOM 2801 C CA . ALA A 1 357 ? -8.506 -17.920 -0.929 1.00 92.69 357 ALA A CA 1
ATOM 2802 C C . ALA A 1 357 ? -7.245 -17.554 -0.126 1.00 92.69 357 ALA A C 1
ATOM 2804 O O . ALA A 1 357 ? -6.203 -18.190 -0.271 1.00 92.69 357 ALA A O 1
ATOM 2805 N N . THR A 1 358 ? -7.361 -16.587 0.786 1.00 91.94 358 THR A N 1
ATOM 2806 C CA . THR A 1 358 ? -6.252 -16.135 1.638 1.00 91.94 358 THR A CA 1
ATOM 2807 C C . THR A 1 358 ? -5.818 -17.237 2.604 1.00 91.94 358 THR A C 1
ATOM 2809 O O . THR A 1 358 ? -4.631 -17.539 2.700 1.00 91.94 3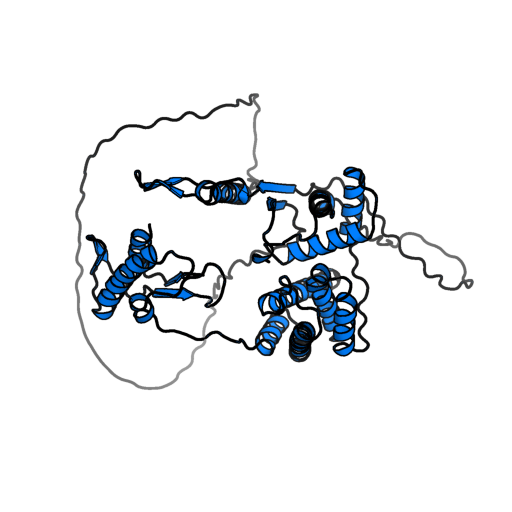58 THR A O 1
ATOM 2812 N N . ARG A 1 359 ? -6.762 -17.912 3.277 1.00 90.06 359 ARG A N 1
ATOM 2813 C CA . ARG A 1 359 ? -6.453 -19.049 4.161 1.00 90.06 359 ARG A CA 1
ATOM 2814 C C . ARG A 1 359 ? -5.770 -20.187 3.405 1.00 90.06 359 ARG A C 1
ATOM 2816 O O . ARG A 1 359 ? -4.841 -20.779 3.948 1.00 90.06 359 ARG A O 1
ATOM 2823 N N . ARG A 1 360 ? -6.214 -20.498 2.183 1.00 90.12 360 ARG A N 1
ATOM 2824 C CA . ARG A 1 360 ? -5.568 -21.495 1.315 1.00 90.12 360 ARG A CA 1
ATOM 2825 C C . ARG A 1 360 ? -4.118 -21.106 1.035 1.00 90.12 360 ARG A C 1
ATOM 2827 O O . ARG A 1 360 ? -3.221 -21.882 1.342 1.00 90.12 360 ARG A O 1
ATOM 2834 N N . PHE A 1 361 ? -3.894 -19.877 0.571 1.00 90.25 361 PHE A N 1
ATOM 2835 C CA . PHE A 1 361 ? -2.551 -19.356 0.325 1.00 90.25 361 PHE A CA 1
ATOM 2836 C C . PHE A 1 361 ? -1.669 -19.410 1.583 1.00 90.25 361 PHE A C 1
ATOM 2838 O O . PHE A 1 361 ? -0.499 -19.753 1.487 1.00 90.25 361 PHE A O 1
ATOM 2845 N N . CYS A 1 362 ? -2.201 -19.138 2.776 1.00 87.62 362 CYS A N 1
ATOM 2846 C CA . CYS A 1 362 ? -1.423 -19.228 4.015 1.00 87.62 362 CYS A CA 1
ATOM 2847 C C . CYS A 1 362 ? -1.114 -20.672 4.449 1.00 87.62 362 CYS A C 1
ATOM 2849 O O . CYS A 1 362 ? -0.015 -20.930 4.935 1.00 87.62 362 CYS A O 1
ATOM 2851 N N . LYS A 1 363 ? -2.047 -21.619 4.285 1.00 82.25 363 LYS A N 1
ATOM 2852 C CA . LYS A 1 363 ? -1.845 -23.029 4.678 1.00 82.25 363 LYS A CA 1
ATOM 2853 C C . LYS A 1 363 ? -0.704 -23.681 3.908 1.00 82.25 363 LYS A C 1
ATOM 2855 O O . LYS A 1 363 ? 0.122 -24.363 4.509 1.00 82.25 363 LYS A O 1
ATOM 2860 N N . ASP A 1 364 ? -0.602 -23.386 2.622 1.00 65.19 364 ASP A N 1
ATOM 2861 C CA . ASP A 1 364 ? 0.455 -23.920 1.763 1.00 65.19 364 ASP A CA 1
ATOM 2862 C C . ASP A 1 364 ? 1.832 -23.296 2.066 1.00 65.19 364 ASP A C 1
ATOM 2864 O O . ASP A 1 364 ? 2.844 -23.735 1.535 1.00 65.19 364 ASP A O 1
ATOM 2868 N N . LEU A 1 365 ? 1.899 -22.256 2.910 1.00 60.38 365 LEU A N 1
ATOM 2869 C CA . LEU A 1 365 ? 3.153 -21.721 3.456 1.00 60.38 365 LEU A CA 1
ATOM 2870 C C . LEU A 1 365 ? 3.640 -22.526 4.679 1.00 60.38 365 LEU A C 1
ATOM 2872 O O . LEU A 1 365 ? 4.814 -22.470 5.026 1.00 60.38 365 LEU A O 1
ATOM 2876 N N . SER A 1 366 ? 2.731 -23.255 5.337 1.00 50.84 366 SER A N 1
ATOM 2877 C CA . SER A 1 366 ? 2.974 -23.981 6.592 1.00 50.84 366 SER A CA 1
ATOM 2878 C C . SER A 1 366 ? 3.269 -25.474 6.416 1.00 50.84 366 SER A C 1
ATOM 2880 O O . SER A 1 366 ? 3.425 -26.179 7.411 1.00 50.84 366 SER A O 1
ATOM 2882 N N . SER A 1 367 ? 3.359 -25.978 5.180 1.00 36.91 367 SER A N 1
ATOM 2883 C CA . SER A 1 367 ? 3.869 -27.330 4.938 1.00 36.91 367 SER A CA 1
ATOM 2884 C C . SER A 1 367 ? 5.354 -27.377 5.327 1.00 36.91 367 SER A C 1
ATOM 2886 O O . SER A 1 367 ? 6.146 -26.668 4.701 1.00 36.91 367 SER A O 1
ATOM 2888 N N . PRO A 1 368 ? 5.748 -28.160 6.347 1.00 37.38 368 PRO A N 1
ATOM 2889 C CA . PRO A 1 368 ? 7.124 -28.186 6.812 1.00 37.38 368 PRO A CA 1
ATOM 2890 C C . PRO A 1 368 ? 8.048 -28.698 5.706 1.00 37.38 368 PRO A C 1
ATOM 2892 O O . PRO A 1 368 ? 7.727 -29.651 4.990 1.00 37.38 368 PRO A O 1
ATOM 2895 N N . VAL A 1 369 ? 9.217 -28.064 5.594 1.00 32.34 369 VAL A N 1
ATOM 2896 C CA . VAL A 1 369 ? 10.395 -28.653 4.951 1.00 32.34 369 VAL A CA 1
ATOM 2897 C C . VAL A 1 369 ? 10.543 -30.068 5.520 1.00 32.34 369 VAL A C 1
ATOM 2899 O O . VAL A 1 369 ? 10.488 -30.205 6.745 1.00 32.34 369 VAL A O 1
ATOM 2902 N N . PRO A 1 370 ? 10.692 -31.124 4.699 1.00 28.80 370 PRO A N 1
ATOM 2903 C CA . PRO A 1 370 ? 11.002 -32.437 5.232 1.00 28.80 370 PRO A CA 1
ATOM 2904 C C . PRO A 1 370 ? 12.324 -32.306 5.982 1.00 28.80 370 PRO A C 1
ATOM 2906 O O . PRO A 1 370 ? 13.375 -32.113 5.367 1.00 28.80 370 PRO A O 1
ATOM 2909 N N . ILE A 1 371 ? 12.264 -32.355 7.310 1.00 29.20 371 ILE A N 1
ATOM 2910 C CA . ILE A 1 371 ? 13.432 -32.663 8.116 1.00 29.20 371 ILE A CA 1
ATOM 2911 C C . ILE A 1 371 ? 13.810 -34.065 7.651 1.00 29.20 371 ILE A C 1
ATOM 2913 O O . ILE A 1 371 ? 13.045 -35.015 7.810 1.00 29.20 371 ILE A O 1
ATOM 2917 N N . LEU A 1 372 ? 14.926 -34.164 6.934 1.00 30.16 372 LEU A N 1
ATOM 2918 C CA . LEU A 1 372 ? 15.567 -35.444 6.703 1.00 30.16 372 LEU A CA 1
ATOM 2919 C C . LEU A 1 372 ? 16.001 -35.926 8.083 1.00 30.16 372 LEU A C 1
ATOM 2921 O O . LEU A 1 372 ? 17.053 -35.518 8.574 1.00 30.16 372 LEU A O 1
ATOM 2925 N N . ASP A 1 373 ? 15.164 -36.744 8.713 1.00 26.64 373 ASP A N 1
ATOM 2926 C CA . ASP A 1 373 ? 15.558 -37.523 9.873 1.00 26.64 373 ASP A CA 1
ATOM 2927 C C . ASP A 1 373 ? 16.689 -38.449 9.418 1.00 26.64 373 ASP A C 1
ATOM 2929 O O . ASP A 1 373 ? 16.496 -39.466 8.748 1.00 26.64 373 ASP A O 1
ATOM 2933 N N . LEU A 1 374 ? 17.913 -38.025 9.725 1.00 33.25 374 LEU A N 1
ATOM 2934 C CA . LEU A 1 374 ? 19.094 -38.868 9.733 1.00 33.25 374 LEU A CA 1
ATOM 2935 C C . LEU A 1 374 ? 18.973 -39.813 10.930 1.00 33.25 374 LEU A C 1
ATOM 2937 O O . LEU A 1 374 ? 19.604 -39.602 11.960 1.00 33.25 374 LEU A O 1
ATOM 2941 N N . GLU A 1 375 ? 18.197 -40.880 10.775 1.00 28.28 375 GLU A N 1
ATOM 2942 C CA . GLU A 1 375 ? 18.388 -42.093 11.563 1.00 28.28 375 GLU A CA 1
ATOM 2943 C C . GLU A 1 375 ? 18.771 -43.233 10.621 1.00 28.28 375 GLU A C 1
ATOM 2945 O O . GLU A 1 375 ? 18.044 -43.616 9.703 1.00 28.28 375 GLU A O 1
ATOM 2950 N N . GLY A 1 376 ? 19.997 -43.720 10.804 1.00 28.45 376 GLY A N 1
ATOM 2951 C CA . GLY A 1 376 ? 20.504 -44.886 10.104 1.00 28.45 376 GLY A CA 1
ATOM 2952 C C . GLY A 1 376 ? 19.928 -46.184 10.666 1.00 28.45 376 GLY A C 1
ATOM 2953 O O . GLY A 1 376 ? 19.584 -46.266 11.839 1.00 28.45 376 GLY A O 1
ATOM 2954 N N . GLY A 1 377 ? 19.952 -47.225 9.831 1.00 25.30 377 GLY A N 1
ATOM 2955 C CA . GLY A 1 377 ? 20.031 -48.609 10.300 1.00 25.30 377 GLY A CA 1
ATOM 2956 C C . GLY A 1 377 ? 18.851 -49.517 9.960 1.00 25.30 377 GLY A C 1
ATOM 2957 O O . GLY A 1 377 ? 17.910 -49.628 10.726 1.00 25.30 377 GLY A O 1
ATOM 2958 N N . GLU A 1 378 ? 19.032 -50.254 8.860 1.00 26.75 378 GLU A N 1
ATOM 2959 C CA . GLU A 1 378 ? 18.631 -51.656 8.644 1.00 26.75 378 GLU A CA 1
ATOM 2960 C C . GLU A 1 378 ? 17.146 -52.060 8.504 1.00 26.75 378 GLU A C 1
ATOM 2962 O O . GLU A 1 378 ? 16.346 -52.007 9.427 1.00 26.75 378 GLU A O 1
ATOM 2967 N N . GLY A 1 379 ? 16.863 -52.714 7.364 1.00 24.92 379 GLY A N 1
ATOM 2968 C CA . GLY A 1 379 ? 16.118 -53.978 7.376 1.00 24.92 379 GLY A CA 1
ATOM 2969 C C . GLY A 1 379 ? 14.754 -54.016 6.676 1.00 24.92 379 GLY A C 1
ATOM 2970 O O . GLY A 1 379 ? 13.759 -53.562 7.215 1.00 24.92 379 GLY A O 1
ATOM 2971 N N . GLY A 1 380 ? 14.700 -54.733 5.544 1.00 24.36 380 GLY A N 1
ATOM 2972 C CA . GLY A 1 380 ? 13.566 -55.604 5.186 1.00 24.36 380 GLY A CA 1
ATOM 2973 C C . GLY A 1 380 ? 12.317 -54.952 4.581 1.00 24.36 380 GLY A C 1
ATOM 2974 O O . GLY A 1 380 ? 11.589 -54.212 5.226 1.00 24.36 380 GLY A O 1
ATOM 2975 N N . GLY A 1 381 ? 12.027 -55.288 3.323 1.00 23.56 381 GLY A N 1
ATOM 2976 C CA . GLY A 1 381 ? 10.928 -54.693 2.566 1.00 23.56 381 GLY A CA 1
ATOM 2977 C C . GLY A 1 381 ? 9.546 -55.291 2.820 1.00 23.56 381 GLY A C 1
ATOM 2978 O O . GLY A 1 381 ? 9.414 -56.405 3.307 1.00 23.56 381 GLY A O 1
ATOM 2979 N N . ALA A 1 382 ? 8.514 -54.581 2.367 1.00 26.81 382 ALA A N 1
ATOM 2980 C CA . ALA A 1 382 ? 7.250 -55.144 1.905 1.00 26.81 382 ALA A CA 1
ATOM 2981 C C . ALA A 1 382 ? 6.442 -54.074 1.159 1.00 26.81 382 ALA A C 1
ATOM 2983 O O . ALA A 1 382 ? 6.650 -52.874 1.288 1.00 26.81 382 ALA A O 1
ATOM 2984 N N . LYS A 1 383 ? 5.551 -54.577 0.315 1.00 25.39 383 LYS A N 1
ATOM 2985 C CA . LYS A 1 383 ? 4.780 -53.903 -0.721 1.00 25.39 383 LYS A CA 1
ATOM 2986 C C . LYS A 1 383 ? 3.615 -53.046 -0.185 1.00 25.39 383 LYS A C 1
ATOM 2988 O O . LYS A 1 383 ? 3.081 -53.295 0.889 1.00 25.39 383 LYS A O 1
ATOM 2993 N N . THR A 1 384 ? 3.111 -52.228 -1.115 1.00 25.48 384 THR A N 1
ATOM 2994 C CA . THR A 1 384 ? 1.692 -51.949 -1.448 1.00 25.48 384 THR A CA 1
ATOM 2995 C C . THR A 1 384 ? 0.915 -50.783 -0.818 1.00 25.48 384 THR A C 1
ATOM 2997 O O . THR A 1 384 ? 0.692 -50.707 0.380 1.00 25.48 384 THR A O 1
ATOM 3000 N N . ASN A 1 385 ? 0.332 -50.038 -1.769 1.00 24.75 385 ASN A N 1
ATOM 3001 C CA . ASN A 1 385 ? -1.024 -49.487 -1.842 1.00 24.75 385 ASN A CA 1
ATOM 3002 C C . ASN A 1 385 ? -1.323 -48.093 -1.282 1.00 24.75 385 ASN A C 1
ATOM 3004 O O . ASN A 1 385 ? -1.733 -47.889 -0.147 1.00 24.75 385 ASN A O 1
ATOM 3008 N N . THR A 1 386 ? -1.294 -47.163 -2.236 1.00 25.98 386 THR A N 1
ATOM 3009 C CA . THR A 1 386 ? -2.271 -46.094 -2.435 1.00 25.98 386 THR A CA 1
ATOM 3010 C C . THR A 1 386 ? -3.701 -46.572 -2.152 1.00 25.98 386 THR A C 1
ATOM 3012 O O . THR A 1 386 ? -4.183 -47.503 -2.797 1.00 25.98 386 THR A O 1
ATOM 3015 N N . LEU A 1 387 ? -4.403 -45.883 -1.254 1.00 23.69 387 LEU A N 1
ATOM 3016 C CA . LEU A 1 387 ? -5.862 -45.849 -1.213 1.00 23.69 387 LEU A CA 1
ATOM 3017 C C . LEU A 1 387 ? -6.309 -44.409 -0.969 1.00 23.69 387 LEU A C 1
ATOM 3019 O O . LEU A 1 387 ? -5.810 -43.709 -0.092 1.00 23.69 387 LEU A O 1
ATOM 3023 N N . VAL A 1 388 ? -7.223 -43.982 -1.829 1.00 23.09 388 VAL A N 1
ATOM 3024 C CA . VAL A 1 388 ? -7.848 -42.666 -1.879 1.00 23.09 388 VAL A CA 1
ATOM 3025 C C . VAL A 1 388 ? -9.266 -42.792 -1.286 1.00 23.09 388 VAL A C 1
ATOM 3027 O O . VAL A 1 388 ? -9.885 -43.847 -1.423 1.00 23.09 388 VAL A O 1
ATOM 3030 N N . VAL A 1 389 ? -9.793 -41.655 -0.800 1.00 26.44 389 VAL A N 1
ATOM 3031 C CA . VAL A 1 389 ? -11.221 -41.250 -0.654 1.00 26.44 389 VAL A CA 1
ATOM 3032 C C . VAL A 1 389 ? -11.945 -41.700 0.647 1.00 26.44 389 VAL A C 1
ATOM 3034 O O . VAL A 1 389 ? -11.657 -42.787 1.135 1.00 26.44 389 VAL A O 1
ATOM 3037 N N . PRO A 1 390 ? -13.008 -41.011 1.147 1.00 29.86 390 PRO A N 1
ATOM 3038 C CA . PRO A 1 390 ? -13.289 -39.571 1.353 1.00 29.86 390 PRO A CA 1
ATOM 3039 C C . PRO A 1 390 ? -13.735 -39.207 2.798 1.00 29.86 390 PRO A C 1
ATOM 3041 O O . PRO A 1 390 ? -13.964 -40.052 3.658 1.00 29.86 390 PRO A O 1
ATOM 3044 N N . ALA A 1 391 ? -13.972 -37.905 2.993 1.00 28.30 391 ALA A N 1
ATOM 3045 C CA . ALA A 1 391 ? -14.786 -37.297 4.043 1.00 28.30 391 ALA A CA 1
ATOM 3046 C C . ALA A 1 391 ? -16.159 -37.963 4.275 1.00 28.30 391 ALA A C 1
ATOM 3048 O O . ALA A 1 391 ? -16.858 -38.291 3.316 1.00 28.30 391 ALA A O 1
ATOM 3049 N N . ASN A 1 392 ? -16.612 -37.995 5.535 1.00 25.14 392 ASN A N 1
ATOM 3050 C CA . ASN A 1 392 ? -18.022 -37.755 5.828 1.00 25.14 392 ASN A CA 1
ATOM 3051 C C . ASN A 1 392 ? -18.258 -37.162 7.226 1.00 25.14 392 ASN A C 1
ATOM 3053 O O . ASN A 1 392 ? -17.523 -37.419 8.177 1.00 25.14 392 ASN A O 1
ATOM 3057 N N . ALA A 1 393 ? -19.295 -36.335 7.281 1.00 29.16 393 ALA A N 1
ATOM 3058 C CA . ALA A 1 393 ? -19.784 -35.572 8.415 1.00 29.16 393 ALA A CA 1
ATOM 3059 C C . ALA A 1 393 ? -20.447 -36.441 9.499 1.00 29.16 393 ALA A C 1
ATOM 3061 O O . ALA A 1 393 ? -20.939 -37.532 9.221 1.00 29.16 393 ALA A O 1
ATOM 3062 N N . GLY A 1 394 ? -20.549 -35.896 10.718 1.00 26.11 394 GLY A N 1
ATOM 3063 C CA . GLY A 1 394 ? -21.464 -36.415 11.737 1.00 26.11 394 GLY A CA 1
ATOM 3064 C C . GLY A 1 394 ? -21.148 -35.981 13.170 1.00 26.11 394 GLY A C 1
ATOM 3065 O O . GLY A 1 394 ? -20.391 -36.639 13.873 1.00 26.11 394 GLY A O 1
ATOM 3066 N N . ARG A 1 395 ? -21.790 -34.904 13.629 1.00 29.22 395 ARG A N 1
ATOM 3067 C CA . ARG A 1 395 ? -22.248 -34.736 15.027 1.00 29.22 395 ARG A CA 1
ATOM 3068 C C . ARG A 1 395 ? -23.731 -35.154 15.053 1.00 29.22 395 ARG A C 1
ATOM 3070 O O . ARG A 1 395 ? -24.362 -34.996 14.006 1.00 29.22 395 ARG A O 1
ATOM 3077 N N . PRO A 1 396 ? -24.314 -35.653 16.168 1.00 37.38 396 PRO A N 1
ATOM 3078 C CA . PRO A 1 396 ? -24.555 -34.817 17.360 1.00 37.38 396 PRO A CA 1
ATOM 3079 C C . PRO A 1 396 ? -24.571 -35.557 18.723 1.00 37.38 396 PRO A C 1
ATOM 3081 O O . PRO A 1 396 ? -24.591 -36.781 18.778 1.00 37.38 396 PRO A O 1
ATOM 3084 N N . GLY A 1 397 ? -24.653 -34.798 19.827 1.00 25.12 397 GLY A N 1
ATOM 3085 C CA . GLY A 1 397 ? -25.238 -35.291 21.087 1.00 25.12 397 GLY A CA 1
ATOM 3086 C C . GLY A 1 397 ? -24.455 -35.006 22.374 1.00 25.12 397 GLY A C 1
ATOM 3087 O O . GLY A 1 397 ? -23.325 -35.435 22.538 1.00 25.12 397 GLY A O 1
ATOM 3088 N N . SER A 1 398 ? -25.106 -34.285 23.281 1.00 25.44 398 SER A N 1
ATOM 3089 C CA . SER A 1 398 ? -24.730 -33.800 24.619 1.00 25.44 398 SER A CA 1
ATOM 3090 C C . SER A 1 398 ? -24.642 -34.855 25.738 1.00 25.44 398 SER A C 1
ATOM 3092 O O . SER A 1 398 ? -25.480 -35.749 25.751 1.00 25.44 398 SER A O 1
ATOM 3094 N N . SER A 1 399 ? -23.826 -34.619 26.781 1.00 24.33 399 SER A N 1
ATOM 3095 C CA . SER A 1 399 ? -24.299 -34.478 28.182 1.00 24.33 399 SER A CA 1
ATOM 3096 C C . SER A 1 399 ? -23.179 -34.078 29.159 1.00 24.33 399 SER A C 1
ATOM 3098 O O . SER A 1 399 ? -22.035 -34.501 29.029 1.00 24.33 399 SER A O 1
ATOM 3100 N N . MET A 1 400 ? -23.559 -33.267 30.147 1.00 24.00 400 MET A N 1
ATOM 3101 C CA . MET A 1 400 ? -22.807 -32.849 31.336 1.00 24.00 400 MET A CA 1
ATOM 3102 C C . MET A 1 400 ? -22.361 -34.018 32.229 1.00 24.00 400 MET A C 1
ATOM 3104 O O . MET A 1 400 ? -23.109 -34.981 32.339 1.00 24.00 400 MET A O 1
ATOM 3108 N N . THR A 1 401 ? -21.260 -33.832 32.971 1.00 25.81 401 THR A N 1
ATOM 3109 C CA . THR A 1 401 ? -21.171 -34.105 34.424 1.00 25.81 401 THR A CA 1
ATOM 3110 C C . THR A 1 401 ? -19.969 -33.379 35.042 1.00 25.81 401 THR A C 1
ATOM 3112 O O . THR A 1 401 ? -18.852 -33.481 34.538 1.00 25.81 401 THR A O 1
ATOM 3115 N N . ASP A 1 402 ? -20.237 -32.676 36.144 1.00 22.00 402 ASP A N 1
ATOM 3116 C CA . ASP A 1 402 ? -19.299 -32.103 37.114 1.00 22.00 402 ASP A CA 1
ATOM 3117 C C . ASP A 1 402 ? -18.387 -33.154 37.762 1.00 22.00 402 ASP A C 1
ATOM 3119 O O . ASP A 1 402 ? -18.880 -34.216 38.131 1.00 22.00 402 ASP A O 1
ATOM 3123 N N . VAL A 1 403 ? -17.124 -32.801 38.047 1.00 26.67 403 VAL A N 1
ATOM 3124 C CA . VAL A 1 403 ? -16.425 -33.224 39.279 1.00 26.67 403 VAL A CA 1
ATOM 3125 C C . VAL A 1 403 ? -15.450 -32.127 39.725 1.00 26.67 403 VAL A C 1
ATOM 3127 O O . VAL A 1 403 ? -14.490 -31.779 39.041 1.00 26.67 403 VAL A O 1
ATOM 3130 N N . SER A 1 404 ? -15.717 -31.610 40.920 1.00 21.66 404 SER A N 1
ATOM 3131 C CA . SER A 1 404 ? -14.875 -30.772 41.772 1.00 21.66 404 SER A CA 1
ATOM 3132 C C . SER A 1 404 ? -13.694 -31.538 42.384 1.00 21.66 404 SER A C 1
ATOM 3134 O O . SER A 1 404 ? -13.878 -32.665 42.839 1.00 21.66 404 SER A O 1
ATOM 3136 N N . ALA A 1 405 ? -12.541 -30.885 42.556 1.00 24.36 405 ALA A N 1
ATOM 3137 C CA . ALA A 1 405 ? -11.538 -31.291 43.542 1.00 24.36 405 ALA A CA 1
ATOM 3138 C C . ALA A 1 405 ? -10.842 -30.063 44.154 1.00 24.36 405 ALA A C 1
ATOM 3140 O O . ALA A 1 405 ? -10.185 -29.280 43.471 1.00 24.36 405 ALA A O 1
ATOM 3141 N N . THR A 1 406 ? -11.026 -29.903 45.462 1.00 22.22 406 THR A N 1
ATOM 3142 C CA . THR A 1 406 ? -10.394 -28.918 46.347 1.00 22.22 406 THR A CA 1
ATOM 3143 C C . THR A 1 406 ? -9.252 -29.539 47.155 1.00 22.22 406 THR A C 1
ATOM 3145 O O . THR A 1 406 ? -9.270 -30.732 47.441 1.00 22.22 406 THR A O 1
ATOM 3148 N N . SER A 1 407 ? -8.386 -28.648 47.659 1.00 22.70 407 SER A N 1
ATOM 3149 C CA . SER A 1 407 ? -7.490 -28.746 48.833 1.00 22.70 407 SER A CA 1
ATOM 3150 C C . SER A 1 407 ? -6.114 -29.412 48.661 1.00 22.70 407 SER A C 1
ATOM 3152 O O . SER A 1 407 ? -6.006 -30.603 48.413 1.00 22.70 407 SER A O 1
ATOM 3154 N N . HIS A 1 408 ? -5.034 -28.653 48.892 1.00 23.97 408 HIS A N 1
ATOM 3155 C CA . HIS A 1 408 ? -4.471 -28.501 50.240 1.00 23.97 408 HIS A CA 1
ATOM 3156 C C . HIS A 1 408 ? -3.450 -27.351 50.334 1.00 23.97 408 HIS A C 1
ATOM 3158 O O . HIS A 1 408 ? -2.615 -27.144 49.458 1.00 23.97 408 HIS A O 1
ATOM 3164 N N . THR A 1 409 ? -3.550 -26.616 51.438 1.00 22.52 409 THR A N 1
ATOM 3165 C CA . THR A 1 409 ? -2.694 -25.516 51.897 1.00 22.52 409 THR A CA 1
ATOM 3166 C C . THR A 1 409 ? -1.690 -26.056 52.917 1.00 22.52 409 THR A C 1
ATOM 3168 O O . THR A 1 409 ? -2.103 -26.829 53.781 1.00 22.52 409 THR A O 1
ATOM 3171 N N . THR A 1 410 ? -0.446 -25.561 52.926 1.00 23.56 410 THR A N 1
ATOM 3172 C CA . THR A 1 410 ? 0.405 -25.598 54.132 1.00 23.56 410 THR A CA 1
ATOM 3173 C C . THR A 1 410 ? 1.175 -24.287 54.294 1.00 23.56 410 THR A C 1
ATOM 3175 O O . THR A 1 410 ? 1.793 -23.782 53.362 1.00 23.56 410 THR A O 1
ATOM 3178 N N . TYR A 1 411 ? 1.073 -23.743 55.506 1.00 22.08 411 TYR A N 1
ATOM 3179 C CA . TYR A 1 411 ? 1.668 -22.513 56.026 1.00 22.08 411 TYR A CA 1
ATOM 3180 C C . TYR A 1 411 ? 3.163 -22.657 56.367 1.00 22.08 411 TYR A C 1
ATOM 3182 O O . TYR A 1 411 ? 3.607 -23.726 56.777 1.00 22.08 411 TYR A O 1
ATOM 3190 N N . GLY A 1 412 ? 3.885 -21.530 56.346 1.00 24.64 412 GLY A N 1
ATOM 3191 C CA . GLY A 1 412 ? 5.196 -21.353 56.981 1.00 24.64 412 GLY A CA 1
ATOM 3192 C C . GLY A 1 412 ? 5.503 -19.872 57.244 1.00 24.64 412 GLY A C 1
ATOM 3193 O O . GLY A 1 412 ? 5.821 -19.121 56.332 1.00 24.64 412 GLY A O 1
ATOM 3194 N N . THR A 1 413 ? 5.349 -19.455 58.499 1.00 22.50 413 THR A N 1
ATOM 3195 C CA . THR A 1 413 ? 5.543 -18.112 59.091 1.00 22.50 413 THR A CA 1
ATOM 3196 C C . THR A 1 413 ? 6.986 -17.812 59.528 1.00 22.50 413 THR A C 1
ATOM 3198 O O . THR A 1 413 ? 7.606 -18.708 60.090 1.00 22.50 413 THR A O 1
ATOM 3201 N N . ALA A 1 414 ? 7.432 -16.541 59.433 1.00 24.08 414 ALA A N 1
ATOM 3202 C CA . ALA A 1 414 ? 8.139 -15.715 60.461 1.00 24.08 414 ALA A CA 1
ATOM 3203 C C . ALA A 1 414 ? 8.824 -14.480 59.799 1.00 24.08 414 ALA A C 1
ATOM 3205 O O . ALA A 1 414 ? 9.545 -14.656 58.828 1.00 24.08 414 ALA A O 1
ATOM 3206 N N . LYS A 1 415 ? 8.436 -13.220 60.110 1.00 24.27 415 LYS A N 1
ATOM 3207 C CA . LYS A 1 415 ? 9.041 -12.234 61.070 1.00 24.27 415 LYS A CA 1
ATOM 3208 C C . LYS A 1 415 ? 10.514 -11.855 60.759 1.00 24.27 415 LYS A C 1
ATOM 3210 O O . LYS A 1 415 ? 11.292 -12.754 60.512 1.00 24.27 415 LYS A O 1
ATOM 3215 N N . SER A 1 416 ? 11.039 -10.620 60.846 1.00 22.98 416 SER A N 1
ATOM 3216 C CA . SER A 1 416 ? 10.581 -9.255 61.206 1.00 22.98 416 SER A CA 1
ATOM 3217 C C . SER A 1 416 ? 11.794 -8.279 61.193 1.00 22.98 416 SER A C 1
ATOM 3219 O O . SER A 1 416 ? 12.851 -8.710 61.639 1.00 22.98 416 SER A O 1
ATOM 3221 N N . GLY A 1 417 ? 11.601 -6.987 60.845 1.00 23.14 417 GLY A N 1
ATOM 3222 C CA . GLY A 1 417 ? 12.430 -5.797 61.218 1.00 23.14 417 GLY A CA 1
ATOM 3223 C C . GLY A 1 417 ? 13.810 -5.645 60.539 1.00 23.14 417 GLY A C 1
ATOM 3224 O O . GLY A 1 417 ? 14.412 -6.642 60.182 1.00 23.14 417 GLY A O 1
ATOM 3225 N N . SER A 1 418 ? 14.421 -4.476 60.309 1.00 23.55 418 SER A N 1
ATOM 3226 C CA . SER A 1 418 ? 14.137 -3.046 60.537 1.00 23.55 418 SER A CA 1
ATOM 3227 C C . SER A 1 418 ? 15.206 -2.196 59.794 1.00 23.55 418 SER A C 1
ATOM 3229 O O . SER A 1 418 ? 16.273 -2.703 59.466 1.00 23.55 418 SER A O 1
ATOM 3231 N N . THR A 1 419 ? 14.895 -0.915 59.555 1.00 22.69 419 THR A N 1
ATOM 3232 C CA . THR A 1 419 ? 15.694 0.282 59.147 1.00 22.69 419 THR A CA 1
ATOM 3233 C C . THR A 1 419 ? 17.146 0.327 59.713 1.00 22.69 419 THR A C 1
ATOM 3235 O O . THR A 1 419 ? 17.361 -0.266 60.760 1.00 22.69 419 THR A O 1
ATOM 3238 N N . SER A 1 420 ? 18.207 0.994 59.204 1.00 23.31 420 SER A N 1
ATOM 3239 C CA . SER A 1 420 ? 18.418 2.258 58.452 1.00 23.31 420 SER A CA 1
ATOM 3240 C C . SER A 1 420 ? 19.931 2.528 58.166 1.00 23.31 420 SER A C 1
ATOM 3242 O O . SER A 1 420 ? 20.761 2.109 58.961 1.00 23.31 420 SER A O 1
ATOM 3244 N N . GLN A 1 421 ? 20.218 3.378 57.157 1.00 24.06 421 GLN A N 1
ATOM 3245 C CA . GLN A 1 421 ? 21.334 4.360 56.996 1.00 24.06 421 GLN A CA 1
ATOM 3246 C C . GLN A 1 421 ? 22.770 3.999 56.497 1.00 24.06 421 GLN A C 1
ATOM 3248 O O . GLN A 1 421 ? 23.550 3.332 57.160 1.00 24.06 421 GLN A O 1
ATOM 3253 N N . MET A 1 422 ? 23.073 4.597 55.325 1.00 22.58 422 MET A N 1
ATOM 3254 C CA . MET A 1 422 ? 24.285 5.256 54.765 1.00 22.58 422 MET A CA 1
ATOM 3255 C C . MET A 1 422 ? 25.698 5.100 55.377 1.00 22.58 422 MET A C 1
ATOM 3257 O O . MET A 1 422 ? 25.911 5.398 56.546 1.00 22.58 422 MET A O 1
ATOM 3261 N N . GLY A 1 423 ? 26.685 4.904 54.480 1.00 23.67 423 GLY A N 1
ATOM 3262 C CA . GLY A 1 423 ? 28.093 5.319 54.642 1.00 23.67 423 GLY A CA 1
ATOM 3263 C C . GLY A 1 423 ? 29.082 4.668 53.648 1.00 23.67 423 GLY A C 1
ATOM 3264 O O . GLY A 1 423 ? 29.249 3.458 53.673 1.00 23.67 423 GLY A O 1
ATOM 3265 N N . THR A 1 424 ? 29.701 5.491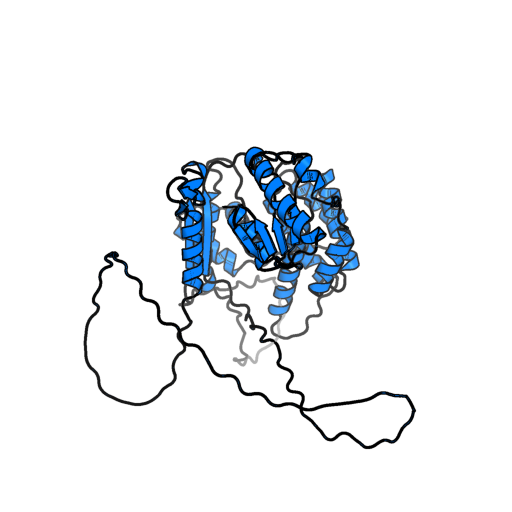 52.790 1.00 24.33 424 THR A N 1
ATOM 3266 C CA . THR A 1 424 ? 30.921 5.352 51.934 1.00 24.33 424 THR A CA 1
ATOM 3267 C C . THR A 1 424 ? 32.100 4.592 52.596 1.00 24.33 424 THR A C 1
ATOM 3269 O O . THR A 1 424 ? 32.154 4.566 53.816 1.00 24.33 424 THR A O 1
ATOM 3272 N N . GLU A 1 425 ? 33.121 3.984 51.966 1.00 22.89 425 GLU A N 1
ATOM 3273 C CA . GLU A 1 425 ? 33.779 4.047 50.645 1.00 22.89 425 GLU A CA 1
ATOM 3274 C C . GLU A 1 425 ? 34.773 2.847 50.512 1.00 22.89 425 GLU A C 1
ATOM 3276 O O . GLU A 1 425 ? 35.200 2.298 51.523 1.00 22.89 425 GLU A O 1
ATOM 3281 N N . LEU A 1 426 ? 35.117 2.488 49.263 1.00 24.23 426 LEU A N 1
ATOM 3282 C CA . LEU A 1 426 ? 36.270 1.727 48.716 1.00 24.23 426 LEU A CA 1
ATOM 3283 C C . LEU A 1 426 ? 37.033 0.655 49.541 1.00 24.23 426 LEU A C 1
ATOM 3285 O O . LEU A 1 426 ? 37.794 0.983 50.441 1.00 24.23 426 LEU A O 1
ATOM 3289 N N . GLU A 1 427 ? 37.076 -0.579 49.010 1.00 23.48 427 GLU A N 1
ATOM 3290 C CA . GLU A 1 427 ? 38.348 -1.278 48.733 1.00 23.48 427 GLU A CA 1
ATOM 3291 C C . GLU A 1 427 ? 38.182 -2.373 47.655 1.00 23.48 427 GLU A C 1
ATOM 3293 O O . GLU A 1 427 ? 37.174 -3.074 47.570 1.00 23.48 427 GLU A O 1
ATOM 3298 N N . THR A 1 428 ? 39.172 -2.450 46.769 1.00 24.42 428 THR A N 1
ATOM 3299 C CA . THR A 1 428 ? 39.239 -3.218 45.516 1.00 24.42 428 THR A CA 1
ATOM 3300 C C . THR A 1 428 ? 39.688 -4.673 45.696 1.00 24.42 428 THR A C 1
ATOM 3302 O O . THR A 1 428 ? 40.712 -4.917 46.326 1.00 24.42 428 THR A O 1
ATOM 3305 N N . ALA A 1 429 ? 39.031 -5.618 45.010 1.00 23.86 429 ALA A N 1
ATOM 3306 C CA . ALA A 1 429 ? 39.577 -6.938 44.656 1.00 23.86 429 ALA A CA 1
ATOM 3307 C C . ALA A 1 429 ? 38.941 -7.443 43.331 1.00 23.86 429 ALA A C 1
ATOM 3309 O O . ALA A 1 429 ? 37.815 -7.053 43.021 1.00 23.86 429 ALA A O 1
ATOM 3310 N N . PRO A 1 430 ? 39.654 -8.238 42.506 1.00 25.03 430 PRO A N 1
ATOM 3311 C CA . PRO A 1 430 ? 39.414 -8.342 41.061 1.00 25.03 430 PRO A CA 1
ATOM 3312 C C . PRO A 1 430 ? 38.296 -9.341 40.709 1.00 25.03 430 PRO A C 1
ATOM 3314 O O . PRO A 1 430 ? 38.140 -10.339 41.416 1.00 25.03 430 PRO A O 1
ATOM 3317 N N . PRO A 1 431 ? 37.546 -9.154 39.603 1.00 27.67 431 PRO A N 1
ATOM 3318 C CA . PRO A 1 431 ? 36.548 -10.128 39.195 1.00 27.67 431 PRO A CA 1
ATOM 3319 C C . PRO A 1 431 ? 37.176 -11.241 38.350 1.00 27.67 431 PRO A C 1
ATOM 3321 O O . PRO A 1 431 ? 37.797 -11.019 37.310 1.00 27.67 431 PRO A O 1
ATOM 3324 N N . SER A 1 432 ? 36.969 -12.460 38.829 1.00 25.02 432 SER A N 1
ATOM 3325 C CA . SER A 1 432 ? 37.081 -13.712 38.099 1.00 25.02 432 SER A CA 1
ATOM 3326 C C . SER A 1 432 ? 36.045 -13.789 36.971 1.00 25.02 432 SER A C 1
ATOM 3328 O O . SER A 1 432 ? 34.927 -13.285 37.071 1.00 25.02 432 SER A O 1
ATOM 3330 N N . ALA A 1 433 ? 36.448 -14.435 35.879 1.00 28.62 433 ALA A N 1
ATOM 3331 C CA . ALA A 1 433 ? 35.663 -14.638 34.672 1.00 28.62 433 ALA A CA 1
ATOM 3332 C C . ALA A 1 433 ? 34.341 -15.379 34.946 1.00 28.62 433 ALA A C 1
ATOM 3334 O O . ALA A 1 433 ? 34.340 -16.529 35.383 1.00 28.62 433 ALA A O 1
ATOM 3335 N N . LEU A 1 434 ? 33.221 -14.735 34.614 1.00 26.86 434 LEU A N 1
ATOM 3336 C CA . LEU A 1 434 ? 31.911 -15.364 34.471 1.00 26.86 434 LEU A CA 1
ATOM 3337 C C . LEU A 1 434 ? 31.397 -15.072 33.061 1.00 26.86 434 LEU A C 1
ATOM 3339 O O . LEU A 1 434 ? 31.212 -13.920 32.672 1.00 26.86 434 LEU A O 1
ATOM 3343 N N . GLY A 1 435 ? 31.234 -16.145 32.286 1.00 25.53 435 GLY A N 1
ATOM 3344 C CA . GLY A 1 435 ? 30.751 -16.112 30.914 1.00 25.53 435 GLY A CA 1
ATOM 3345 C C . GLY A 1 435 ? 29.328 -15.571 30.840 1.00 25.53 435 GLY A C 1
ATOM 3346 O O . GLY A 1 435 ? 28.399 -16.134 31.419 1.00 25.53 435 GLY A O 1
ATOM 3347 N N . HIS A 1 436 ? 29.161 -14.480 30.098 1.00 25.30 436 HIS A N 1
ATOM 3348 C CA . HIS A 1 436 ? 27.854 -13.988 29.701 1.00 25.30 436 HIS A CA 1
ATOM 3349 C C . HIS A 1 436 ? 27.309 -14.843 28.559 1.00 25.30 436 HIS A C 1
ATOM 3351 O O . HIS A 1 436 ? 27.762 -14.760 27.421 1.00 25.30 436 HIS A O 1
ATOM 3357 N N . ASN A 1 437 ? 26.294 -15.637 28.885 1.00 27.08 437 ASN A N 1
ATOM 3358 C CA . ASN A 1 437 ? 25.389 -16.242 27.923 1.00 27.08 437 ASN A CA 1
ATOM 3359 C C . ASN A 1 437 ? 24.408 -15.144 27.463 1.00 27.08 437 ASN A C 1
ATOM 3361 O O . ASN A 1 437 ? 23.371 -14.925 28.090 1.00 27.08 437 ASN A O 1
ATOM 3365 N N . GLN A 1 438 ? 24.780 -14.376 26.436 1.00 26.38 438 GLN A N 1
ATOM 3366 C CA . GLN A 1 438 ? 23.849 -13.499 25.723 1.00 26.38 438 GLN A CA 1
ATOM 3367 C C . GLN A 1 438 ? 23.210 -14.315 24.601 1.00 26.38 438 GLN A C 1
ATOM 3369 O O . GLN A 1 438 ? 23.861 -14.637 23.610 1.00 26.38 438 GLN A O 1
ATOM 3374 N N . GLY A 1 439 ? 21.935 -14.662 24.780 1.00 26.09 439 GLY A N 1
ATOM 3375 C CA . GLY A 1 439 ? 21.102 -15.175 23.701 1.00 26.09 439 GLY A CA 1
ATOM 3376 C C . GLY A 1 439 ? 20.978 -14.108 22.619 1.00 26.09 439 GLY A C 1
ATOM 3377 O O . GLY A 1 439 ? 20.342 -13.076 22.833 1.00 26.09 439 GLY A O 1
ATOM 3378 N N . GLN A 1 440 ? 21.623 -14.348 21.481 1.00 24.02 440 GLN A N 1
ATOM 3379 C CA . GLN A 1 440 ? 21.352 -13.619 20.252 1.00 24.02 440 GLN A CA 1
ATOM 3380 C C . GLN A 1 440 ? 19.922 -13.952 19.799 1.00 24.02 440 GLN A C 1
ATOM 3382 O O . GLN A 1 440 ? 19.533 -15.121 19.858 1.00 24.02 440 GLN A O 1
ATOM 3387 N N . PRO A 1 441 ? 19.126 -12.969 19.348 1.00 24.72 441 PRO A N 1
ATOM 3388 C CA . PRO A 1 441 ? 17.939 -13.281 18.573 1.00 24.72 441 PRO A CA 1
ATOM 3389 C C . PRO A 1 441 ? 18.405 -13.976 17.289 1.00 24.72 441 PRO A C 1
ATOM 3391 O O . PRO A 1 441 ? 19.287 -13.467 16.598 1.00 24.72 441 PRO A O 1
ATOM 3394 N N . GLU A 1 442 ? 17.855 -15.155 17.001 1.00 24.56 442 GLU A N 1
ATOM 3395 C CA . GLU A 1 442 ? 18.053 -15.832 15.722 1.00 24.56 442 GLU A CA 1
ATOM 3396 C C . GLU A 1 442 ? 17.494 -14.939 14.608 1.00 24.56 442 GLU A C 1
ATOM 3398 O O . GLU A 1 442 ? 16.304 -14.954 14.296 1.00 24.56 442 GLU A O 1
ATOM 3403 N N . GLU A 1 443 ? 18.362 -14.120 14.018 1.00 25.62 443 GLU A N 1
ATOM 3404 C CA . GLU A 1 443 ? 18.144 -13.568 12.692 1.00 25.62 443 GLU A CA 1
ATOM 3405 C C . GLU A 1 443 ? 18.086 -14.751 11.728 1.00 25.62 443 GLU A C 1
ATOM 3407 O O . GLU A 1 443 ? 19.095 -15.391 11.419 1.00 25.62 443 GLU A O 1
ATOM 3412 N N . SER A 1 444 ? 16.880 -15.060 11.257 1.00 24.73 444 SER A N 1
ATOM 3413 C CA . SER A 1 444 ? 16.689 -15.880 10.073 1.00 24.73 444 SER A CA 1
ATOM 3414 C C . SER A 1 444 ? 17.479 -15.235 8.935 1.00 24.73 444 SER A C 1
ATOM 3416 O O . SER A 1 444 ? 17.057 -14.225 8.370 1.00 24.73 444 SER A O 1
ATOM 3418 N N . LYS A 1 445 ? 18.647 -15.801 8.621 1.00 25.19 445 LYS A N 1
ATOM 3419 C CA . LYS A 1 445 ? 19.377 -15.527 7.386 1.00 25.19 445 LYS A CA 1
ATOM 3420 C C . LYS A 1 445 ? 18.463 -15.896 6.219 1.00 25.19 445 LYS A C 1
ATOM 3422 O O . LYS A 1 445 ? 18.439 -17.043 5.784 1.00 25.19 445 LYS A O 1
ATOM 3427 N N . GLU A 1 446 ? 17.700 -14.931 5.720 1.00 27.78 446 GLU A N 1
ATOM 3428 C CA . GLU A 1 446 ? 17.155 -14.991 4.369 1.00 27.78 446 GLU A CA 1
ATOM 3429 C C . GLU A 1 446 ? 18.348 -14.886 3.412 1.00 27.78 446 GLU A C 1
ATOM 3431 O O . GLU A 1 446 ? 18.772 -13.804 3.006 1.00 27.78 446 GLU A O 1
ATOM 3436 N N . GLU A 1 447 ? 18.956 -16.030 3.091 1.00 28.88 447 GLU A N 1
ATOM 3437 C CA . GLU A 1 447 ? 19.763 -16.138 1.883 1.00 28.88 447 GLU A CA 1
ATOM 3438 C C . GLU A 1 447 ? 18.878 -15.693 0.713 1.00 28.88 447 GLU A C 1
ATOM 3440 O O . GLU A 1 447 ? 17.777 -16.213 0.537 1.00 28.88 447 GLU A O 1
ATOM 3445 N N . GLY A 1 448 ? 19.333 -14.690 -0.044 1.00 31.59 448 GLY A N 1
ATOM 3446 C CA . GLY A 1 448 ? 18.606 -14.047 -1.142 1.00 31.59 448 GLY A CA 1
ATOM 3447 C C . GLY A 1 448 ? 18.357 -14.968 -2.339 1.00 31.59 448 GLY A C 1
ATOM 3448 O O . GLY A 1 448 ? 18.851 -14.721 -3.437 1.00 31.59 448 GLY A O 1
ATOM 3449 N N . GLY A 1 449 ? 17.598 -16.042 -2.137 1.00 46.25 449 GLY A N 1
ATOM 3450 C CA . GLY A 1 449 ? 17.044 -16.863 -3.197 1.00 46.25 449 GLY A CA 1
ATOM 3451 C C . GLY A 1 449 ? 15.978 -16.075 -3.951 1.00 46.25 449 GLY A C 1
ATOM 3452 O O . GLY A 1 449 ? 15.119 -15.431 -3.350 1.00 46.25 449 GLY A O 1
ATOM 3453 N N . ALA A 1 450 ? 16.025 -16.118 -5.284 1.00 60.66 450 ALA A N 1
ATOM 3454 C CA . ALA A 1 450 ? 14.972 -15.541 -6.112 1.00 60.66 450 ALA A CA 1
ATOM 3455 C C . ALA A 1 450 ? 13.609 -16.123 -5.699 1.00 60.66 450 ALA A C 1
ATOM 3457 O O . ALA A 1 450 ? 13.482 -17.337 -5.542 1.00 60.66 450 ALA A O 1
ATOM 3458 N N . VAL A 1 451 ? 12.593 -15.269 -5.535 1.00 68.44 451 VAL A N 1
ATOM 3459 C CA . VAL A 1 451 ? 11.234 -15.703 -5.179 1.00 68.44 451 VAL A CA 1
ATOM 3460 C C . VAL A 1 451 ? 10.733 -16.687 -6.237 1.00 68.44 451 VAL A C 1
ATOM 3462 O O . VAL A 1 451 ? 10.494 -16.323 -7.392 1.00 68.44 451 VAL A O 1
ATOM 3465 N N . THR A 1 452 ? 10.607 -17.951 -5.841 1.00 78.19 452 THR A N 1
ATOM 3466 C CA . THR A 1 452 ? 10.209 -19.042 -6.738 1.00 78.19 452 THR A CA 1
ATOM 3467 C C . THR A 1 452 ? 8.710 -19.300 -6.705 1.00 78.19 452 THR A C 1
ATOM 3469 O O . THR A 1 452 ? 8.157 -19.692 -7.731 1.00 78.19 452 THR A O 1
ATOM 3472 N N . ASP A 1 453 ? 8.053 -19.012 -5.581 1.00 86.38 453 ASP A N 1
ATOM 3473 C CA . ASP A 1 453 ? 6.633 -19.268 -5.372 1.00 86.38 453 ASP A CA 1
ATOM 3474 C C . ASP A 1 453 ? 5.859 -17.954 -5.216 1.00 86.38 453 ASP A C 1
ATOM 3476 O O . ASP A 1 453 ? 6.092 -17.156 -4.309 1.00 86.38 453 ASP A O 1
ATOM 3480 N N . TRP A 1 454 ? 4.905 -17.742 -6.114 1.00 91.00 454 TRP A N 1
ATOM 3481 C CA . TRP A 1 454 ? 4.064 -16.555 -6.193 1.00 91.00 454 TRP A CA 1
ATOM 3482 C C . TRP A 1 454 ? 2.608 -16.928 -5.948 1.00 91.00 454 TRP A C 1
ATOM 3484 O O . TRP A 1 454 ? 2.130 -17.952 -6.439 1.00 91.00 454 TRP A O 1
ATOM 3494 N N . ARG A 1 455 ? 1.874 -16.066 -5.239 1.00 92.25 455 ARG A N 1
ATOM 3495 C CA . ARG A 1 455 ? 0.426 -16.207 -5.048 1.00 92.25 455 ARG A CA 1
ATOM 3496 C C . ARG A 1 455 ? -0.269 -14.886 -5.318 1.00 92.25 455 ARG A C 1
ATOM 3498 O O . ARG A 1 455 ? 0.003 -13.896 -4.644 1.00 92.25 455 ARG A O 1
ATOM 3505 N N . TRP A 1 456 ? -1.136 -14.855 -6.320 1.00 94.44 456 TRP A N 1
ATOM 3506 C CA . TRP A 1 456 ? -1.797 -13.636 -6.775 1.00 94.44 456 TRP A CA 1
ATOM 3507 C C . TRP A 1 456 ? -3.300 -13.712 -6.535 1.00 94.44 456 TRP A C 1
ATOM 3509 O O . TRP A 1 456 ? -3.990 -14.580 -7.074 1.00 94.44 456 TRP A O 1
ATOM 3519 N N . LEU A 1 457 ? -3.814 -12.752 -5.768 1.00 94.62 457 LEU A N 1
ATOM 3520 C CA . LEU A 1 457 ? -5.234 -12.433 -5.734 1.00 94.62 457 LEU A CA 1
ATOM 3521 C C . LEU A 1 457 ? -5.509 -11.419 -6.846 1.00 94.62 457 LEU A C 1
ATOM 3523 O O . LEU A 1 457 ? -5.020 -10.292 -6.789 1.00 94.62 457 LEU A O 1
ATOM 3527 N N . VAL A 1 458 ? -6.272 -11.809 -7.864 1.00 94.44 458 VAL A N 1
ATOM 3528 C CA . VAL A 1 458 ? -6.614 -10.920 -8.973 1.00 94.44 458 VAL A CA 1
ATOM 3529 C C . VAL A 1 458 ? -8.088 -10.555 -8.928 1.00 94.44 458 VAL A C 1
ATOM 3531 O O . VAL A 1 458 ? -8.963 -11.399 -9.117 1.00 94.44 458 VAL A O 1
ATOM 3534 N N . LEU A 1 459 ? -8.339 -9.265 -8.731 1.00 92.31 459 LEU A N 1
ATOM 3535 C CA . LEU A 1 459 ? -9.662 -8.667 -8.832 1.00 92.31 459 LEU A CA 1
ATOM 3536 C C . LEU A 1 459 ? -9.861 -8.181 -10.273 1.00 92.31 459 LEU A C 1
ATOM 3538 O O . LEU A 1 459 ? -9.380 -7.114 -10.646 1.00 92.31 459 LEU A O 1
ATOM 3542 N N . ASP A 1 460 ? -10.504 -9.004 -11.099 1.00 87.69 460 ASP A N 1
ATOM 3543 C CA . ASP A 1 460 ? -10.710 -8.746 -12.527 1.00 87.69 460 ASP A CA 1
ATOM 3544 C C . ASP A 1 460 ? -12.134 -8.241 -12.767 1.00 87.69 460 ASP A C 1
ATOM 3546 O O . ASP A 1 460 ? -13.099 -8.999 -12.693 1.00 87.69 460 ASP A O 1
ATOM 3550 N N . GLY A 1 461 ? -12.289 -6.943 -13.004 1.00 79.75 461 GLY A N 1
ATOM 3551 C CA . GLY A 1 461 ? -13.597 -6.333 -13.192 1.00 79.75 461 GLY A CA 1
ATOM 3552 C C . GLY A 1 461 ? -13.503 -4.853 -13.549 1.00 79.75 461 GLY A C 1
ATOM 3553 O O . GLY A 1 461 ? -12.416 -4.271 -13.518 1.00 79.75 461 GLY A O 1
ATOM 3554 N N . PRO A 1 462 ? -14.633 -4.221 -13.904 1.00 71.31 462 PRO A N 1
ATOM 3555 C CA . PRO A 1 462 ? -14.645 -2.802 -14.215 1.00 71.31 462 PRO A CA 1
ATOM 3556 C C . PRO A 1 462 ? -14.304 -2.004 -12.955 1.00 71.31 462 PRO A C 1
ATOM 3558 O O . PRO A 1 462 ? -15.035 -2.052 -11.963 1.00 71.31 462 PRO A O 1
ATOM 3561 N N . VAL A 1 463 ? -13.207 -1.259 -13.004 1.00 64.38 463 VAL A N 1
ATOM 3562 C CA . VAL A 1 463 ? -12.818 -0.313 -11.957 1.00 64.38 463 VAL A CA 1
ATOM 3563 C C . VAL A 1 463 ? -13.569 0.987 -12.225 1.00 64.38 463 VAL A C 1
ATOM 3565 O O . VAL A 1 463 ? -13.529 1.492 -13.344 1.00 64.38 463 VAL A O 1
ATOM 3568 N N . ASP A 1 464 ? -14.307 1.487 -11.233 1.00 58.09 464 ASP A N 1
ATOM 3569 C CA . ASP A 1 464 ? -14.825 2.856 -11.318 1.00 58.09 464 ASP A CA 1
ATOM 3570 C C . ASP A 1 464 ? -13.635 3.800 -11.170 1.00 58.09 464 ASP A C 1
ATOM 3572 O O . ASP A 1 464 ? -12.839 3.614 -10.251 1.00 58.09 464 ASP A O 1
ATOM 3576 N N . THR A 1 465 ? -13.499 4.800 -12.036 1.00 49.50 465 THR A N 1
ATOM 3577 C CA . THR A 1 465 ? -12.368 5.744 -11.977 1.00 49.50 465 THR A CA 1
ATOM 3578 C C . THR A 1 465 ? -12.321 6.521 -10.660 1.00 49.50 465 THR A C 1
ATOM 3580 O O . THR A 1 465 ? -11.251 6.945 -10.256 1.00 49.50 465 THR A O 1
ATOM 3583 N N . LEU A 1 466 ? -13.442 6.602 -9.933 1.00 45.41 466 LEU A N 1
ATOM 3584 C CA . LEU A 1 466 ? -13.534 7.155 -8.575 1.00 45.41 466 LEU A CA 1
ATOM 3585 C C . LEU A 1 466 ? -12.751 6.365 -7.501 1.00 45.41 466 LEU A C 1
ATOM 3587 O O . LEU A 1 466 ? -12.647 6.833 -6.370 1.00 45.41 466 LEU A O 1
ATOM 3591 N N . TRP A 1 467 ? -12.265 5.157 -7.811 1.00 39.41 467 TRP A N 1
ATOM 3592 C CA . TRP A 1 467 ? -11.446 4.334 -6.906 1.00 39.41 467 TRP A CA 1
ATOM 3593 C C . TRP A 1 467 ? -9.939 4.510 -7.094 1.00 39.41 467 TRP A C 1
ATOM 3595 O O . TRP A 1 467 ? -9.182 3.942 -6.301 1.00 39.41 467 TRP A O 1
ATOM 3605 N N . VAL A 1 468 ? -9.519 5.193 -8.162 1.00 38.66 468 VAL A N 1
ATOM 3606 C CA . VAL A 1 468 ? -8.107 5.330 -8.531 1.00 38.66 468 VAL A CA 1
ATOM 3607 C C . VAL A 1 468 ? -7.486 6.537 -7.845 1.00 38.66 468 VAL A C 1
ATOM 3609 O O . VAL A 1 468 ? -8.192 7.563 -7.739 1.00 38.66 468 VAL A O 1
#

Secondary structure (DSSP, 8-state):
-HHHHHHHHHHHT-EEEETTGGGS-HHHHHHHHHHHHHHHHHHHTT-SEEEETTEEEE--TT-EEEE---TT-TT--PPPHHHHTTS---------HHHHHHHHHHHTT-SSHHHHHHHHHHHHHHHHHHS---TT---SHHHHHHHHHHHHHHHHHHHHH-TTS-----HHHHHHHHHHHHHHHHTTTS-TTTHHHHHHHHHHHSTT--PPPP--HHHHHHHHHHHHHTT----HHHHHHHHHHHHHHHH-S-------TTSSHHHHHHHHHHHHHHGGGEEEP-----S---------------------EEE-SPPPPEEEEEEE-GGGS-HHHHHEEE-TTT--EEE-HHHHHHHHHHHTT-S--------------------------------------------------------------PPPP-------------------EEEEEEE-SPPPGGG-

InterPro domains:
  IPR026983 Dynein heavy chain [PTHR45703] (1-468)
  IPR027417 P-loop containing nucleoside triphosphate hydrolase [G3DSA:3.40.50.300] (1-93)
  IPR027417 P-loop containing nucleoside triphosphate hydrolase [G3DSA:3.40.50.300] (217-468)
  IPR027417 P-loop containing nucleoside triphosphate hydrolase [SSF52540] (3-154)
  IPR027417 P-loop containing nucleoside triphosphate hydrolase [SSF52540] (186-360)
  IPR035699 Dynein heavy chain, hydrolytic ATP-binding dynein motor region [PF12774] (2-266)
  IPR043157 Dynein heavy chain, AAA1 domain, small subdomain [G3DSA:1.10.8.710] (94-211)

Radius of gyration: 31.95 Å; chains: 1; bounding box: 85×77×96 Å

pLDDT: mean 73.8, std 27.25, range [21.66, 97.06]

Organism: Elysia chlorotica (NCBI:txid188477)

Sequence (468 aa):
MLGKFFSGLAQSGSWCCFDEFNRIDVEVLSVVAMQIHTIKTAKDAQSLRFMFEGRDIKLNPTCGYFITMNPTYAGRVELPDNLKYLFRPVAMMVPDYPLIAEIMLFSEGFTSAKSLSQKIVNLYQLASKQLSQQDHYDFGMRAIKSVLVMAGHGRRQVLQKDHLGIKEITEADEAFILIHSLRDANMPKFLAEDVPLFESVLEDLFPGVTPPDQDYGALEKAISMSVRDLSFQHWPHQIDKVKQLYNQIMVRHGVMLVGPTGGGKTSVRNILQKALVILPMIHPHTNVAGPTGSATGSETDREPTTTRRQTVFIASRGKKGHVETFIINPKCVKLGELYGETDPNTFEWSDGLIANATRRFCKDLSSPVPILDLEGGEGGGAKTNTLVVPANAGRPGSSMTDVSATSHTTYGTAKSGSTSQMGTELETAPPSALGHNQGQPEESKEEGGAVTDWRWLVLDGPVDTLWV